Protein AF-0000000072998635 (afdb_homodimer)

Solvent-accessible surface area (backbone atoms only — not comparable to full-atom values): 25289 Å² total; per-residue (Å²): 128,79,74,74,67,78,73,79,70,59,41,30,37,25,29,32,71,36,27,49,85,94,41,79,39,68,26,34,42,17,39,50,30,30,52,21,34,29,11,45,69,48,35,55,75,69,69,54,67,72,72,43,81,48,84,55,64,44,72,39,67,62,55,54,74,44,61,41,70,13,27,30,69,65,43,56,40,26,73,48,94,96,38,66,54,64,34,63,32,37,28,22,81,50,31,77,61,36,31,36,44,4,28,37,47,36,41,66,26,35,22,33,42,27,47,66,77,33,29,36,33,35,36,52,95,93,43,74,50,76,38,64,41,47,36,66,57,75,76,67,73,68,74,74,74,70,74,74,73,74,74,74,69,69,76,75,74,80,70,82,72,80,76,75,68,81,68,84,72,84,75,90,76,88,86,77,88,76,89,81,86,91,86,92,88,82,84,82,84,83,81,88,82,84,83,78,82,72,78,73,76,78,71,82,62,76,69,68,127,128,80,74,72,68,78,73,78,69,60,42,30,36,26,31,32,69,35,26,50,86,94,41,80,39,67,25,34,41,18,38,50,31,29,52,20,33,28,12,45,68,49,36,55,74,70,67,55,68,73,72,43,82,47,80,56,61,45,73,38,66,60,54,51,75,45,61,40,70,13,27,31,69,66,43,55,39,25,74,49,94,95,39,68,53,62,34,63,32,37,27,22,82,48,31,76,62,36,30,37,45,4,28,36,48,36,42,65,27,36,20,32,41,28,48,66,78,34,29,37,34,36,37,50,94,93,42,74,52,77,42,62,40,48,37,65,56,76,77,68,73,68,74,73,73,74,74,75,76,74,76,78,71,75,78,73,78,76,70,80,70,75,76,77,76,74,76,80,72,87,78,89,84,87,88,85,90,82,85,91,79,88,78,87,78,87,85,85,81,81,79,84,79,82,80,76,80,71,79,72,76,79,69,80,63,81,71,72,127

Foldseek 3Di:
DPPVPVPDFAWAFKWFWWDFDPDIAIEGEDAPAAFKEFEPVVCVVSVHDFPAADPDWDQDPVRDIFGFRHKDFQRWIGPDVPDTQGGIYTYGNDDPSRIYDYDRSCVQQVWDQDPPVQWIWGHHDHDIDITGMGIGDDPPPDPPPPPPPPPPPPPPPPPVPPPPPPDDDDDDDDDDDDDDDDDDDDDDDDDDDDDPPPPPPPPPPPPDD/DPPVPVPDFAWAFKWFWWDFPPDIAIEGEDAPAAFKEFEPVVCVVSVHDFPAADPDWDQDPVRDIFGFRHKDFQRWIGPDVPDTQGGIYTYGNDDPSRIYDYDRSCVQQVWDQDPPVQWIWGHHDHDIDITGMGIGDDPPPDPPPPPPPPPPPPPDPPPPPPPPPDDDDDDDDDDDDDDDDDDDDDDDDDDDDDPPPPPPPPPPPPPDD

Organism: Rhizopus oryzae (NCBI:txid64495)

Secondary structure (DSSP, 8-state):
----------EEEEEEEEEETTEEEEEEE-TT-SS-EEEHHHHHHTT----B----EEEPTTS-EEE--EEEEEEEEEEETTEEEEEEEEEES--TTSEEE-HHHHHHTT-EEETTTTEEEEEETTEEEEEE-EEE-------------------------------------------------------------------------/----------EEEEEEEEEETTEEEEEEE-TT-SS-EEEHHHHHHTT----B----EEEPTTS-EEE--EEEEEEEEEEETTEEEEEEEEEES--TTSEEE-HHHHHHTT-EEETTTTEEEEEETTEEEEEE-EEE-------------------------------------------------------------------------

Radius of gyration: 38.13 Å; Cα contacts (8 Å, |Δi|>4): 710; chains: 2; bounding box: 74×111×147 Å

Structure (mmCIF, N/CA/C/O backbone):
data_AF-0000000072998635-model_v1
#
loop_
_entity.id
_entity.type
_entity.pdbx_description
1 polymer 'Peptidase A2 domain-containing protein'
#
loop_
_atom_site.group_PDB
_atom_site.id
_atom_site.type_symbol
_atom_site.label_atom_id
_atom_site.label_alt_id
_atom_site.label_comp_id
_atom_site.label_asym_id
_atom_site.label_entity_id
_atom_site.label_seq_id
_atom_site.pdbx_PDB_ins_code
_atom_site.Cartn_x
_atom_site.Cartn_y
_atom_site.Cartn_z
_atom_site.occupancy
_atom_site.B_iso_or_equiv
_atom_site.auth_seq_id
_atom_site.auth_comp_id
_atom_site.auth_asym_id
_atom_site.auth_atom_id
_atom_site.pdbx_PDB_model_num
ATOM 1 N N . MET A 1 1 ? -4.113 -18.953 -33.719 1 24 1 MET A N 1
ATOM 2 C CA . MET A 1 1 ? -4.598 -17.828 -32.938 1 24 1 MET A CA 1
ATOM 3 C C . MET A 1 1 ? -3.57 -17.422 -31.875 1 24 1 MET A C 1
ATOM 5 O O . MET A 1 1 ? -3.213 -18.219 -31.016 1 24 1 MET A O 1
ATOM 9 N N . ALA A 1 2 ? -2.623 -16.703 -32.156 1 31.66 2 ALA A N 1
ATOM 10 C CA . ALA A 1 2 ? -1.535 -16.312 -31.25 1 31.66 2 ALA A CA 1
ATOM 11 C C . ALA A 1 2 ? -2.072 -15.859 -29.891 1 31.66 2 ALA A C 1
ATOM 13 O O . ALA A 1 2 ? -2.988 -15.031 -29.828 1 31.66 2 ALA A O 1
ATOM 14 N N . LEU A 1 3 ? -2.174 -16.688 -28.891 1 37.56 3 LEU A N 1
ATOM 15 C CA . LEU A 1 3 ? -2.545 -16.328 -27.531 1 37.56 3 LEU A CA 1
ATOM 16 C C . LEU A 1 3 ? -1.985 -14.953 -27.172 1 37.56 3 LEU A C 1
ATOM 18 O O . LEU A 1 3 ? -0.778 -14.719 -27.266 1 37.56 3 LEU A O 1
ATOM 22 N N . ILE A 1 4 ? -2.453 -13.906 -27.688 1 39.78 4 ILE A N 1
ATOM 23 C CA . ILE A 1 4 ? -2.082 -12.586 -27.203 1 39.78 4 ILE A CA 1
ATOM 24 C C . ILE A 1 4 ? -1.679 -12.664 -25.734 1 39.78 4 ILE A C 1
ATOM 26 O O . ILE A 1 4 ? -2.512 -12.953 -24.859 1 39.78 4 ILE A O 1
ATOM 30 N N . GLU A 1 5 ? -0.656 -13.312 -25.438 1 45.03 5 GLU A N 1
ATOM 31 C CA . GLU A 1 5 ? -0.06 -13.266 -24.109 1 45.03 5 GLU A CA 1
ATOM 32 C C . GLU A 1 5 ? -0.219 -11.883 -23.484 1 45.03 5 GLU A C 1
ATOM 34 O O . GLU A 1 5 ? 0.13 -10.875 -24.094 1 45.03 5 GLU A O 1
ATOM 39 N N . ASP A 1 6 ? -1.352 -11.5 -22.953 1 54.28 6 ASP A N 1
ATOM 40 C CA . ASP A 1 6 ? -1.59 -10.25 -22.234 1 54.28 6 ASP A CA 1
ATOM 41 C C . ASP A 1 6 ? -0.31 -9.742 -21.578 1 54.28 6 ASP A C 1
ATOM 43 O O . ASP A 1 6 ? 0.246 -10.406 -20.688 1 54.28 6 ASP A O 1
ATOM 47 N N . GLU A 1 7 ? 0.57 -9.164 -22.359 1 61.38 7 GLU A N 1
ATOM 48 C CA . GLU A 1 7 ? 1.803 -8.547 -21.875 1 61.38 7 GLU A CA 1
ATOM 49 C C . GLU A 1 7 ? 1.573 -7.785 -20.578 1 61.38 7 GLU A C 1
ATOM 51 O O . GLU A 1 7 ? 0.604 -7.031 -20.453 1 61.38 7 GLU A O 1
ATOM 56 N N . GLU A 1 8 ? 2.227 -8.219 -19.578 1 78.88 8 GLU A N 1
ATOM 57 C CA . GLU A 1 8 ? 2.107 -7.59 -18.281 1 78.88 8 GLU A CA 1
ATOM 58 C C . GLU A 1 8 ? 2.605 -6.145 -18.312 1 78.88 8 GLU A C 1
ATOM 60 O O . GLU A 1 8 ? 3.695 -5.871 -18.812 1 78.88 8 GLU A O 1
ATOM 65 N N . ILE A 1 9 ? 1.765 -5.25 -18.094 1 89.44 9 ILE A N 1
ATOM 66 C CA . ILE A 1 9 ? 2.062 -3.826 -17.969 1 89.44 9 ILE A CA 1
ATOM 67 C C . ILE A 1 9 ? 3.045 -3.607 -16.812 1 89.44 9 ILE A C 1
ATOM 69 O O . ILE A 1 9 ? 2.91 -4.215 -15.75 1 89.44 9 ILE A O 1
ATOM 73 N N . ASN A 1 10 ? 4.113 -2.832 -17.109 1 95.38 10 ASN A N 1
ATOM 74 C CA . ASN A 1 10 ? 5.066 -2.473 -16.078 1 95.38 10 ASN A CA 1
ATOM 75 C C . ASN A 1 10 ? 4.496 -1.415 -15.133 1 95.38 10 ASN A C 1
ATOM 77 O O . ASN A 1 10 ? 4.211 -0.292 -15.547 1 95.38 10 ASN A O 1
ATOM 81 N N . THR A 1 11 ? 4.379 -1.779 -13.859 1 98.19 11 THR A N 1
ATOM 82 C CA . THR A 1 11 ? 3.688 -0.896 -12.922 1 98.19 11 THR A CA 1
ATOM 83 C C . THR A 1 11 ? 4.668 -0.29 -11.922 1 98.19 11 THR A C 1
ATOM 85 O O . THR A 1 11 ? 5.789 -0.78 -11.773 1 98.19 11 THR A O 1
ATOM 88 N N . THR A 1 12 ? 4.309 0.846 -11.32 1 98.5 12 THR A N 1
ATOM 89 C CA . THR A 1 12 ? 4.887 1.479 -10.141 1 98.5 12 THR A CA 1
ATOM 90 C C . THR A 1 12 ? 3.898 1.462 -8.977 1 98.5 12 THR A C 1
ATOM 92 O O . THR A 1 12 ? 2.783 0.954 -9.109 1 98.5 12 THR A O 1
ATOM 95 N N . ALA A 1 13 ? 4.359 1.939 -7.902 1 98.75 13 ALA A N 1
ATOM 96 C CA . ALA A 1 13 ? 3.422 2.305 -6.84 1 98.75 13 ALA A CA 1
ATOM 97 C C . ALA A 1 13 ? 2.461 3.393 -7.309 1 98.75 13 ALA A C 1
ATOM 99 O O . ALA A 1 13 ? 2.74 4.102 -8.281 1 98.75 13 ALA A O 1
ATOM 100 N N 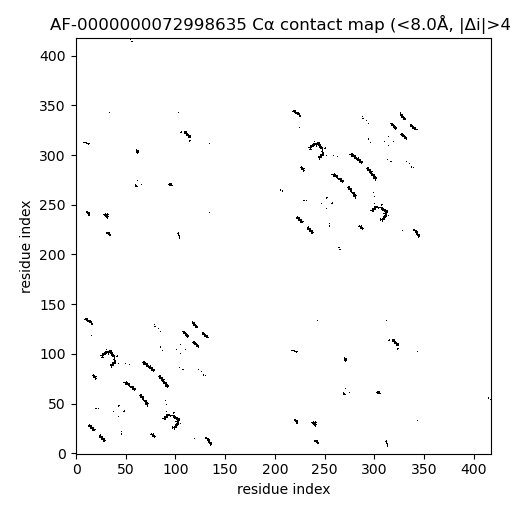. ALA A 1 14 ? 1.341 3.449 -6.609 1 98.94 14 ALA A N 1
ATOM 101 C CA . ALA A 1 14 ? 0.342 4.441 -6.992 1 98.94 14 ALA A CA 1
ATOM 102 C C . ALA A 1 14 ? 0.62 5.785 -6.324 1 98.94 14 ALA A C 1
ATOM 104 O O . ALA A 1 14 ? 0.811 5.855 -5.109 1 98.94 14 ALA A O 1
ATOM 105 N N . TYR A 1 15 ? 0.623 6.809 -7.121 1 98.94 15 TYR A N 1
ATOM 106 C CA . TYR A 1 15 ? 0.86 8.164 -6.625 1 98.94 15 TYR A CA 1
ATOM 107 C C . TYR A 1 15 ? -0.266 9.102 -7.043 1 98.94 15 TYR A C 1
ATOM 109 O O . TYR A 1 15 ? -0.882 8.914 -8.094 1 98.94 15 TYR A O 1
ATOM 117 N N . SER A 1 16 ? -0.522 10.031 -6.234 1 98.94 16 SER A N 1
ATOM 118 C CA . SER A 1 16 ? -1.393 11.164 -6.527 1 98.94 16 SER A CA 1
ATOM 119 C C . SER A 1 16 ? -0.774 12.477 -6.051 1 98.94 16 SER A C 1
ATOM 121 O O . SER A 1 16 ? 0.288 12.477 -5.426 1 98.94 16 SER A O 1
ATOM 123 N N . THR A 1 17 ? -1.388 13.555 -6.402 1 98.88 17 THR A N 1
ATOM 124 C CA . THR A 1 17 ? -0.902 14.859 -5.965 1 98.88 17 THR A CA 1
ATOM 125 C C . THR A 1 17 ? -1.901 15.516 -5.023 1 98.88 17 THR A C 1
ATOM 127 O O . THR A 1 17 ? -3.098 15.578 -5.316 1 98.88 17 THR A O 1
ATOM 130 N N . VAL A 1 18 ? -1.416 15.969 -3.924 1 98.94 18 VAL A N 1
ATOM 131 C CA . VAL A 1 18 ? -2.186 16.75 -2.959 1 98.94 18 VAL A CA 1
ATOM 132 C C . VAL A 1 18 ? -1.41 18 -2.57 1 98.94 18 VAL A C 1
ATOM 134 O O . VAL A 1 18 ? -0.243 18.156 -2.936 1 98.94 18 VAL A O 1
ATOM 137 N N . SER A 1 19 ? -2.121 18.844 -1.85 1 98.81 19 SER A N 1
ATOM 138 C CA . SER A 1 19 ? -1.439 20.062 -1.418 1 98.81 19 SER A CA 1
ATOM 139 C C . SER A 1 19 ? -1.489 20.219 0.098 1 98.81 19 SER A C 1
ATOM 141 O O . SER A 1 19 ? -2.496 19.875 0.729 1 98.81 19 SER A O 1
ATOM 143 N N . ILE A 1 20 ? -0.468 20.672 0.673 1 98.81 20 ILE A N 1
ATOM 144 C CA . ILE A 1 20 ? -0.379 21.156 2.049 1 98.81 20 ILE A CA 1
ATOM 145 C C . ILE A 1 20 ? 0.222 22.562 2.07 1 98.81 20 ILE A C 1
ATOM 147 O O . ILE A 1 20 ? 1.361 22.766 1.645 1 98.81 20 ILE A O 1
ATOM 151 N N . GLY A 1 21 ? -0.588 23.438 2.607 1 96.56 21 GLY A N 1
ATOM 152 C CA . GLY A 1 21 ? -0.176 24.812 2.42 1 96.56 21 GLY A CA 1
ATOM 153 C C . GLY A 1 21 ? -0.055 25.219 0.961 1 96.56 21 GLY A C 1
ATOM 154 O O . GLY A 1 21 ? -0.974 24.984 0.172 1 96.56 21 GLY A O 1
ATOM 155 N N . ASP A 1 22 ? 1.026 25.812 0.583 1 95.81 22 ASP A N 1
ATOM 156 C CA . ASP A 1 22 ? 1.22 26.297 -0.781 1 95.81 22 ASP A CA 1
ATOM 157 C C . ASP A 1 22 ? 2.033 25.297 -1.605 1 95.81 22 ASP A C 1
ATOM 159 O O . ASP A 1 22 ? 2.426 25.594 -2.736 1 95.81 22 ASP A O 1
ATOM 163 N N . LYS A 1 23 ? 2.229 24.109 -1.085 1 98.19 23 LYS A N 1
ATOM 164 C CA . LYS A 1 23 ? 3.078 23.141 -1.76 1 98.19 23 LYS A CA 1
ATOM 165 C C . LYS A 1 23 ? 2.252 21.984 -2.314 1 98.19 23 LYS A C 1
ATOM 167 O O . LYS A 1 23 ? 1.443 21.391 -1.595 1 98.19 23 LYS A O 1
ATOM 172 N N . ASN A 1 24 ? 2.418 21.781 -3.611 1 98.5 24 ASN A N 1
ATOM 173 C CA . ASN A 1 24 ? 1.921 20.547 -4.215 1 98.5 24 ASN A CA 1
ATOM 174 C C . ASN A 1 24 ? 2.869 19.375 -3.961 1 98.5 24 ASN A C 1
ATOM 176 O O . ASN A 1 24 ? 4.07 19.484 -4.207 1 98.5 24 ASN A O 1
ATOM 180 N N . ILE A 1 25 ? 2.336 18.312 -3.463 1 98.88 25 ILE A N 1
ATOM 181 C CA . ILE A 1 25 ? 3.154 17.188 -3.02 1 98.88 25 ILE A CA 1
ATOM 182 C C . ILE A 1 25 ? 2.713 15.922 -3.736 1 98.88 25 ILE A C 1
ATOM 184 O O . ILE A 1 25 ? 1.521 15.602 -3.766 1 98.88 25 ILE A O 1
ATOM 188 N N . LYS A 1 26 ? 3.621 15.258 -4.406 1 98.88 26 LYS A N 1
ATOM 189 C CA . LYS A 1 26 ? 3.389 13.891 -4.871 1 98.88 26 LYS A CA 1
ATOM 190 C C . LYS A 1 26 ? 3.348 12.914 -3.701 1 98.88 26 LYS A C 1
ATOM 192 O O . LYS A 1 26 ? 4.344 12.742 -2.994 1 98.88 26 LYS A O 1
ATOM 197 N N . ALA A 1 27 ? 2.219 12.32 -3.52 1 98.94 27 ALA A N 1
ATOM 198 C CA . ALA A 1 27 ? 2.016 11.438 -2.373 1 98.94 27 ALA A CA 1
ATOM 199 C C . ALA A 1 27 ? 1.821 9.992 -2.818 1 98.94 27 ALA A C 1
ATOM 201 O O . ALA A 1 27 ? 1.143 9.727 -3.814 1 98.94 27 ALA A O 1
ATOM 202 N N . LEU A 1 28 ? 2.467 9.078 -2.098 1 98.94 28 LEU A N 1
ATOM 203 C CA . LEU A 1 28 ? 2.191 7.656 -2.262 1 98.94 28 LEU A CA 1
ATOM 204 C C . LEU A 1 28 ? 0.809 7.305 -1.725 1 98.94 28 LEU A C 1
ATOM 206 O O . LEU A 1 28 ? 0.496 7.594 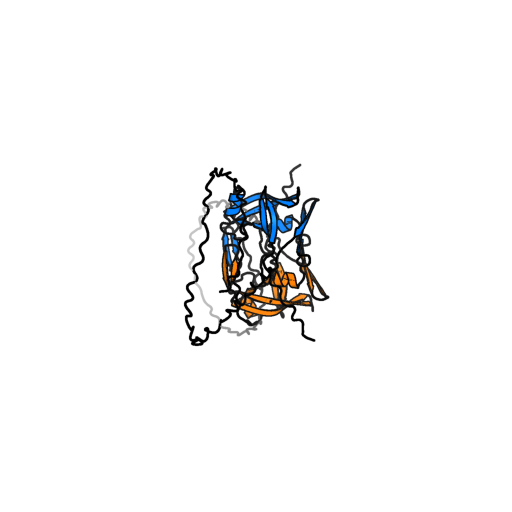-0.567 1 98.94 28 LEU A O 1
ATOM 210 N N . VAL A 1 29 ? -0.101 6.805 -2.531 1 99 29 VAL A N 1
ATOM 211 C CA . VAL A 1 29 ? -1.387 6.262 -2.107 1 99 29 VAL A CA 1
ATOM 212 C C . VAL A 1 29 ? -1.217 4.805 -1.682 1 99 29 VAL A C 1
ATOM 214 O O . VAL A 1 29 ? -1.06 3.918 -2.525 1 99 29 VAL A O 1
ATOM 217 N N . ASP A 1 30 ? -1.293 4.547 -0.354 1 98.94 30 ASP A N 1
ATOM 218 C CA . ASP A 1 30 ? -0.752 3.287 0.142 1 98.94 30 ASP A CA 1
ATOM 219 C C . ASP A 1 30 ? -1.737 2.598 1.083 1 98.94 30 ASP A C 1
ATOM 221 O O . ASP A 1 30 ? -1.691 2.805 2.297 1 98.94 30 ASP A O 1
ATOM 225 N N . SER A 1 31 ? -2.512 1.692 0.498 1 98.94 31 SER A N 1
ATOM 226 C CA . SER A 1 31 ? -3.438 0.902 1.302 1 98.94 31 SER A CA 1
ATOM 227 C C . SER A 1 31 ? -2.697 -0.129 2.146 1 98.94 31 SER A C 1
ATOM 229 O O . SER A 1 31 ? -3.287 -0.759 3.025 1 98.94 31 SER A O 1
ATOM 231 N N . GLY A 1 32 ? -1.427 -0.327 1.984 1 98.81 32 GLY A N 1
ATOM 232 C CA . GLY A 1 32 ? -0.618 -1.236 2.781 1 98.81 32 GLY A CA 1
ATOM 233 C C . GLY A 1 32 ? 0.022 -0.568 3.982 1 98.81 32 GLY A C 1
ATOM 234 O O . GLY A 1 32 ? 0.651 -1.234 4.809 1 98.81 32 GLY A O 1
ATOM 235 N N . ALA A 1 33 ? -0.105 0.682 4.078 1 98.81 33 ALA A N 1
ATOM 236 C CA . ALA A 1 33 ? 0.39 1.439 5.227 1 98.81 33 ALA A CA 1
ATOM 237 C C . ALA A 1 33 ? -0.724 1.695 6.238 1 98.81 33 ALA A C 1
ATOM 239 O O . ALA A 1 33 ? -1.768 2.254 5.891 1 98.81 33 ALA A O 1
ATOM 240 N N . SER A 1 34 ? -0.496 1.389 7.453 1 98.62 34 SER A N 1
ATOM 241 C CA . SER A 1 34 ? -1.503 1.524 8.5 1 98.62 34 SER A CA 1
ATOM 242 C C . SER A 1 34 ? -1.788 2.99 8.805 1 98.62 34 SER A C 1
ATOM 244 O O . SER A 1 34 ? -2.902 3.344 9.195 1 98.62 34 SER A O 1
ATOM 246 N N . LYS A 1 35 ? -0.803 3.809 8.656 1 98.75 35 LYS A N 1
ATOM 247 C CA . LYS A 1 35 ? -0.882 5.227 9 1 98.75 35 LYS A CA 1
ATOM 248 C C . LYS A 1 35 ? -0.327 6.094 7.871 1 98.75 35 LYS A C 1
ATOM 250 O O . LYS A 1 35 ? 0.487 5.629 7.07 1 98.75 35 LYS A O 1
ATOM 255 N N . THR A 1 36 ? -0.823 7.309 7.867 1 98.88 36 THR A N 1
ATOM 256 C CA . THR A 1 36 ? -0.204 8.328 7.027 1 98.88 36 THR A CA 1
ATOM 257 C C . THR A 1 36 ? 1.128 8.781 7.617 1 98.88 36 THR A C 1
ATOM 259 O O . THR A 1 36 ? 1.233 9 8.828 1 98.88 36 THR A O 1
ATOM 262 N N . CYS A 1 37 ? 2.119 8.852 6.777 1 98.94 37 CYS A N 1
ATOM 263 C CA . CYS A 1 37 ? 3.475 9.156 7.227 1 98.94 37 CYS A CA 1
ATOM 264 C C . CYS A 1 37 ? 4.098 10.258 6.379 1 98.94 37 CYS A C 1
ATOM 266 O O . CYS A 1 37 ? 3.713 10.453 5.227 1 98.94 37 CYS A O 1
ATOM 268 N N . MET A 1 38 ? 5.023 10.914 6.984 1 98.94 38 MET A N 1
ATOM 269 C CA . MET A 1 38 ? 5.762 11.992 6.344 1 98.94 38 MET A CA 1
ATOM 270 C C . MET A 1 38 ? 7.234 11.953 6.73 1 98.94 38 MET A C 1
ATOM 272 O O . MET A 1 38 ? 7.57 11.68 7.883 1 98.94 38 MET A O 1
ATOM 276 N N . SER A 1 39 ? 8.031 12.211 5.742 1 98.88 39 SER A N 1
ATOM 277 C CA . SER A 1 39 ? 9.445 12.312 6.086 1 98.88 39 SER A CA 1
ATOM 278 C C . SER A 1 39 ? 9.719 13.539 6.957 1 98.88 39 SER A C 1
ATOM 280 O O . SER A 1 39 ? 9.031 14.555 6.84 1 98.88 39 SER A O 1
ATOM 282 N N . LYS A 1 40 ? 10.734 13.453 7.797 1 98.75 40 LYS A N 1
ATOM 283 C CA . LYS A 1 40 ? 11.188 14.609 8.555 1 98.75 40 LYS A CA 1
ATOM 284 C C . LYS A 1 40 ? 11.57 15.758 7.621 1 98.75 40 LYS A C 1
ATOM 286 O O . LYS A 1 40 ? 11.297 16.922 7.914 1 98.75 40 LYS A O 1
ATOM 291 N N . ALA A 1 41 ? 12.188 15.453 6.52 1 98.5 41 ALA A N 1
ATOM 292 C CA . ALA A 1 41 ? 12.594 16.453 5.543 1 98.5 41 ALA A CA 1
ATOM 293 C C . ALA A 1 41 ? 11.398 17.25 5.039 1 98.5 41 ALA A C 1
ATOM 295 O O . ALA A 1 41 ? 11.453 18.484 4.953 1 98.5 41 ALA A O 1
ATOM 296 N N . LEU A 1 42 ? 10.32 16.594 4.723 1 98.81 42 LEU A N 1
ATOM 297 C CA . LEU A 1 42 ? 9.125 17.297 4.254 1 98.81 42 LEU A CA 1
ATOM 298 C C . LEU A 1 42 ? 8.484 18.109 5.375 1 98.81 42 LEU A C 1
ATOM 300 O O . LEU A 1 42 ? 8.039 19.234 5.16 1 98.81 42 LEU A O 1
ATOM 304 N N . ALA A 1 43 ? 8.375 17.531 6.566 1 98.88 43 ALA A N 1
ATOM 305 C CA . ALA A 1 43 ? 7.852 18.266 7.707 1 98.88 43 ALA A CA 1
ATOM 306 C C . ALA A 1 43 ? 8.594 19.594 7.883 1 98.88 43 ALA A C 1
ATOM 308 O O . ALA A 1 43 ? 7.969 20.641 8.094 1 98.88 43 ALA A O 1
ATOM 309 N N . ASP A 1 44 ? 9.914 19.516 7.766 1 98.56 44 ASP A N 1
ATOM 310 C CA . ASP A 1 44 ? 10.742 20.719 7.891 1 98.56 44 ASP A CA 1
ATOM 311 C C . ASP A 1 44 ? 10.438 21.703 6.77 1 98.56 44 ASP A C 1
ATOM 313 O O . ASP A 1 44 ? 10.281 22.906 7.02 1 98.56 44 ASP A O 1
ATOM 317 N N . ALA A 1 45 ? 10.328 21.203 5.586 1 98.31 45 ALA A N 1
ATOM 318 C CA . ALA A 1 45 ? 10.07 22.047 4.422 1 98.31 45 ALA A CA 1
ATOM 319 C C . ALA A 1 45 ? 8.719 22.75 4.543 1 98.31 45 ALA A C 1
ATOM 321 O O . ALA A 1 45 ? 8.555 23.875 4.062 1 98.31 45 ALA A O 1
ATOM 322 N N . LEU A 1 46 ? 7.785 22.109 5.172 1 98.62 46 LEU A N 1
ATOM 323 C CA . LEU A 1 46 ? 6.445 22.656 5.352 1 98.62 46 LEU A CA 1
ATOM 324 C C . LEU A 1 46 ? 6.355 23.484 6.633 1 98.62 46 LEU A C 1
ATOM 326 O O . LEU A 1 46 ? 5.305 24.047 6.945 1 98.62 46 LEU A O 1
ATOM 330 N N . GLU A 1 47 ? 7.449 23.438 7.387 1 98.38 47 GLU A N 1
ATOM 331 C CA . GLU A 1 47 ? 7.531 24.156 8.656 1 98.38 47 GLU A CA 1
ATOM 332 C C . GLU A 1 47 ? 6.5 23.641 9.656 1 98.38 47 GLU A C 1
ATOM 334 O O . GLU A 1 47 ? 5.836 24.422 10.328 1 98.38 47 GLU A O 1
ATOM 339 N N . LEU A 1 48 ? 6.375 22.375 9.648 1 98.62 48 LEU A N 1
ATOM 340 C CA . LEU A 1 48 ? 5.52 21.719 10.625 1 98.62 48 LEU A CA 1
ATOM 341 C C . LEU A 1 48 ? 6.34 21.188 11.805 1 98.62 48 LEU A C 1
ATOM 343 O O . LEU A 1 48 ? 7.453 20.703 11.617 1 98.62 48 LEU A O 1
ATOM 347 N N . GLU A 1 49 ? 5.715 21.281 12.953 1 98.5 49 GLU A N 1
ATOM 348 C CA . GLU A 1 49 ? 6.387 20.797 14.164 1 98.5 49 GLU A CA 1
ATOM 349 C C . GLU A 1 49 ? 5.68 19.578 14.734 1 98.5 49 GLU A C 1
ATOM 351 O O . GLU A 1 49 ? 4.449 19.5 14.719 1 98.5 49 GLU A O 1
ATOM 356 N N . ILE A 1 50 ? 6.48 18.656 15.289 1 98.81 50 ILE A N 1
ATOM 357 C CA . ILE A 1 50 ? 5.945 17.484 15.969 1 98.81 50 ILE A CA 1
ATOM 358 C C . ILE A 1 50 ? 5.195 17.922 17.234 1 98.81 50 ILE A C 1
ATOM 360 O O . ILE A 1 50 ? 5.75 18.641 18.078 1 98.81 50 ILE A O 1
ATOM 364 N N . ASP A 1 51 ? 3.988 17.484 17.328 1 98.62 51 ASP A N 1
ATOM 365 C CA . ASP A 1 51 ? 3.121 17.859 18.438 1 98.62 51 ASP A CA 1
ATOM 366 C C . ASP A 1 51 ? 3.336 16.953 19.641 1 98.62 51 ASP A C 1
ATOM 368 O O . ASP A 1 51 ? 3.193 17.375 20.797 1 98.62 51 ASP A O 1
ATOM 372 N N . SER A 1 52 ? 3.594 15.688 19.422 1 98.5 52 SER A N 1
ATOM 373 C CA . SER A 1 52 ? 3.715 14.703 20.5 1 98.5 52 SER A CA 1
ATOM 374 C C . SER A 1 52 ? 4.582 13.523 20.078 1 98.5 52 SER A C 1
ATOM 376 O O . SER A 1 52 ? 4.812 13.312 18.875 1 98.5 52 SER A O 1
ATOM 378 N N . ALA A 1 53 ? 5.004 12.789 21.078 1 98 53 ALA A N 1
ATOM 379 C CA . ALA A 1 53 ? 5.73 11.547 20.812 1 98 53 ALA A CA 1
ATOM 380 C C . ALA A 1 53 ? 4.805 10.492 20.234 1 98 53 ALA A C 1
ATOM 382 O O . ALA A 1 53 ? 3.59 10.531 20.438 1 98 53 ALA A O 1
ATOM 383 N N . SER A 1 54 ? 5.387 9.656 19.453 1 97.69 54 SER A N 1
ATOM 384 C CA . SER A 1 54 ? 4.672 8.492 18.922 1 97.69 54 SER A CA 1
ATOM 385 C C . SER A 1 54 ? 5.148 7.211 19.609 1 97.69 54 SER A C 1
ATOM 387 O O . SER A 1 54 ? 6.344 7.039 19.844 1 97.69 54 SER A O 1
ATOM 389 N N . GLU A 1 55 ? 4.184 6.297 19.781 1 96.06 55 GLU A N 1
ATOM 390 C CA . GLU A 1 55 ? 4.555 4.98 20.297 1 96.06 55 GLU A CA 1
ATOM 391 C C . GLU A 1 55 ? 4.578 3.941 19.172 1 96.06 55 GLU A C 1
ATOM 393 O O . GLU A 1 55 ? 4.883 2.771 19.422 1 96.06 55 GLU A O 1
ATOM 398 N N . ASN A 1 56 ? 4.293 4.379 18.031 1 96.88 56 ASN A N 1
ATOM 399 C CA . ASN A 1 56 ? 4.207 3.436 16.922 1 96.88 56 ASN A CA 1
ATOM 400 C C . ASN A 1 56 ? 5.594 3.051 16.406 1 96.88 56 ASN A C 1
ATOM 402 O O . ASN A 1 56 ? 6.484 3.896 16.312 1 96.88 56 ASN A O 1
ATOM 406 N N . VAL A 1 57 ? 5.762 1.762 16.172 1 98.19 57 VAL A N 1
ATOM 407 C CA . VAL A 1 57 ? 6.887 1.185 15.445 1 98.19 57 VAL A CA 1
ATOM 408 C C . VAL A 1 57 ? 6.391 0.484 14.188 1 98.19 57 VAL A C 1
ATOM 410 O O . VAL A 1 57 ? 5.586 -0.45 14.258 1 98.19 57 VAL A O 1
ATOM 413 N N . PHE A 1 58 ? 6.891 0.914 13.047 1 98.19 58 PHE A N 1
ATOM 414 C CA . PHE A 1 58 ? 6.391 0.397 11.773 1 98.19 58 PHE A CA 1
ATOM 415 C C . PHE A 1 58 ? 7.234 -0.781 11.305 1 98.19 58 PHE A C 1
ATOM 417 O O . PHE A 1 58 ? 8.469 -0.713 11.312 1 98.19 58 PHE A O 1
ATOM 424 N N . THR A 1 59 ? 6.582 -1.868 10.93 1 98.25 59 THR A N 1
ATOM 425 C CA . THR A 1 59 ? 7.23 -3.016 10.305 1 98.25 59 THR A CA 1
ATOM 426 C C . THR A 1 59 ? 7.277 -2.848 8.789 1 98.25 59 THR A C 1
ATOM 428 O O . THR A 1 59 ? 6.242 -2.656 8.148 1 98.25 59 THR A O 1
ATOM 431 N N . LEU A 1 60 ? 8.469 -2.957 8.258 1 98.06 60 LEU A N 1
ATOM 432 C CA . LEU A 1 60 ? 8.656 -2.746 6.828 1 98.06 60 LEU A CA 1
ATOM 433 C C . LEU A 1 60 ? 8.57 -4.066 6.07 1 98.06 60 LEU A C 1
ATOM 435 O O . LEU A 1 60 ? 8.453 -5.133 6.68 1 98.06 60 LEU A O 1
ATOM 439 N N . GLY A 1 61 ? 8.594 -3.969 4.766 1 97.31 61 GLY A N 1
ATOM 440 C CA . GLY A 1 61 ? 8.352 -5.098 3.883 1 97.31 61 GLY A CA 1
ATOM 441 C C . GLY A 1 61 ? 9.297 -6.258 4.125 1 97.31 61 GLY A C 1
ATOM 442 O O . GLY A 1 61 ? 9 -7.395 3.752 1 97.31 61 GLY A O 1
ATOM 443 N N . ASN A 1 62 ? 10.422 -6.008 4.703 1 97.88 62 ASN A N 1
ATOM 444 C CA . ASN A 1 62 ? 11.383 -7.07 4.969 1 97.88 62 ASN A CA 1
ATOM 445 C C . ASN A 1 62 ? 11.422 -7.434 6.449 1 97.88 62 ASN A C 1
ATOM 447 O O . ASN A 1 62 ? 12.297 -8.18 6.887 1 97.88 62 ASN A O 1
ATOM 451 N N . GLY A 1 63 ? 10.578 -6.789 7.203 1 97.88 63 GLY A N 1
ATOM 452 C CA . GLY A 1 63 ? 10.508 -7.094 8.617 1 97.88 63 GLY A CA 1
ATOM 453 C C . GLY A 1 63 ? 11.258 -6.102 9.484 1 97.88 63 GLY A C 1
ATOM 454 O O . GLY A 1 63 ? 11.125 -6.113 10.711 1 97.88 63 GLY A O 1
ATOM 455 N N . THR A 1 64 ? 12.031 -5.238 8.875 1 97.81 64 THR A N 1
ATOM 456 C CA . THR A 1 64 ? 12.727 -4.207 9.633 1 97.81 64 THR A CA 1
ATOM 457 C C . THR A 1 64 ? 11.734 -3.318 10.375 1 97.81 64 THR A C 1
ATOM 459 O O . THR A 1 64 ? 10.672 -2.982 9.844 1 97.81 64 THR A O 1
ATOM 462 N N . LYS A 1 65 ? 12.102 -2.961 11.562 1 98.06 65 LYS A N 1
ATOM 463 C CA . LYS A 1 65 ? 11.281 -2.078 12.383 1 98.06 65 LYS A CA 1
ATOM 464 C C . LYS A 1 65 ? 11.805 -0.644 12.344 1 98.06 65 LYS A C 1
ATOM 466 O O . LYS A 1 65 ? 13.016 -0.414 12.398 1 98.06 65 LYS A O 1
ATOM 471 N N . GLN A 1 66 ? 10.906 0.292 12.172 1 98.25 66 GLN A N 1
ATOM 472 C CA . GLN A 1 66 ? 11.258 1.708 12.195 1 98.25 66 GLN A CA 1
ATOM 473 C C . GLN A 1 66 ? 10.336 2.49 13.117 1 98.25 66 GLN A C 1
ATOM 475 O O . GLN A 1 66 ? 9.148 2.645 12.836 1 98.25 66 GLN A O 1
ATOM 480 N N . PRO A 1 67 ? 10.875 3.025 14.195 1 98.38 67 PRO A N 1
ATOM 481 C CA . PRO A 1 67 ? 10.062 3.906 15.039 1 98.38 67 PRO A CA 1
ATOM 482 C C . PRO A 1 67 ? 9.805 5.27 14.398 1 98.38 67 PRO A C 1
ATOM 484 O O . PRO A 1 67 ? 10.641 5.758 13.625 1 98.38 67 PRO A O 1
ATOM 487 N N . ALA A 1 68 ? 8.703 5.793 14.734 1 98.62 68 ALA A N 1
ATOM 488 C CA . ALA A 1 68 ? 8.422 7.16 14.305 1 98.62 68 ALA A CA 1
ATOM 489 C C . ALA A 1 68 ? 9.125 8.172 15.203 1 98.62 68 ALA A C 1
ATOM 491 O O . ALA A 1 68 ? 9.484 7.855 16.344 1 98.62 68 ALA A O 1
ATOM 492 N N . LEU A 1 69 ? 9.328 9.344 14.633 1 98.69 69 LEU A N 1
ATOM 493 C CA . LEU A 1 69 ? 9.906 10.445 15.398 1 98.69 69 LEU A CA 1
ATOM 494 C C . LEU A 1 69 ? 8.844 11.133 16.25 1 98.69 69 LEU A C 1
ATOM 496 O O . LEU A 1 69 ? 9.156 11.727 17.281 1 98.69 69 LEU A O 1
ATOM 500 N N . GLY A 1 70 ? 7.617 11.125 15.766 1 98.88 70 GLY A N 1
ATOM 501 C CA . GLY A 1 70 ? 6.523 11.789 16.453 1 98.88 70 GLY A CA 1
ATOM 502 C C . GLY A 1 70 ? 5.312 12.023 15.578 1 98.88 70 GLY A C 1
ATOM 503 O O . GLY A 1 70 ? 5.262 11.539 14.445 1 98.88 70 GLY A O 1
ATOM 504 N N . LEU A 1 71 ? 4.32 12.734 16.234 1 98.81 71 LEU A N 1
ATOM 505 C CA . LEU A 1 71 ? 3.037 12.961 15.578 1 98.81 71 LEU A CA 1
ATOM 506 C C . LEU A 1 71 ? 2.824 14.445 15.305 1 98.81 71 LEU A C 1
ATOM 508 O O . LEU A 1 71 ? 3.184 15.289 16.125 1 98.81 71 LEU A O 1
ATOM 512 N N . ILE A 1 72 ? 2.287 14.727 14.125 1 98.88 72 ILE A N 1
ATOM 513 C CA . ILE A 1 72 ? 1.704 16.031 13.852 1 98.88 72 ILE A CA 1
ATOM 514 C C . ILE A 1 72 ? 0.193 15.898 13.672 1 98.88 72 ILE A C 1
ATOM 516 O O . ILE A 1 72 ? -0.272 15.109 12.844 1 98.88 72 ILE A O 1
ATOM 520 N N . TYR A 1 73 ? -0.566 16.594 14.406 1 98.31 73 TYR A N 1
ATOM 521 C CA . TYR A 1 73 ? -2.021 16.5 14.375 1 98.31 73 TYR A CA 1
ATOM 522 C C . TYR A 1 73 ? -2.617 17.5 13.391 1 98.31 73 TYR A C 1
ATOM 524 O O . TYR A 1 73 ? -2.027 18.547 13.125 1 98.31 73 TYR A O 1
ATOM 532 N N . ASP A 1 74 ? -3.727 17.141 12.805 1 97.94 74 ASP A N 1
ATOM 533 C CA . ASP A 1 74 ? -4.617 18.031 12.062 1 97.94 74 ASP A CA 1
ATOM 534 C C . ASP A 1 74 ? -3.891 18.688 10.891 1 97.94 74 ASP A C 1
ATOM 536 O O . ASP A 1 74 ? -4.059 19.875 10.633 1 97.94 74 ASP A O 1
ATOM 540 N N . VAL A 1 75 ? -2.955 17.953 10.289 1 98.75 75 VAL A N 1
ATOM 541 C CA . VAL A 1 75 ? -2.312 18.484 9.094 1 98.75 75 VAL A CA 1
ATOM 542 C C . VAL A 1 75 ? -3.35 18.656 7.984 1 98.75 75 VAL A C 1
ATOM 544 O O . VAL A 1 75 ? -4.09 17.719 7.664 1 98.75 75 VAL A O 1
ATOM 547 N N . PRO A 1 76 ? -3.443 19.828 7.359 1 98.75 76 PRO A N 1
ATOM 548 C CA . PRO A 1 76 ? -4.488 20.094 6.371 1 98.75 76 PRO A CA 1
ATOM 549 C C . PRO A 1 76 ? -4.117 19.609 4.973 1 98.75 76 PRO A C 1
ATOM 551 O O . PRO A 1 76 ? -3.557 20.375 4.18 1 98.75 76 PRO A O 1
ATOM 554 N N . ILE A 1 77 ? -4.473 18.453 4.605 1 98.88 77 ILE A N 1
ATOM 555 C CA . ILE A 1 77 ? -4.246 17.938 3.264 1 98.88 77 ILE A CA 1
ATOM 556 C C . ILE A 1 77 ? -5.355 18.406 2.328 1 98.88 77 ILE A C 1
ATOM 558 O O . ILE A 1 77 ? -6.516 18.031 2.486 1 98.88 77 ILE A O 1
ATOM 562 N N . GLU A 1 78 ? -5.016 19.188 1.385 1 98.94 78 GLU A N 1
ATOM 563 C CA . GLU A 1 78 ? -5.977 19.719 0.42 1 98.94 78 GLU A CA 1
ATOM 564 C C . GLU A 1 78 ? -5.992 18.891 -0.857 1 98.94 78 GLU A C 1
ATOM 566 O O . GLU A 1 78 ? -4.945 18.641 -1.465 1 98.94 78 GLU A O 1
ATOM 571 N N . VAL A 1 79 ? -7.176 18.469 -1.259 1 98.88 79 VAL A N 1
ATOM 572 C CA . VAL A 1 79 ? -7.27 17.562 -2.4 1 98.88 79 VAL A CA 1
ATOM 573 C C . VAL A 1 79 ? -7.855 18.312 -3.6 1 98.88 79 VAL A C 1
ATOM 575 O O . VAL A 1 79 ? -7.719 17.859 -4.742 1 98.88 79 VAL A O 1
ATOM 578 N N . LYS A 1 80 ? -8.492 19.312 -3.4 1 97.44 80 LYS A N 1
ATOM 579 C CA . LYS A 1 80 ? -8.945 20.297 -4.383 1 97.44 80 LYS A CA 1
ATOM 580 C C . LYS A 1 80 ? -9.195 21.656 -3.729 1 97.44 80 LYS A C 1
ATOM 582 O O . LYS A 1 80 ? -9.125 21.781 -2.506 1 97.44 80 LYS A O 1
ATOM 587 N N . GLU A 1 81 ? -9.422 22.641 -4.586 1 95.69 81 GLU A N 1
ATOM 588 C CA . GLU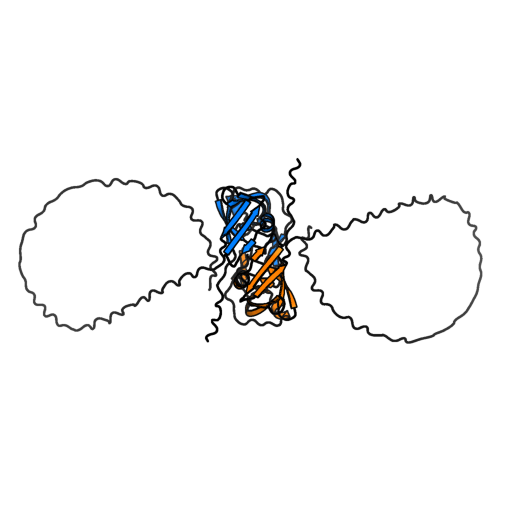 A 1 81 ? -9.656 23.969 -4.043 1 95.69 81 GLU A CA 1
ATOM 589 C C . GLU A 1 81 ? -10.742 23.953 -2.973 1 95.69 81 GLU A C 1
ATOM 591 O O . GLU A 1 81 ? -11.836 23.422 -3.197 1 95.69 81 GLU A O 1
ATOM 596 N N . ASP A 1 82 ? -10.445 24.344 -1.757 1 95.12 82 ASP A N 1
ATOM 597 C CA . ASP A 1 82 ? -11.344 24.547 -0.62 1 95.12 82 ASP A CA 1
ATOM 598 C C . ASP A 1 82 ? -11.82 23.219 -0.055 1 95.12 82 ASP A C 1
ATOM 600 O O . ASP A 1 82 ? -12.867 23.156 0.596 1 95.12 82 ASP A O 1
ATOM 604 N N . MET A 1 83 ? -11.188 22.188 -0.354 1 98.44 83 MET A N 1
ATOM 605 C CA . MET A 1 83 ? -11.508 20.891 0.26 1 98.44 83 MET A CA 1
ATOM 606 C C . MET A 1 83 ? -10.289 20.312 0.979 1 98.44 83 MET A C 1
ATOM 608 O O . MET A 1 83 ? -9.367 19.797 0.341 1 98.44 83 MET A O 1
ATOM 612 N N . VAL A 1 84 ? -10.391 20.375 2.268 1 98.56 84 VAL A N 1
ATOM 613 C CA . VAL A 1 84 ? -9.305 19.938 3.135 1 98.56 84 VAL A CA 1
ATOM 614 C C . VAL A 1 84 ? -9.75 18.734 3.967 1 98.56 84 VAL A C 1
ATOM 616 O O . VAL A 1 84 ? -10.844 18.75 4.539 1 98.56 84 VAL A O 1
ATOM 619 N N . ILE A 1 85 ? -8.992 17.734 3.969 1 98.56 85 ILE A N 1
ATOM 620 C CA . ILE A 1 85 ? -9.203 16.578 4.824 1 98.56 85 ILE A CA 1
ATOM 621 C C . ILE A 1 85 ? -8.055 16.453 5.824 1 98.56 85 ILE A C 1
ATOM 623 O O . ILE A 1 85 ? -6.957 16.031 5.469 1 98.56 85 ILE A O 1
ATOM 627 N N . PRO A 1 86 ? -8.289 16.781 7.062 1 98.44 86 PRO A N 1
ATOM 628 C CA . PRO A 1 86 ? -7.207 16.781 8.047 1 98.44 86 PRO A CA 1
ATOM 629 C C . PRO A 1 86 ? -6.727 15.375 8.391 1 98.44 86 PRO A C 1
ATOM 631 O O . PRO A 1 86 ? -7.48 14.406 8.258 1 98.44 86 PRO A O 1
ATOM 634 N N . CYS A 1 87 ? -5.516 15.328 8.859 1 98 87 CYS A N 1
ATOM 635 C CA . CYS A 1 87 ? -4.93 14.023 9.156 1 98 87 CYS A CA 1
ATOM 636 C C . CYS A 1 87 ? -3.889 14.133 10.266 1 98 87 CYS A C 1
ATOM 638 O O . CYS A 1 87 ? -3.152 15.117 10.336 1 98 87 CYS A O 1
ATOM 640 N N . THR A 1 88 ? -3.887 13.133 11.156 1 98.62 88 THR A N 1
ATOM 641 C CA . THR A 1 88 ? -2.727 12.898 12.016 1 98.62 88 THR A CA 1
ATOM 642 C C . THR A 1 88 ? -1.637 12.148 11.25 1 98.62 88 THR A C 1
ATOM 644 O O . THR A 1 88 ? -1.898 11.109 10.648 1 98.62 88 THR A O 1
ATOM 647 N N . ILE A 1 89 ? -0.449 12.695 11.367 1 98.88 89 ILE A N 1
ATOM 648 C CA . ILE A 1 89 ? 0.619 12.148 10.539 1 98.88 89 ILE A CA 1
ATOM 649 C C . ILE A 1 89 ? 1.782 11.703 11.422 1 98.88 89 ILE A C 1
ATOM 651 O O . ILE A 1 89 ? 2.15 12.406 12.367 1 98.88 89 ILE A O 1
ATOM 655 N N . GLU A 1 90 ? 2.303 10.531 11.133 1 98.88 90 GLU A N 1
ATOM 656 C CA . GLU A 1 90 ? 3.531 10.031 11.742 1 98.88 90 GLU A CA 1
ATOM 657 C C . GLU A 1 90 ? 4.762 10.555 11.016 1 98.88 90 GLU A C 1
ATOM 659 O O . GLU A 1 90 ? 4.914 10.359 9.805 1 98.88 90 GLU A O 1
ATOM 664 N N . VAL A 1 91 ? 5.629 11.188 11.734 1 98.94 91 VAL A N 1
ATOM 665 C CA . VAL A 1 91 ? 6.867 11.672 11.133 1 98.94 91 VAL A CA 1
ATOM 666 C C . VAL A 1 91 ? 7.945 10.594 11.242 1 98.94 91 VAL A C 1
ATOM 668 O O . VAL A 1 91 ? 8.203 10.07 12.328 1 98.94 91 VAL A O 1
ATOM 671 N N . LEU A 1 92 ? 8.547 10.289 10.109 1 98.88 92 LEU A N 1
ATOM 672 C CA . LEU A 1 92 ? 9.555 9.234 10.055 1 98.88 92 LEU A CA 1
ATOM 673 C C . LEU A 1 92 ? 10.938 9.82 9.797 1 98.88 92 LEU A C 1
ATOM 675 O O . LEU A 1 92 ? 11.078 10.797 9.062 1 98.88 92 LEU A O 1
ATOM 679 N N . PRO A 1 93 ? 11.922 9.133 10.359 1 98.06 93 PRO A N 1
ATOM 680 C CA . PRO A 1 93 ? 13.273 9.602 10.078 1 98.06 93 PRO A CA 1
ATOM 681 C C . PRO A 1 93 ? 13.664 9.43 8.609 1 98.06 93 PRO A C 1
ATOM 683 O O . PRO A 1 93 ? 14.359 10.281 8.047 1 98.06 93 PRO A O 1
ATOM 686 N N . SER A 1 94 ? 13.266 8.305 7.988 1 96.62 94 SER A N 1
ATOM 687 C CA . SER A 1 94 ? 13.492 8.016 6.574 1 96.62 94 SER A CA 1
ATOM 688 C C . SER A 1 94 ? 12.195 7.57 5.895 1 96.62 94 SER A C 1
ATOM 690 O O . SER A 1 94 ? 11.492 6.695 6.398 1 96.62 94 SER A O 1
ATOM 692 N N . CYS A 1 95 ? 11.961 8.211 4.84 1 98 95 CYS A N 1
ATOM 693 C CA . CYS A 1 95 ? 10.781 7.969 4.027 1 98 95 CYS A CA 1
ATOM 694 C C . CYS A 1 95 ? 10.969 8.516 2.615 1 98 95 CYS A C 1
ATOM 696 O O . CYS A 1 95 ? 10.625 9.672 2.344 1 98 95 CYS A O 1
ATOM 698 N N . PRO A 1 96 ? 11.406 7.695 1.712 1 97.19 96 PRO A N 1
ATOM 699 C CA . PRO A 1 96 ? 11.789 8.188 0.386 1 97.19 96 PRO A CA 1
ATOM 700 C C . PRO A 1 96 ? 10.625 8.828 -0.367 1 97.19 96 PRO A C 1
ATOM 702 O O . PRO A 1 96 ? 10.828 9.758 -1.146 1 97.19 96 PRO A O 1
ATOM 705 N N . SER A 1 97 ? 9.367 8.422 -0.143 1 98.12 97 SER A N 1
ATOM 706 C CA . SER A 1 97 ? 8.211 8.977 -0.83 1 98.12 97 SER A CA 1
ATOM 707 C C . SER A 1 97 ? 7.793 10.32 -0.224 1 98.12 97 SER A C 1
ATOM 709 O O . SER A 1 97 ? 6.949 11.023 -0.779 1 98.12 97 SER A O 1
ATOM 711 N N . HIS A 1 98 ? 8.281 10.688 0.893 1 98.75 98 HIS A N 1
ATOM 712 C CA . HIS A 1 98 ? 8.133 11.922 1.653 1 98.75 98 HIS A CA 1
ATOM 713 C C . HIS A 1 98 ? 6.727 12.039 2.238 1 98.75 98 HIS A C 1
ATOM 715 O O . HIS A 1 98 ? 6.551 12.578 3.334 1 98.75 98 HIS A O 1
ATOM 721 N N . LEU A 1 99 ? 5.691 11.656 1.483 1 98.94 99 LEU A N 1
ATOM 722 C CA . LEU A 1 99 ? 4.324 11.625 1.992 1 98.94 99 LEU A CA 1
ATOM 723 C C . LEU A 1 99 ? 3.615 10.344 1.569 1 98.94 99 LEU A C 1
ATOM 725 O O . LEU A 1 99 ? 3.559 10.023 0.38 1 98.94 99 LEU A O 1
ATOM 729 N N . ILE A 1 100 ? 3.168 9.617 2.555 1 98.94 100 ILE A N 1
ATOM 730 C CA . ILE A 1 100 ? 2.387 8.398 2.375 1 98.94 100 ILE A CA 1
ATOM 731 C C . ILE A 1 100 ? 0.968 8.617 2.895 1 98.94 100 ILE A C 1
ATOM 733 O O . ILE A 1 100 ? 0.773 8.969 4.059 1 98.94 100 ILE A O 1
ATOM 737 N N . LEU A 1 101 ? 0.015 8.484 2.033 1 98.94 101 LEU A N 1
ATOM 738 C CA . LEU A 1 101 ? -1.379 8.445 2.459 1 98.94 101 LEU A CA 1
ATOM 739 C C . LEU A 1 101 ? -1.794 7.02 2.818 1 98.94 101 LEU A C 1
ATOM 741 O O . LEU A 1 101 ? -2.072 6.207 1.935 1 98.94 101 LEU A O 1
ATOM 745 N N . GLY A 1 102 ? -1.817 6.773 4.113 1 98.94 102 GLY A N 1
ATOM 746 C CA . GLY A 1 102 ? -2.1 5.43 4.59 1 98.94 102 GLY A CA 1
ATOM 747 C C . GLY A 1 102 ? -3.561 5.215 4.938 1 98.94 102 GLY A C 1
ATOM 748 O O . GLY A 1 102 ? -4.406 6.059 4.637 1 98.94 102 GLY A O 1
ATOM 749 N N . SER A 1 103 ? -3.865 4.105 5.594 1 98.88 103 SER A N 1
ATOM 750 C CA . SER A 1 103 ? -5.227 3.637 5.832 1 98.88 103 SER A CA 1
ATOM 751 C C . SER A 1 103 ? -6.004 4.613 6.707 1 98.88 103 SER A C 1
ATOM 753 O O . SER A 1 103 ? -7.215 4.77 6.551 1 98.88 103 SER A O 1
ATOM 755 N N . ASN A 1 104 ? -5.359 5.273 7.602 1 98.56 104 ASN A N 1
ATOM 756 C CA . ASN A 1 104 ? -6.098 6.199 8.453 1 98.56 104 ASN A CA 1
ATOM 757 C C . ASN A 1 104 ? -6.676 7.363 7.656 1 98.56 104 ASN A C 1
ATOM 759 O O . ASN A 1 104 ? -7.855 7.695 7.797 1 98.56 104 ASN A O 1
ATOM 763 N N . TRP A 1 105 ? -5.906 7.926 6.805 1 98.81 105 TRP A N 1
ATOM 764 C CA . TRP A 1 105 ? -6.426 9.008 5.973 1 98.81 105 TRP A CA 1
ATOM 765 C C . TRP A 1 105 ? -7.383 8.469 4.914 1 98.81 105 TRP A C 1
ATOM 767 O O . TRP A 1 105 ? -8.414 9.086 4.629 1 98.81 105 TRP A O 1
ATOM 777 N N . LEU A 1 106 ? -6.992 7.352 4.297 1 98.88 106 LEU A N 1
ATOM 778 C CA . LEU A 1 106 ? -7.844 6.754 3.275 1 98.88 106 LEU A CA 1
ATOM 779 C C . LEU A 1 106 ? -9.219 6.426 3.842 1 98.88 106 LEU A C 1
ATOM 781 O O . LEU A 1 106 ? -10.234 6.594 3.158 1 98.88 106 LEU A O 1
ATOM 785 N N . ASN A 1 107 ? -9.234 5.996 5.086 1 98.62 107 ASN A N 1
ATOM 786 C CA . ASN A 1 107 ? -10.508 5.734 5.754 1 98.62 107 ASN A CA 1
ATOM 787 C C . ASN A 1 107 ? -11.266 7.023 6.043 1 98.62 107 ASN A C 1
ATOM 789 O O . ASN A 1 107 ? -12.461 7.125 5.762 1 98.62 107 ASN A O 1
ATOM 793 N N . ARG A 1 108 ? -10.594 7.953 6.57 1 98.19 108 ARG A N 1
ATOM 794 C CA . ARG A 1 108 ? -11.219 9.234 6.898 1 98.19 108 ARG A CA 1
ATOM 795 C C . ARG A 1 108 ? -11.828 9.875 5.656 1 98.19 108 ARG A C 1
ATOM 797 O O . ARG A 1 108 ? -12.906 10.477 5.727 1 98.19 108 ARG A O 1
ATOM 804 N N . ALA A 1 109 ? -11.148 9.719 4.586 1 98.62 109 ALA A N 1
ATOM 805 C CA . ALA A 1 109 ? -11.555 10.328 3.326 1 98.62 109 ALA A CA 1
ATOM 806 C C . ALA A 1 109 ? -12.578 9.469 2.598 1 98.62 109 ALA A C 1
ATOM 808 O O . ALA A 1 109 ? -12.969 9.766 1.466 1 98.62 109 ALA A O 1
ATOM 809 N N . LYS A 1 110 ? -12.93 8.328 3.199 1 98.56 110 LYS A N 1
ATOM 810 C CA . LYS A 1 110 ? -13.797 7.375 2.518 1 98.56 110 LYS A CA 1
ATOM 811 C C . LYS A 1 110 ? -13.305 7.094 1.103 1 98.56 110 LYS A C 1
ATOM 813 O O . LYS A 1 110 ? -14.086 7.117 0.15 1 98.56 110 LYS A O 1
ATOM 818 N N . ALA A 1 111 ? -12.109 6.84 0.972 1 98.94 111 ALA A N 1
ATOM 819 C CA . ALA A 1 111 ? -11.398 6.789 -0.305 1 98.94 111 ALA A CA 1
ATOM 820 C C . ALA A 1 111 ? -11.789 5.547 -1.099 1 98.94 111 ALA A C 1
ATOM 822 O O . ALA A 1 111 ? -12 4.477 -0.523 1 98.94 111 ALA A O 1
ATOM 823 N N . LYS A 1 112 ? -11.836 5.707 -2.369 1 98.94 112 LYS A N 1
ATOM 824 C CA . LYS A 1 112 ? -11.922 4.633 -3.355 1 98.94 112 LYS A CA 1
ATOM 825 C C . LYS A 1 112 ? -10.758 4.707 -4.344 1 98.94 112 LYS A C 1
ATOM 827 O O . LYS A 1 112 ? -10.641 5.68 -5.094 1 98.94 112 LYS A O 1
ATOM 832 N N . ILE A 1 113 ? -9.906 3.754 -4.266 1 99 113 ILE A N 1
ATOM 833 C CA . ILE A 1 113 ? -8.797 3.648 -5.215 1 99 113 ILE A CA 1
ATOM 834 C C . ILE A 1 113 ? -9.211 2.756 -6.383 1 99 113 ILE A C 1
ATOM 836 O O . ILE A 1 113 ? -9.508 1.574 -6.195 1 99 113 ILE A O 1
ATOM 840 N N . ASP A 1 114 ? -9.227 3.324 -7.562 1 98.94 114 ASP A N 1
ATOM 841 C CA . ASP A 1 114 ? -9.734 2.619 -8.742 1 98.94 114 ASP A CA 1
ATOM 842 C C . ASP A 1 114 ? -8.633 2.422 -9.773 1 98.94 114 ASP A C 1
ATOM 844 O O . ASP A 1 114 ? -8.227 3.371 -10.453 1 98.94 114 ASP A O 1
ATOM 848 N N . PHE A 1 115 ? -8.203 1.22 -9.93 1 98.81 115 PHE A N 1
ATOM 849 C CA . PHE A 1 115 ? -7.125 0.902 -10.859 1 98.81 115 PHE A CA 1
ATOM 850 C C . PHE A 1 115 ? -7.645 0.82 -12.289 1 98.81 115 PHE A C 1
ATOM 852 O O . PHE A 1 115 ? -6.863 0.845 -13.242 1 98.81 115 PHE A O 1
ATOM 859 N N . ASN A 1 116 ? -8.938 0.705 -12.43 1 98.06 116 ASN A N 1
ATOM 860 C CA . ASN A 1 116 ? -9.523 0.686 -13.766 1 98.06 116 ASN A CA 1
ATOM 861 C C . ASN A 1 116 ? -9.578 2.084 -14.375 1 98.06 116 ASN A C 1
ATOM 863 O O . ASN A 1 116 ? -9.164 2.285 -15.516 1 98.06 116 ASN A O 1
ATOM 867 N N . SER A 1 117 ? -10.008 3.018 -13.609 1 98.62 117 SER A N 1
ATOM 868 C CA . SER A 1 117 ? -10.133 4.387 -14.094 1 98.62 117 SER A CA 1
ATOM 869 C C . SER A 1 117 ? -8.922 5.227 -13.711 1 98.62 117 SER A C 1
ATOM 871 O O . SER A 1 117 ? -8.828 6.398 -14.07 1 98.62 117 SER A O 1
ATOM 873 N N . SER A 1 118 ? -7.941 4.684 -12.953 1 98.75 118 SER A N 1
ATOM 874 C CA . SER A 1 118 ? -6.746 5.367 -12.477 1 98.75 118 SER A CA 1
ATOM 875 C C . SER A 1 118 ? -7.105 6.625 -11.695 1 98.75 118 SER A C 1
ATOM 877 O O . SER A 1 118 ? -6.598 7.711 -11.984 1 98.75 118 SER A O 1
ATOM 879 N N . SER A 1 119 ? -7.953 6.336 -10.672 1 98.94 119 SER A N 1
ATOM 880 C CA . SER A 1 119 ? -8.438 7.5 -9.938 1 98.94 119 SER A CA 1
ATOM 881 C C . SER A 1 119 ? -8.555 7.203 -8.445 1 98.94 119 SER A C 1
ATOM 883 O O . SER A 1 119 ? -8.672 6.043 -8.039 1 98.94 119 SER A O 1
ATOM 885 N N . LEU A 1 120 ? -8.406 8.227 -7.676 1 98.94 120 LEU A N 1
ATOM 886 C CA . LEU A 1 120 ? -8.672 8.281 -6.242 1 98.94 120 LEU A CA 1
ATOM 887 C C . LEU A 1 120 ? -9.867 9.18 -5.945 1 98.94 120 LEU A C 1
ATOM 889 O O . LEU A 1 120 ? -9.797 10.398 -6.117 1 98.94 120 LEU A O 1
ATOM 893 N N . LYS A 1 121 ? -10.938 8.602 -5.516 1 98.94 121 LYS A N 1
ATOM 894 C CA . LYS A 1 121 ? -12.109 9.359 -5.105 1 98.94 121 LYS A CA 1
ATOM 895 C C . LYS A 1 121 ? -12.172 9.508 -3.588 1 98.94 121 LYS A C 1
ATOM 897 O O . LYS A 1 121 ? -11.906 8.547 -2.859 1 98.94 121 LYS A O 1
ATOM 902 N N . VAL A 1 122 ? -12.516 10.695 -3.174 1 98.88 122 VAL A N 1
ATOM 903 C CA . VAL A 1 122 ? -12.594 10.938 -1.736 1 98.88 122 VAL A CA 1
ATOM 904 C C . VAL A 1 122 ? -13.875 11.695 -1.406 1 98.88 122 VAL A C 1
ATOM 906 O O . VAL A 1 122 ? -14.43 12.391 -2.262 1 98.88 122 VAL A O 1
ATOM 909 N N . LYS A 1 123 ? -14.352 11.469 -0.235 1 98.69 123 LYS A N 1
ATOM 910 C CA . LYS A 1 123 ? -15.5 12.156 0.353 1 98.69 123 LYS A CA 1
ATOM 911 C C . LYS A 1 123 ? -15.219 12.57 1.795 1 98.69 123 LYS A C 1
ATOM 913 O O . LYS A 1 123 ? -14.75 11.758 2.596 1 98.69 123 LYS A O 1
ATOM 918 N N . TYR A 1 124 ? -15.523 13.68 2.104 1 97.88 124 TYR A N 1
ATOM 919 C CA . TYR A 1 124 ? -15.328 14.203 3.453 1 97.88 124 TYR A CA 1
ATOM 920 C C . TYR A 1 124 ? -16.312 15.328 3.75 1 97.88 124 TYR A C 1
ATOM 922 O O . TYR A 1 124 ? -16.438 16.281 2.975 1 97.88 124 TYR A O 1
ATOM 930 N N . LYS A 1 125 ? -17.094 14.945 4.855 1 93.25 125 LYS A N 1
ATOM 931 C CA . LYS A 1 125 ? -18.219 15.812 5.18 1 93.25 125 LYS A CA 1
ATOM 932 C C . LYS A 1 125 ? -19.188 15.914 4.008 1 93.25 125 LYS A C 1
ATOM 934 O O . LYS A 1 125 ? -19.734 14.898 3.561 1 93.25 125 LYS A O 1
ATOM 939 N N . ASN A 1 126 ? -19.359 16.891 3.244 1 93.81 126 ASN A N 1
ATOM 940 C CA . ASN A 1 126 ? -20.312 17 2.15 1 93.81 126 ASN A CA 1
ATOM 941 C C . ASN A 1 126 ? -19.625 17.344 0.832 1 93.81 126 ASN A C 1
ATOM 943 O O . ASN A 1 126 ? -20.266 17.828 -0.101 1 93.81 126 ASN A O 1
ATOM 947 N N . GLN A 1 127 ? -18.359 17.047 0.873 1 98.25 127 GLN A N 1
ATOM 948 C CA . GLN A 1 127 ? -17.625 17.344 -0.355 1 98.25 127 GLN A CA 1
ATOM 949 C C . GLN A 1 127 ? -17.047 16.062 -0.962 1 98.25 127 GLN A C 1
ATOM 951 O O . GLN A 1 127 ? -16.828 15.078 -0.257 1 98.25 127 GLN A O 1
ATOM 956 N N . LYS A 1 128 ? -16.906 16.125 -2.24 1 98.56 128 LYS A N 1
ATOM 957 C CA . LYS A 1 128 ? -16.312 15.023 -2.99 1 98.56 128 LYS A CA 1
ATOM 958 C C . LYS A 1 128 ? -15.242 15.523 -3.955 1 98.56 128 LYS A C 1
ATOM 960 O O . LYS A 1 128 ? -15.312 16.672 -4.422 1 98.56 128 LYS A O 1
ATOM 965 N N . ALA A 1 129 ? -14.273 14.727 -4.188 1 98.81 129 ALA A N 1
ATOM 966 C CA . ALA A 1 129 ? -13.234 15.016 -5.172 1 98.81 129 ALA A CA 1
ATOM 967 C C . ALA A 1 129 ? -12.719 13.734 -5.824 1 98.81 129 ALA A C 1
ATOM 969 O O . ALA A 1 129 ? -12.859 12.648 -5.258 1 98.81 129 ALA A O 1
ATOM 970 N N . GLU A 1 130 ? -12.258 13.852 -7.016 1 98.88 130 GLU A N 1
ATOM 971 C CA . GLU A 1 130 ? -11.586 12.766 -7.734 1 98.88 130 GLU A CA 1
ATOM 972 C C . GLU A 1 130 ? -10.203 13.195 -8.219 1 98.88 130 GLU A C 1
ATOM 974 O O . GLU A 1 130 ? -10.078 14.188 -8.953 1 98.88 130 GLU A O 1
ATOM 979 N N . LEU A 1 131 ? -9.211 12.516 -7.766 1 98.94 131 LEU A N 1
ATOM 980 C CA . LEU A 1 131 ? -7.832 12.773 -8.156 1 98.94 131 LEU A CA 1
ATOM 981 C C . LEU A 1 131 ? -7.316 11.672 -9.078 1 98.94 131 LEU A C 1
ATOM 983 O O . LEU A 1 131 ? -7.66 10.5 -8.906 1 98.94 131 LEU A O 1
ATOM 987 N N . PRO A 1 132 ? -6.488 12.047 -10.047 1 98.88 132 PRO A N 1
ATOM 988 C CA . PRO A 1 132 ? -5.82 10.984 -10.805 1 98.88 132 PRO A CA 1
ATOM 989 C C . PRO A 1 132 ? -4.777 10.234 -9.977 1 98.88 132 PRO A C 1
ATOM 991 O O . PRO A 1 132 ? -4.172 10.812 -9.07 1 98.88 132 PRO A O 1
ATOM 994 N N . ILE A 1 133 ? -4.633 8.961 -10.234 1 98.88 133 ILE A N 1
ATOM 995 C CA . ILE A 1 133 ? -3.48 8.227 -9.719 1 98.88 133 ILE A CA 1
ATOM 996 C C . ILE A 1 133 ? -2.633 7.711 -10.875 1 98.88 133 ILE A C 1
ATOM 998 O O . ILE A 1 133 ? -3.154 7.43 -11.961 1 98.88 133 ILE A O 1
ATOM 1002 N N . HIS A 1 134 ? -1.329 7.676 -10.625 1 98.75 134 HIS A N 1
ATOM 1003 C CA . HIS A 1 134 ? -0.356 7.164 -11.586 1 98.75 134 HIS A CA 1
ATOM 1004 C C . HIS A 1 134 ? 0.362 5.934 -11.039 1 98.75 134 HIS A C 1
ATOM 1006 O O . HIS A 1 134 ? 0.921 5.973 -9.945 1 98.75 134 HIS A O 1
ATOM 1012 N N . PHE A 1 135 ? 0.339 4.863 -11.844 1 98.69 135 PHE A N 1
ATOM 1013 C CA . PHE A 1 135 ? 0.988 3.65 -11.359 1 98.69 135 PHE A CA 1
ATOM 1014 C C . PHE A 1 135 ? 1.555 2.84 -12.523 1 98.69 135 PHE A C 1
ATOM 1016 O O . PHE A 1 135 ? 1.91 1.671 -12.352 1 98.69 135 PHE A O 1
ATOM 1023 N N . ILE A 1 136 ? 1.571 3.357 -13.703 1 97.5 136 ILE A N 1
ATOM 1024 C CA . ILE A 1 136 ? 2.15 2.709 -14.875 1 97.5 136 ILE A CA 1
ATOM 1025 C C . ILE A 1 136 ? 3.479 3.375 -15.227 1 97.5 136 ILE A C 1
ATOM 1027 O O . ILE A 1 136 ? 3.562 4.602 -15.312 1 97.5 136 ILE A O 1
ATOM 1031 N N . ARG A 1 137 ? 4.426 2.486 -15.383 1 93.56 137 ARG A N 1
ATOM 1032 C CA . ARG A 1 137 ? 5.738 3.014 -15.75 1 93.56 137 ARG A CA 1
ATOM 1033 C C . ARG A 1 137 ? 5.754 3.494 -17.203 1 93.56 137 ARG A C 1
ATOM 1035 O O . ARG A 1 137 ? 5.348 2.764 -18.109 1 93.56 137 ARG A O 1
ATOM 1042 N N . LYS A 1 138 ? 6.078 4.734 -17.422 1 83.88 138 LYS A N 1
ATOM 1043 C CA . LYS A 1 138 ? 6.168 5.293 -18.766 1 83.88 138 LYS A CA 1
ATOM 1044 C C . LYS A 1 138 ? 7.414 4.789 -19.5 1 83.88 138 LYS A C 1
ATOM 1046 O O . LYS A 1 138 ? 8.484 4.684 -18.891 1 83.88 138 LYS A O 1
ATOM 1051 N N . SER A 1 139 ? 7.203 3.92 -20.484 1 69.94 139 SER A N 1
ATOM 1052 C CA . SER A 1 139 ? 8.32 3.418 -21.281 1 69.94 139 SER A CA 1
ATOM 1053 C C . SER A 1 139 ? 9.18 4.559 -21.812 1 69.94 139 SER A C 1
ATOM 1055 O O . SER A 1 139 ? 8.656 5.574 -22.266 1 69.94 139 SER A O 1
ATOM 1057 N N . THR A 1 140 ? 10.211 4.812 -21.172 1 55.69 140 THR A N 1
ATOM 1058 C CA . THR A 1 140 ? 11.094 5.738 -21.875 1 55.69 140 THR A CA 1
ATOM 1059 C C . THR A 1 140 ? 11.508 5.172 -23.234 1 55.69 140 THR A C 1
ATOM 1061 O O . THR A 1 140 ? 12.023 4.055 -23.312 1 55.69 140 THR A O 1
ATOM 1064 N N . PRO A 1 141 ? 10.93 5.766 -24.219 1 53.97 141 PRO A N 1
ATOM 1065 C CA . PRO A 1 141 ? 11.398 5.266 -25.516 1 53.97 141 PRO A CA 1
ATOM 1066 C C . PRO A 1 141 ? 12.906 5.016 -25.531 1 53.97 141 PRO A C 1
ATOM 1068 O O . PRO A 1 141 ? 13.664 5.723 -24.859 1 53.97 141 PRO A O 1
ATOM 1071 N N . LEU A 1 142 ? 13.25 3.83 -25.688 1 51.19 142 LEU A N 1
ATOM 1072 C CA . LEU A 1 142 ? 14.664 3.6 -25.938 1 51.19 142 LEU A CA 1
ATOM 1073 C C . LEU A 1 142 ? 15.242 4.688 -26.844 1 51.19 142 LEU A C 1
ATOM 1075 O O . LEU A 1 142 ? 14.656 5.027 -27.875 1 51.19 142 LEU A O 1
ATOM 1079 N N . PRO A 1 143 ? 16.141 5.402 -26.234 1 43.84 143 PRO A N 1
ATOM 1080 C CA . PRO A 1 143 ? 16.703 6.316 -27.219 1 43.84 143 PRO A CA 1
ATOM 1081 C C . PRO A 1 143 ? 16.984 5.633 -28.562 1 43.84 143 PRO A C 1
ATOM 1083 O O . PRO A 1 143 ? 17.453 4.488 -28.578 1 43.84 143 PRO A O 1
ATOM 1086 N N . LYS A 1 144 ? 16.312 5.977 -29.547 1 44.75 144 LYS A N 1
ATOM 1087 C CA . LYS A 1 144 ? 16.688 5.504 -30.875 1 44.75 144 LYS A CA 1
ATOM 1088 C C . LYS A 1 144 ? 18.203 5.465 -31.047 1 44.75 144 LYS A C 1
ATOM 1090 O O . LYS A 1 144 ? 18.875 6.48 -30.859 1 44.75 144 LYS A O 1
ATOM 1095 N N . MET A 1 145 ? 18.734 4.32 -30.844 1 40.75 145 MET A N 1
ATOM 1096 C CA . MET A 1 145 ? 20.125 4.223 -31.234 1 40.75 145 MET A CA 1
ATOM 1097 C C . MET A 1 145 ? 20.359 4.898 -32.594 1 40.75 145 MET A C 1
ATOM 1099 O O . MET A 1 145 ? 19.719 4.539 -33.594 1 40.75 145 MET A O 1
ATOM 1103 N N . LYS A 1 146 ? 20.656 6.078 -32.562 1 39.72 146 LYS A N 1
ATOM 1104 C CA . LYS A 1 146 ? 21.172 6.609 -33.812 1 39.72 146 LYS A CA 1
ATOM 1105 C C . LYS A 1 146 ? 22.266 5.707 -34.375 1 39.72 146 LYS A C 1
ATOM 1107 O O . LYS A 1 146 ? 23.281 5.473 -33.75 1 39.72 146 LYS A O 1
ATOM 1112 N N . THR A 1 147 ? 21.844 4.777 -35.094 1 41.47 147 THR A N 1
ATOM 1113 C CA . THR A 1 147 ? 22.859 4.078 -35.875 1 41.47 147 THR A CA 1
ATOM 1114 C C . THR A 1 147 ? 23.859 5.066 -36.5 1 41.47 147 THR A C 1
ATOM 1116 O O . THR A 1 147 ? 23.484 5.895 -37.344 1 41.47 147 THR A O 1
ATOM 1119 N N . PHE A 1 148 ? 24.828 5.441 -35.719 1 37.72 148 PHE A N 1
ATOM 1120 C CA . PHE A 1 148 ? 25.922 6.133 -36.375 1 37.72 148 PHE A CA 1
ATOM 1121 C C . PHE A 1 148 ? 26.438 5.316 -37.562 1 37.72 148 PHE A C 1
ATOM 1123 O O . PHE A 1 148 ? 27 4.234 -37.375 1 37.72 148 PHE A O 1
ATOM 1130 N N . HIS A 1 149 ? 25.719 5.387 -38.656 1 38.72 149 HIS A N 1
ATOM 1131 C CA . HIS A 1 149 ? 26.328 4.879 -39.875 1 38.72 149 HIS A CA 1
ATOM 1132 C C . HIS A 1 149 ? 27.688 5.543 -40.125 1 38.72 149 HIS A C 1
ATOM 1134 O O . HIS A 1 149 ? 27.75 6.734 -40.438 1 38.72 149 HIS A O 1
ATOM 1140 N N . GLN A 1 150 ? 28.719 5.18 -39.312 1 33 150 GLN A N 1
ATOM 1141 C CA . GLN A 1 150 ? 30.031 5.594 -39.781 1 33 150 GLN A CA 1
ATOM 1142 C C . GLN A 1 150 ? 30.234 5.262 -41.25 1 33 150 GLN A C 1
ATOM 1144 O O . GLN A 1 150 ? 30.266 4.086 -41.625 1 33 150 GLN A O 1
ATOM 1149 N N . ASP A 1 151 ? 29.859 6.152 -42.156 1 36.41 151 ASP A N 1
ATOM 1150 C CA . ASP A 1 151 ? 30.234 6.043 -43.562 1 36.41 151 ASP A CA 1
ATOM 1151 C C . ASP A 1 151 ? 31.734 5.75 -43.688 1 36.41 151 ASP A C 1
ATOM 1153 O O . ASP A 1 151 ? 32.562 6.57 -43.312 1 36.41 151 ASP A O 1
ATOM 1157 N N . TYR A 1 152 ? 32.156 4.523 -43.406 1 33.94 152 TYR A N 1
ATOM 1158 C CA . TYR A 1 152 ? 33.531 4.148 -43.781 1 33.94 152 TYR A CA 1
ATOM 1159 C C . TYR A 1 152 ? 33.875 4.676 -45.156 1 33.94 152 TYR A C 1
ATOM 1161 O O . TYR A 1 152 ? 33.312 4.227 -46.156 1 33.94 152 TYR A O 1
ATOM 1169 N N . GLN A 1 153 ? 34.094 5.992 -45.188 1 34.75 153 GLN A N 1
ATOM 1170 C CA . GLN A 1 153 ? 34.688 6.484 -46.438 1 34.75 153 GLN A CA 1
ATOM 1171 C C . GLN A 1 153 ? 35.844 5.613 -46.875 1 34.75 153 GLN A C 1
ATOM 1173 O O . GLN A 1 153 ? 36.75 5.316 -46.094 1 34.75 153 GLN A O 1
ATOM 1178 N N . HIS A 1 154 ? 35.625 4.746 -47.781 1 35.25 154 HIS A N 1
ATOM 1179 C CA . HIS A 1 154 ? 36.625 3.914 -48.438 1 35.25 154 HIS A CA 1
ATOM 1180 C C . HIS A 1 154 ? 37.906 4.695 -48.656 1 35.25 154 HIS A C 1
ATOM 1182 O O . HIS A 1 154 ? 37.875 5.855 -49.094 1 35.25 154 HIS A O 1
ATOM 1188 N N . PRO A 1 155 ? 39.031 4.395 -47.906 1 30.84 155 PRO A N 1
ATOM 1189 C CA . PRO A 1 155 ? 40.281 5.109 -48.156 1 30.84 155 PRO A CA 1
ATOM 1190 C C . PRO A 1 155 ? 40.5 5.445 -49.625 1 30.84 155 PRO A C 1
ATOM 1192 O O . PRO A 1 155 ? 40.188 4.637 -50.5 1 30.84 155 PRO A O 1
ATOM 1195 N N . ILE A 1 156 ? 40.469 6.758 -49.938 1 32 156 ILE A N 1
ATOM 1196 C CA . ILE A 1 156 ? 40.719 7.32 -51.25 1 32 156 ILE A CA 1
ATOM 1197 C C . ILE A 1 156 ? 41.844 6.52 -51.938 1 32 156 ILE A C 1
ATOM 1199 O O . ILE A 1 156 ? 42.906 6.305 -51.375 1 32 156 ILE A O 1
ATOM 1203 N N . SER A 1 157 ? 41.406 5.512 -52.688 1 31.22 157 SER A N 1
ATOM 1204 C CA . SER A 1 157 ? 42.406 4.895 -53.562 1 31.22 157 SER A CA 1
ATOM 1205 C C . SER A 1 157 ? 43.281 5.945 -54.219 1 31.22 157 SER A C 1
ATOM 1207 O O . SER A 1 157 ? 42.812 6.859 -54.875 1 31.22 157 SER A O 1
ATOM 1209 N N . LEU A 1 158 ? 44.469 6.277 -53.594 1 28.64 158 LEU A N 1
ATOM 1210 C CA . LEU A 1 158 ? 45.562 7.086 -54.125 1 28.64 158 LEU A CA 1
ATOM 1211 C C . LEU A 1 158 ? 45.75 6.832 -55.625 1 28.64 158 LEU A C 1
ATOM 1213 O O . LEU A 1 158 ? 46.281 5.793 -56.031 1 28.64 158 LEU A O 1
ATOM 1217 N N . THR A 1 159 ? 44.625 7.039 -56.375 1 26.62 159 THR A N 1
ATOM 1218 C CA . THR A 1 159 ? 44.969 7.027 -57.812 1 26.62 159 THR A CA 1
ATOM 1219 C C . THR A 1 159 ? 46.062 8.055 -58.094 1 26.62 159 THR A C 1
ATOM 1221 O O . THR A 1 159 ? 45.969 9.219 -57.688 1 26.62 159 THR A O 1
ATOM 1224 N N . ASN A 1 160 ? 47.312 7.629 -58.281 1 24.94 160 ASN A N 1
ATOM 1225 C CA . ASN A 1 160 ? 48.562 8.242 -58.75 1 24.94 160 ASN A CA 1
ATOM 1226 C C . ASN A 1 160 ? 48.312 9.211 -59.906 1 24.94 160 ASN A C 1
ATOM 1228 O O . ASN A 1 160 ? 48.312 8.805 -61.062 1 24.94 160 ASN A O 1
ATOM 1232 N N . SER A 1 161 ? 47.188 10.039 -59.844 1 25.14 161 SER A N 1
ATOM 1233 C CA . SER A 1 161 ? 47.125 10.953 -61 1 25.14 161 SER A CA 1
ATOM 1234 C C . SER A 1 161 ? 48.344 11.859 -61.062 1 25.14 161 SER A C 1
ATOM 1236 O O . SER A 1 161 ? 48.719 12.484 -60.062 1 25.14 161 SER A O 1
ATOM 1238 N N . HIS A 1 162 ? 49.188 11.664 -62 1 25.02 162 HIS A N 1
ATOM 1239 C CA . HIS A 1 162 ? 50.312 12.398 -62.562 1 25.02 162 HIS A CA 1
ATOM 1240 C C . HIS A 1 162 ? 49.906 13.828 -62.906 1 25.02 162 HIS A C 1
ATOM 1242 O O . HIS A 1 162 ? 49.156 14.047 -63.844 1 25.02 162 HIS A O 1
ATOM 1248 N N . SER A 1 163 ? 49.625 14.727 -61.906 1 24.19 163 SER A N 1
ATOM 1249 C CA . SER A 1 163 ? 49.344 16.156 -62.094 1 24.19 163 SER A CA 1
ATOM 1250 C C . SER A 1 163 ? 50.406 16.812 -62.938 1 24.19 163 SER A C 1
ATOM 1252 O O . SER A 1 163 ? 51.594 16.844 -62.531 1 24.19 163 SER A O 1
ATOM 1254 N N . ASP A 1 164 ? 50.219 16.734 -64.188 1 20.11 164 ASP A N 1
ATOM 1255 C CA . ASP A 1 164 ? 51.094 17.609 -64.938 1 20.11 164 ASP A CA 1
ATOM 1256 C C . ASP A 1 164 ? 50.844 19.078 -64.562 1 20.11 164 ASP A C 1
ATOM 1258 O O . ASP A 1 164 ? 49.719 19.562 -64.625 1 20.11 164 ASP A O 1
ATOM 1262 N N . LYS A 1 165 ? 51.656 19.641 -63.719 1 21.91 165 LYS A N 1
ATOM 1263 C CA . LYS A 1 165 ? 51.844 20.938 -63.094 1 21.91 165 LYS A CA 1
ATOM 1264 C C . LYS A 1 165 ? 51.75 22.078 -64.125 1 21.91 165 LYS A C 1
ATOM 1266 O O . LYS A 1 165 ? 52.156 23.203 -63.844 1 21.91 165 LYS A O 1
ATOM 1271 N N . HIS A 1 166 ? 50.75 22.094 -65.125 1 20.05 166 HIS A N 1
ATOM 1272 C CA . HIS A 1 166 ? 51.156 23.219 -65.938 1 20.05 166 HIS A CA 1
ATOM 1273 C C . HIS A 1 166 ? 51 24.547 -65.188 1 20.05 166 HIS A C 1
ATOM 1275 O O . HIS A 1 166 ? 49.969 24.781 -64.562 1 20.05 166 HIS A O 1
ATOM 1281 N N . VAL A 1 167 ? 52 25.266 -64.938 1 19.5 167 VAL A N 1
ATOM 1282 C CA . VAL A 1 167 ? 52.469 26.453 -64.25 1 19.5 167 VAL A CA 1
ATOM 1283 C C . VAL A 1 167 ? 51.812 27.688 -64.812 1 19.5 167 VAL A C 1
ATOM 1285 O O . VAL A 1 167 ? 52.031 28.812 -64.312 1 19.5 167 VAL A O 1
ATOM 1288 N N . HIS A 1 168 ? 50.531 27.734 -65.438 1 19.55 168 HIS A N 1
ATOM 1289 C CA . HIS A 1 168 ? 50.656 29.031 -66.125 1 19.55 168 HIS A CA 1
ATOM 1290 C C . HIS A 1 168 ? 50.562 30.172 -65.125 1 19.55 168 HIS A C 1
ATOM 1292 O O . HIS A 1 168 ? 49.906 30.047 -64.062 1 19.55 168 HIS A O 1
ATOM 1298 N N . PHE A 1 169 ? 51.281 31.266 -65.312 1 18.28 169 PHE A N 1
ATOM 1299 C CA . PHE A 1 169 ? 51.875 32.5 -64.75 1 18.28 169 PHE A CA 1
ATOM 1300 C C . PHE A 1 169 ? 50.875 33.625 -64.75 1 18.28 169 PHE A C 1
ATOM 1302 O O . PHE A 1 169 ? 51.188 34.75 -64.375 1 18.28 169 PHE A O 1
ATOM 1309 N N . GLU A 1 170 ? 49.5 33.344 -65 1 18.11 170 GLU A N 1
ATOM 1310 C CA . GLU A 1 170 ? 49.062 34.656 -65.438 1 18.11 170 GLU A CA 1
ATOM 1311 C C . GLU A 1 170 ? 49.094 35.688 -64.312 1 18.11 170 GLU A C 1
ATOM 1313 O O . GLU A 1 170 ? 49 35.344 -63.156 1 18.11 170 GLU A O 1
ATOM 1318 N N . ASP A 1 171 ? 49.25 36.969 -64.688 1 19.14 171 ASP A N 1
ATOM 1319 C CA . ASP A 1 171 ? 49.719 38.312 -64.438 1 19.14 171 ASP A CA 1
ATOM 1320 C C . ASP A 1 171 ? 48.656 39.156 -63.75 1 19.14 171 ASP A C 1
ATOM 1322 O O . ASP A 1 171 ? 48.875 40.344 -63.469 1 19.14 171 ASP A O 1
ATOM 1326 N N . SER A 1 172 ? 47.344 38.688 -63.688 1 18.02 172 SER A N 1
ATOM 1327 C CA . SER A 1 172 ? 46.5 39.875 -63.75 1 18.02 172 SER A CA 1
ATOM 1328 C C . SER A 1 172 ? 46.531 40.688 -62.438 1 18.02 172 SER A C 1
ATOM 1330 O O . SER A 1 172 ? 46.688 40.094 -61.344 1 18.02 172 SER A O 1
ATOM 1332 N N . ASP A 1 173 ? 46.344 42 -62.469 1 17.62 173 ASP A N 1
ATOM 1333 C CA . ASP A 1 173 ? 46.719 43.312 -61.938 1 17.62 173 ASP A CA 1
ATOM 1334 C C . ASP A 1 173 ? 45.781 43.75 -60.812 1 17.62 173 ASP A C 1
ATOM 1336 O O . ASP A 1 173 ? 46.219 44.312 -59.812 1 17.62 173 ASP A O 1
ATOM 1340 N N . SER A 1 174 ? 44.438 43.812 -61 1 18.02 174 SER A N 1
ATOM 1341 C CA . SER A 1 174 ? 43.938 45.125 -60.719 1 18.02 174 SER A CA 1
ATOM 1342 C C . SER A 1 174 ? 43.75 45.312 -59.219 1 18.02 174 SER A C 1
ATOM 1344 O O . SER A 1 174 ? 43.625 44.344 -58.469 1 18.02 174 SER A O 1
ATOM 1346 N N . GLU A 1 175 ? 43.219 46.625 -58.781 1 18.39 175 GLU A N 1
ATOM 1347 C CA . GLU A 1 175 ? 43.438 47.75 -57.875 1 18.39 175 GLU A CA 1
ATOM 1348 C C . GLU A 1 175 ? 42.562 47.625 -56.625 1 18.39 175 GLU A C 1
ATOM 1350 O O . GLU A 1 175 ? 41.406 47.219 -56.719 1 18.39 175 GLU A O 1
ATOM 1355 N N . GLY A 1 176 ? 43.094 47.844 -55.406 1 16.77 176 GLY A N 1
ATOM 1356 C CA . GLY A 1 176 ? 42.969 47.625 -53.969 1 16.77 176 GLY A CA 1
ATOM 1357 C C . GLY A 1 176 ? 42.125 48.656 -53.25 1 16.77 176 GLY A C 1
ATOM 1358 O O . GLY A 1 176 ? 42.094 48.719 -52.031 1 16.77 176 GLY A O 1
ATOM 1359 N N . SER A 1 177 ? 41 49.188 -53.844 1 18.08 177 SER A N 1
ATOM 1360 C CA . SER A 1 177 ? 40.812 50.375 -53.062 1 18.08 177 SER A CA 1
ATOM 1361 C C . SER A 1 177 ? 40.312 50.062 -51.656 1 18.08 177 SER A C 1
ATOM 1363 O O . SER A 1 177 ? 39.656 49.031 -51.438 1 18.08 177 SER A O 1
ATOM 1365 N N . TYR A 1 178 ? 40.5 51.031 -50.5 1 16.09 178 TYR A N 1
ATOM 1366 C CA . TYR A 1 178 ? 40.875 51.156 -49.094 1 16.09 178 TYR A CA 1
ATOM 1367 C C . TYR A 1 178 ? 39.656 51.281 -48.219 1 16.09 178 TYR A C 1
ATOM 1369 O O . TYR A 1 178 ? 39.656 50.875 -47.062 1 16.09 178 TYR A O 1
ATOM 1377 N N . SER A 1 179 ? 38.375 51.625 -48.5 1 18.64 179 SER A N 1
ATOM 1378 C CA . SER A 1 179 ? 38.062 52.656 -47.5 1 18.64 179 SER A CA 1
ATOM 1379 C C . SER A 1 179 ? 37.719 52.031 -46.156 1 18.64 179 SER A C 1
ATOM 1381 O O . SER A 1 179 ? 37.188 50.938 -46.094 1 18.64 179 SER A O 1
ATOM 1383 N N . PRO A 1 180 ? 37.625 52.844 -44.938 1 16.3 180 PRO A N 1
ATOM 1384 C CA . PRO A 1 180 ? 38.031 52.812 -43.531 1 16.3 180 PRO A CA 1
ATOM 1385 C C . PRO A 1 180 ? 36.938 52.312 -42.594 1 16.3 180 PRO A C 1
ATOM 1387 O O . PRO A 1 180 ? 37.156 51.469 -41.75 1 16.3 180 PRO A O 1
ATOM 1390 N N . THR A 1 181 ? 35.781 53.062 -42.344 1 16.52 181 THR A N 1
ATOM 1391 C CA . THR A 1 181 ? 35.75 53.719 -41.031 1 16.52 181 THR A CA 1
ATOM 1392 C C . THR A 1 181 ? 35.156 52.781 -40 1 16.52 181 THR A C 1
ATOM 1394 O O . THR A 1 181 ? 35.781 52.531 -38.938 1 16.52 181 THR A O 1
ATOM 1397 N N . GLU A 1 182 ? 33.844 53.156 -39.344 1 17.53 182 GLU A N 1
ATOM 1398 C CA . GLU A 1 182 ? 33.625 53.625 -38 1 17.53 182 GLU A CA 1
ATOM 1399 C C . GLU A 1 182 ? 33.156 52.5 -37.062 1 17.53 182 GLU A C 1
ATOM 1401 O O . GLU A 1 182 ? 32.656 51.469 -37.531 1 17.53 182 GLU A O 1
ATOM 1406 N N . GLU A 1 183 ? 32.875 52.844 -35.625 1 17.05 183 GLU A N 1
ATOM 1407 C CA . GLU A 1 183 ? 33.219 52.438 -34.25 1 17.05 183 GLU A CA 1
ATOM 1408 C C . GLU A 1 183 ? 32.094 51.625 -33.625 1 17.05 183 GLU A C 1
ATOM 1410 O O . GLU A 1 183 ? 32.344 50.562 -33.031 1 17.05 183 GLU A O 1
ATOM 1415 N N . GLU A 1 184 ? 30.828 52.125 -33.219 1 19.2 184 GLU A N 1
ATOM 1416 C CA . GLU A 1 184 ? 30.531 52.344 -31.812 1 19.2 184 GLU A CA 1
ATOM 1417 C C . GLU A 1 184 ? 30.031 51.062 -31.141 1 19.2 184 GLU A C 1
ATOM 1419 O O . GLU A 1 184 ? 29.594 50.125 -31.812 1 19.2 184 GLU A O 1
ATOM 1424 N N . SER A 1 185 ? 29.422 51.281 -29.719 1 19.69 185 SER A N 1
ATOM 1425 C CA . SER A 1 185 ? 29.5 50.875 -28.312 1 19.69 185 SER A CA 1
ATOM 1426 C C . SER A 1 185 ? 28.375 49.906 -27.984 1 19.69 185 SER A C 1
ATOM 1428 O O . SER A 1 185 ? 27.25 50.062 -28.438 1 19.69 185 SER A O 1
ATOM 1430 N N . GLU A 1 186 ? 28.562 48.906 -27.156 1 19.81 186 GLU A N 1
ATOM 1431 C CA . GLU A 1 186 ? 27.938 47.594 -26.859 1 19.81 186 GLU A CA 1
ATOM 1432 C C . GLU A 1 186 ? 27.156 47.656 -25.547 1 19.81 186 GLU A C 1
ATOM 1434 O O . GLU A 1 186 ? 27.75 47.719 -24.469 1 19.81 186 GLU A O 1
ATOM 1439 N N . SER A 1 187 ? 26.141 48.438 -25.406 1 21.14 187 SER A N 1
ATOM 1440 C CA . SER A 1 187 ? 25.625 48.406 -24.047 1 21.14 187 SER A CA 1
ATOM 1441 C C . SER A 1 187 ? 25.031 47.031 -23.703 1 21.14 187 SER A C 1
ATOM 1443 O O . SER A 1 187 ? 24.453 46.375 -24.562 1 21.14 187 SER A O 1
ATOM 1445 N N . GLU A 1 188 ? 25.281 46.469 -22.375 1 20.27 188 GLU A N 1
ATOM 1446 C CA . GLU A 1 188 ? 25.266 45.219 -21.672 1 20.27 188 GLU A CA 1
ATOM 1447 C C . GLU A 1 188 ? 23.922 44.969 -20.984 1 20.27 188 GLU A C 1
ATOM 1449 O O . GLU A 1 188 ? 23.609 45.625 -19.984 1 20.27 188 GLU A O 1
ATOM 1454 N N . SER A 1 189 ? 22.766 45.031 -21.484 1 21.3 189 SER A N 1
ATOM 1455 C CA . SER A 1 189 ? 21.625 44.906 -20.594 1 21.3 189 SER A CA 1
ATOM 1456 C C . SER A 1 189 ? 21.578 43.531 -19.922 1 21.3 189 SER A C 1
ATOM 1458 O O . SER A 1 189 ? 21.797 42.5 -20.594 1 21.3 189 SER A O 1
ATOM 1460 N N . GLU A 1 190 ? 21.562 43.438 -18.484 1 22.08 190 GLU A N 1
ATOM 1461 C CA . GLU A 1 190 ? 21.609 42.438 -17.422 1 22.08 190 GLU A CA 1
ATOM 1462 C C . GLU A 1 190 ? 20.297 41.688 -17.297 1 22.08 190 GLU A C 1
ATOM 1464 O O . GLU A 1 190 ? 19.25 42.281 -17.047 1 22.08 190 GLU A O 1
ATOM 1469 N N . GLU A 1 191 ? 19.844 40.719 -17.922 1 23.11 191 GLU A N 1
ATOM 1470 C CA . GLU A 1 191 ? 18.594 39.969 -17.781 1 23.11 191 GLU A CA 1
ATOM 1471 C C . GLU A 1 191 ? 18.625 39.094 -16.516 1 23.11 191 GLU A C 1
ATOM 1473 O O . GLU A 1 191 ? 19.594 38.375 -16.281 1 23.11 191 GLU A O 1
ATOM 1478 N N . THR A 1 192 ? 17.844 39.406 -15.422 1 24.86 192 THR A N 1
ATOM 1479 C CA . THR A 1 192 ? 17.547 38.781 -14.133 1 24.86 192 THR A CA 1
ATOM 1480 C C . THR A 1 192 ? 16.891 37.406 -14.336 1 24.86 192 THR A C 1
ATOM 1482 O O . THR A 1 192 ? 15.914 37.281 -15.078 1 24.86 192 THR A O 1
ATOM 1485 N N . SER A 1 193 ? 17.516 36.219 -14.109 1 22.61 193 SER A N 1
ATOM 1486 C CA . SER A 1 193 ? 17.188 34.812 -14.234 1 22.61 193 SER A CA 1
ATOM 1487 C C . SER A 1 193 ? 16.312 34.344 -13.086 1 22.61 193 SER A C 1
ATOM 1489 O O . SER A 1 193 ? 16.656 34.531 -11.914 1 22.61 193 SER A O 1
ATOM 1491 N N . ASP A 1 194 ? 14.977 34.312 -13.133 1 23.28 194 ASP A N 1
ATOM 1492 C CA . ASP A 1 194 ? 14.016 33.656 -12.242 1 23.28 194 ASP A CA 1
ATOM 1493 C C . ASP A 1 194 ? 14.359 32.188 -12.023 1 23.28 194 ASP A C 1
ATOM 1495 O O . ASP A 1 194 ? 14.531 31.438 -12.977 1 23.28 194 ASP A O 1
ATOM 1499 N N . ASP A 1 195 ? 14.805 31.719 -10.812 1 23.23 195 ASP A N 1
ATOM 1500 C CA . ASP A 1 195 ? 15.195 30.422 -10.281 1 23.23 195 ASP A CA 1
ATOM 1501 C C . ASP A 1 195 ? 13.984 29.5 -10.141 1 23.23 195 ASP A C 1
ATOM 1503 O O . ASP A 1 195 ? 13.141 29.719 -9.266 1 23.23 195 ASP A O 1
ATOM 1507 N N . ASP A 1 196 ? 13.258 28.938 -11.039 1 24.44 196 ASP A N 1
ATOM 1508 C CA . ASP A 1 196 ? 12.281 27.859 -10.93 1 24.44 196 ASP A CA 1
ATOM 1509 C C . ASP A 1 196 ? 12.891 26.641 -10.25 1 24.44 196 ASP A C 1
ATOM 1511 O O . ASP A 1 196 ? 13.906 26.109 -10.703 1 24.44 196 ASP A O 1
ATOM 1515 N N . ILE A 1 197 ? 12.609 26.391 -8.93 1 23.58 197 ILE A N 1
ATOM 1516 C CA . ILE A 1 197 ? 12.938 25.172 -8.18 1 23.58 197 ILE A CA 1
ATOM 1517 C C . ILE A 1 197 ? 12.312 23.953 -8.859 1 23.58 197 ILE A C 1
ATOM 1519 O O . ILE A 1 197 ? 11.094 23.812 -8.883 1 23.58 197 ILE A O 1
ATOM 1523 N N . GLU A 1 198 ? 12.719 23.422 -9.906 1 25 198 GLU A N 1
ATOM 1524 C CA . GLU A 1 198 ? 12.398 22.125 -10.5 1 25 198 GLU A CA 1
ATOM 1525 C C . GLU A 1 198 ? 12.617 21 -9.5 1 25 198 GLU A C 1
ATOM 1527 O O . GLU A 1 198 ? 13.75 20.734 -9.078 1 25 198 GLU A O 1
ATOM 1532 N N . MET A 1 199 ? 11.602 20.812 -8.594 1 26.09 199 MET A N 1
ATOM 1533 C CA . MET A 1 199 ? 11.648 19.578 -7.812 1 26.09 199 MET A CA 1
ATOM 1534 C C . MET A 1 199 ? 11.914 18.375 -8.711 1 26.09 199 MET A C 1
ATOM 1536 O O . MET A 1 199 ? 11.164 18.125 -9.656 1 26.09 199 MET A O 1
ATOM 1540 N N . GLU A 1 200 ? 13.07 17.953 -8.828 1 24.67 200 GLU A N 1
ATOM 1541 C CA . GLU A 1 200 ? 13.586 16.766 -9.492 1 24.67 200 GLU A CA 1
ATOM 1542 C C . GLU A 1 200 ? 12.82 15.516 -9.055 1 24.67 200 GLU A C 1
ATOM 1544 O O . GLU A 1 200 ? 12.734 15.227 -7.855 1 24.67 200 GLU A O 1
ATOM 1549 N N . PHE A 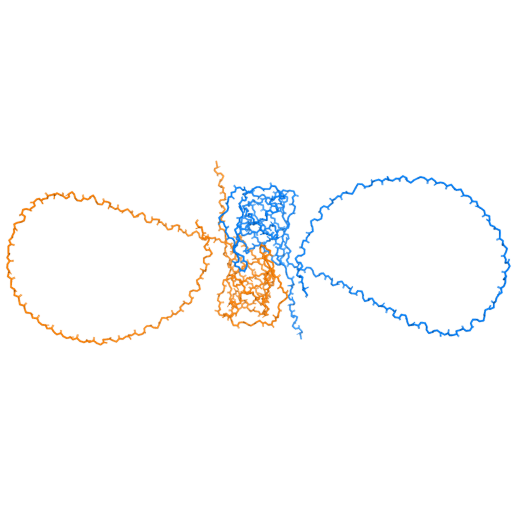1 201 ? 11.805 15.148 -9.688 1 25.12 201 PHE A N 1
ATOM 1550 C CA . PHE A 1 201 ? 11.18 13.828 -9.633 1 25.12 201 PHE A CA 1
ATOM 1551 C C . PHE A 1 201 ? 12.242 12.734 -9.609 1 25.12 201 PHE A C 1
ATOM 1553 O O . PHE A 1 201 ? 13 12.578 -10.57 1 25.12 201 PHE A O 1
ATOM 1560 N N . TRP A 1 202 ? 12.688 12.328 -8.438 1 25.91 202 TRP A N 1
ATOM 1561 C CA . TRP A 1 202 ? 13.609 11.203 -8.258 1 25.91 202 TRP A CA 1
ATOM 1562 C C . TRP A 1 202 ? 13.086 9.953 -8.961 1 25.91 202 TRP A C 1
ATOM 1564 O O . TRP A 1 202 ? 11.961 9.516 -8.703 1 25.91 202 TRP A O 1
ATOM 1574 N N . LYS A 1 203 ? 13.516 9.703 -10.133 1 26.25 203 LYS A N 1
ATOM 1575 C CA . LYS A 1 203 ? 13.398 8.461 -10.898 1 26.25 203 LYS A CA 1
ATOM 1576 C C . LYS A 1 203 ? 13.789 7.254 -10.047 1 26.25 203 LYS A C 1
ATOM 1578 O O . LYS A 1 203 ? 14.922 7.168 -9.57 1 26.25 203 LYS A O 1
ATOM 1583 N N . MET A 1 204 ? 12.859 6.746 -9.375 1 27.95 204 MET A N 1
ATOM 1584 C CA . MET A 1 204 ? 13.109 5.375 -8.938 1 27.95 204 MET A CA 1
ATOM 1585 C C . MET A 1 204 ? 13.633 4.523 -10.086 1 27.95 204 MET A C 1
ATOM 1587 O O . MET A 1 204 ? 12.883 4.145 -10.977 1 27.95 204 MET A O 1
ATOM 1591 N N . THR A 1 205 ? 14.75 4.988 -10.68 1 26.31 205 THR A N 1
ATOM 1592 C CA . THR A 1 205 ? 15.336 4.199 -11.758 1 26.31 205 THR A CA 1
ATOM 1593 C C . THR A 1 205 ? 15.688 2.797 -11.273 1 26.31 205 THR A C 1
ATOM 1595 O O . THR A 1 205 ? 16.281 2.635 -10.203 1 26.31 205 THR A O 1
ATOM 1598 N N . ASN A 1 206 ? 14.781 1.89 -11.523 1 25.98 206 ASN A N 1
ATOM 1599 C CA . ASN A 1 206 ? 15.258 0.51 -11.539 1 25.98 206 ASN A CA 1
ATOM 1600 C C . ASN A 1 206 ? 16.594 0.387 -12.258 1 25.98 206 ASN A C 1
ATOM 1602 O O . ASN A 1 206 ? 16.672 0.575 -13.477 1 25.98 206 ASN A O 1
ATOM 1606 N N . THR A 1 207 ? 17.672 0.919 -11.617 1 25.28 207 THR A N 1
ATOM 1607 C CA . THR A 1 207 ? 18.984 0.792 -12.227 1 25.28 207 THR A CA 1
ATOM 1608 C C . THR A 1 207 ? 19.281 -0.665 -12.57 1 25.28 207 THR A C 1
ATOM 1610 O O . THR A 1 207 ? 19.406 -1.506 -11.68 1 25.28 207 THR A O 1
ATOM 1613 N N . ARG A 1 208 ? 18.719 -1.142 -13.641 1 25.95 208 ARG A N 1
ATOM 1614 C CA . ARG A 1 208 ? 19.297 -2.354 -14.234 1 25.95 208 ARG A CA 1
ATOM 1615 C C . ARG A 1 208 ? 20.812 -2.248 -14.352 1 25.95 208 ARG A C 1
ATOM 1617 O O . ARG A 1 208 ? 21.328 -1.28 -14.906 1 25.95 208 ARG A O 1
ATOM 1624 N N . LYS A 1 209 ? 21.531 -2.93 -13.406 1 23.08 209 LYS A N 1
ATOM 1625 C CA . LYS A 1 209 ? 22.922 -3.127 -13.836 1 23.08 209 LYS A CA 1
ATOM 1626 C C . LYS A 1 209 ? 22.984 -3.803 -15.195 1 23.08 209 LYS A C 1
ATOM 1628 O O . LYS A 1 209 ? 22.156 -4.676 -15.5 1 23.08 209 LYS A O 1
ATOM 1633 N N . MET B 1 1 ? -21.609 22.922 22.5 1 24.23 1 MET B N 1
ATOM 1634 C CA . MET B 1 1 ? -21.656 21.844 21.516 1 24.23 1 MET B CA 1
ATOM 1635 C C . MET B 1 1 ? -20.328 21.125 21.422 1 24.23 1 MET B C 1
ATOM 1637 O O . MET B 1 1 ? -19.297 21.734 21.094 1 24.23 1 MET B O 1
ATOM 1641 N N . ALA B 1 2 ? -20.016 20.266 22.203 1 33.31 2 ALA B N 1
ATOM 1642 C CA . ALA B 1 2 ? -18.734 19.562 22.297 1 33.31 2 ALA B CA 1
ATOM 1643 C C . ALA B 1 2 ? -18.297 19.078 20.922 1 33.31 2 ALA B C 1
ATOM 1645 O O . ALA B 1 2 ? -19.062 18.422 20.203 1 33.31 2 ALA B O 1
ATOM 1646 N N . LEU B 1 3 ? -17.484 19.781 20.156 1 38.03 3 LEU B N 1
ATOM 1647 C CA . LEU B 1 3 ? -16.922 19.344 18.891 1 38.03 3 LEU B CA 1
ATOM 1648 C C . LEU B 1 3 ? -16.578 17.859 18.938 1 38.03 3 LEU B C 1
ATOM 1650 O O . LEU B 1 3 ? -15.852 17.422 19.828 1 38.03 3 LEU B O 1
ATOM 1654 N N . ILE B 1 4 ? -17.469 17 18.906 1 40.22 4 ILE B N 1
ATOM 1655 C CA . ILE B 1 4 ? -17.188 15.586 18.734 1 40.22 4 ILE B CA 1
ATOM 1656 C C . ILE B 1 4 ? -15.867 15.422 17.984 1 40.22 4 ILE B C 1
ATOM 1658 O O . ILE B 1 4 ? -15.766 15.773 16.812 1 40.22 4 ILE B O 1
ATOM 1662 N N . GLU B 1 5 ? -14.82 15.789 18.547 1 45.69 5 GLU B N 1
ATOM 1663 C CA . GLU B 1 5 ? -13.5 15.477 18.016 1 45.69 5 GLU B CA 1
ATOM 1664 C C . GLU B 1 5 ? -13.484 14.109 17.328 1 45.69 5 GLU B C 1
ATOM 1666 O O . GLU B 1 5 ? -13.914 13.117 17.922 1 45.69 5 GLU B O 1
ATOM 1671 N N . ASP B 1 6 ? -13.969 13.953 16.141 1 54.34 6 ASP B N 1
ATOM 1672 C CA . ASP B 1 6 ? -13.938 12.719 15.352 1 54.34 6 ASP B CA 1
ATOM 1673 C C . ASP B 1 6 ? -12.742 11.852 15.742 1 54.34 6 ASP B C 1
ATOM 1675 O O . ASP B 1 6 ? -11.586 12.266 15.578 1 54.34 6 ASP B O 1
ATOM 1679 N N . GLU B 1 7 ? -12.836 11.172 16.859 1 61.56 7 GLU B N 1
ATOM 1680 C CA . GLU B 1 7 ? -11.828 10.227 17.312 1 61.56 7 GLU B CA 1
ATOM 1681 C C . GLU B 1 7 ? -11.258 9.414 16.156 1 61.56 7 GLU B C 1
ATOM 1683 O O . GLU B 1 7 ? -12 8.914 15.312 1 61.56 7 GLU B O 1
ATOM 1688 N N . GLU B 1 8 ? -10.031 9.562 15.969 1 78.75 8 GLU B N 1
ATOM 1689 C CA . GLU B 1 8 ? -9.344 8.852 14.891 1 78.75 8 GLU B CA 1
ATOM 1690 C C . GLU B 1 8 ? -9.391 7.34 15.117 1 78.75 8 GLU B C 1
ATOM 1692 O O . GLU B 1 8 ? -9.07 6.859 16.203 1 78.75 8 GLU B O 1
ATOM 1697 N N . ILE B 1 9 ? -10.016 6.664 14.273 1 89.62 9 ILE B N 1
ATOM 1698 C CA . ILE B 1 9 ? -10.07 5.203 14.242 1 89.62 9 ILE B CA 1
ATOM 1699 C C . ILE B 1 9 ? -8.664 4.637 14.094 1 89.62 9 ILE B C 1
ATOM 1701 O O . ILE B 1 9 ? -7.859 5.152 13.312 1 89.62 9 ILE B O 1
ATOM 1705 N N . ASN B 1 10 ? -8.367 3.66 14.961 1 95.38 10 ASN B N 1
ATOM 1706 C CA . ASN B 1 10 ? -7.082 2.973 14.852 1 95.38 10 ASN B CA 1
ATOM 1707 C C . ASN B 1 10 ? -7.066 2.002 13.672 1 95.38 10 ASN B C 1
ATOM 1709 O O . ASN B 1 10 ? -7.832 1.035 13.656 1 95.38 10 ASN B O 1
ATOM 1713 N N . THR B 1 11 ? -6.16 2.246 12.734 1 98.12 11 THR B N 1
ATOM 1714 C CA . THR B 1 11 ? -6.188 1.473 11.492 1 98.12 11 THR B CA 1
ATOM 1715 C C . THR B 1 11 ? -4.98 0.543 11.414 1 98.12 11 THR B C 1
ATOM 1717 O O . THR B 1 11 ? -4 0.723 12.141 1 98.12 11 THR B O 1
ATOM 1720 N N . THR B 1 12 ? -5.078 -0.523 10.609 1 98.44 12 THR B N 1
ATOM 1721 C CA . THR B 1 12 ? -4.02 -1.395 10.109 1 98.44 12 THR B CA 1
ATOM 1722 C C . THR B 1 12 ? -3.863 -1.248 8.602 1 98.44 12 THR B C 1
ATOM 1724 O O . THR B 1 12 ? -4.578 -0.466 7.973 1 98.44 12 THR B O 1
ATOM 1727 N N . ALA B 1 13 ? -2.918 -1.938 8.117 1 98.75 13 ALA B N 1
ATOM 1728 C CA . ALA B 1 13 ? -2.895 -2.164 6.676 1 98.75 13 ALA B CA 1
ATOM 1729 C C . ALA B 1 13 ? -4.133 -2.928 6.219 1 98.75 13 ALA B C 1
ATOM 1731 O O . ALA B 1 13 ? -4.805 -3.576 7.027 1 98.75 13 ALA B O 1
ATOM 1732 N N . ALA B 1 14 ? -4.418 -2.773 4.941 1 98.94 14 ALA B N 1
ATOM 1733 C CA . ALA B 1 14 ? -5.602 -3.447 4.41 1 98.94 14 ALA B CA 1
ATOM 1734 C C . ALA B 1 14 ? -5.277 -4.879 3.996 1 98.94 14 ALA B C 1
ATOM 1736 O O . ALA B 1 14 ? -4.312 -5.117 3.266 1 98.94 14 ALA B O 1
ATOM 1737 N N . TYR B 1 15 ? -6.078 -5.789 4.453 1 98.94 15 TYR B N 1
ATOM 1738 C CA . TYR B 1 15 ? -5.906 -7.199 4.129 1 98.94 15 TYR B CA 1
ATOM 1739 C C . TYR B 1 15 ? -7.184 -7.785 3.537 1 98.94 15 TYR B C 1
ATOM 1741 O O . TYR B 1 15 ? -8.289 -7.344 3.869 1 98.94 15 TYR B O 1
ATOM 1749 N N . SER B 1 16 ? -7.023 -8.703 2.693 1 98.94 16 SER B N 1
ATOM 1750 C CA . SER B 1 16 ? -8.094 -9.555 2.174 1 98.94 16 SER B CA 1
ATOM 1751 C C . SER B 1 16 ? -7.668 -11.016 2.131 1 98.94 16 SER B C 1
ATOM 1753 O O . SER B 1 16 ? -6.516 -11.344 2.416 1 98.94 16 SER B O 1
ATOM 1755 N N . THR B 1 17 ? -8.594 -11.867 1.84 1 98.88 17 THR B N 1
ATOM 1756 C CA . THR B 1 17 ? -8.289 -13.289 1.736 1 98.88 17 THR B CA 1
ATOM 1757 C C . THR B 1 17 ? -8.469 -13.781 0.302 1 98.88 17 THR B C 1
ATOM 1759 O O . THR B 1 17 ? -9.484 -13.508 -0.332 1 98.88 17 THR B O 1
ATOM 1762 N N . VAL B 1 18 ? -7.484 -14.453 -0.179 1 98.94 18 VAL B N 1
ATOM 1763 C CA . VAL B 1 18 ? -7.52 -15.109 -1.481 1 98.94 18 VAL B CA 1
ATOM 1764 C C . VAL B 1 18 ? -7.043 -16.562 -1.344 1 98.94 18 VAL B C 1
ATOM 1766 O O . VAL B 1 18 ? -6.551 -16.953 -0.285 1 98.94 18 VAL B O 1
ATOM 1769 N N . SER B 1 19 ? -7.219 -17.266 -2.438 1 98.81 19 SER B N 1
ATOM 1770 C CA . SER B 1 19 ? -6.762 -18.641 -2.393 1 98.81 19 SER B CA 1
ATOM 1771 C C . SER B 1 19 ? -5.77 -18.938 -3.518 1 98.81 19 SER B C 1
ATOM 1773 O O . SER B 1 19 ? -5.922 -18.438 -4.633 1 98.81 19 SER B O 1
ATOM 1775 N N . ILE B 1 20 ? -4.801 -19.703 -3.273 1 98.81 20 ILE B N 1
ATOM 1776 C CA . ILE B 1 20 ? -3.896 -20.328 -4.234 1 98.81 20 ILE B CA 1
ATOM 1777 C C . ILE B 1 20 ? -3.822 -21.828 -3.975 1 98.81 20 ILE B C 1
ATOM 1779 O O . ILE B 1 20 ? -3.408 -22.266 -2.896 1 98.81 20 ILE B O 1
ATOM 1783 N N . GLY B 1 21 ? -4.199 -22.531 -5.004 1 96.56 21 GLY B N 1
ATOM 1784 C CA . GLY B 1 21 ? -4.398 -23.953 -4.727 1 96.56 21 GLY B CA 1
ATOM 1785 C C . GLY B 1 21 ? -5.438 -24.203 -3.652 1 96.56 21 GLY B C 1
ATOM 1786 O O . GLY B 1 21 ? -6.547 -23.672 -3.715 1 96.56 21 GLY B O 1
ATOM 1787 N N . ASP B 1 22 ? -5.129 -25 -2.693 1 95.81 22 ASP B N 1
ATOM 1788 C CA . ASP B 1 22 ? -6.074 -25.375 -1.643 1 95.81 22 ASP B CA 1
ATOM 1789 C C . ASP B 1 22 ? -5.855 -24.531 -0.388 1 95.81 22 ASP B C 1
ATOM 1791 O O . ASP B 1 22 ? -6.461 -24.781 0.653 1 95.81 22 ASP B O 1
ATOM 1795 N N . LYS B 1 23 ? -5.062 -23.5 -0.487 1 98.19 23 LYS B N 1
ATOM 1796 C CA . LYS B 1 23 ? -4.723 -22.688 0.684 1 98.19 23 LYS B CA 1
ATOM 1797 C C . LYS B 1 23 ? -5.379 -21.312 0.617 1 98.19 23 LYS B C 1
ATOM 1799 O O . LYS B 1 23 ? -5.281 -20.625 -0.398 1 98.19 23 LYS B O 1
ATOM 1804 N N . ASN B 1 24 ? -6.133 -21.031 1.673 1 98.5 24 ASN B N 1
ATOM 1805 C CA . ASN B 1 24 ? -6.582 -19.656 1.877 1 98.5 24 ASN B CA 1
ATOM 1806 C C . ASN B 1 24 ? -5.48 -18.797 2.48 1 98.5 24 ASN B C 1
ATOM 1808 O O . ASN B 1 24 ? -4.875 -19.172 3.488 1 98.5 24 ASN B O 1
ATOM 1812 N N . ILE B 1 25 ? -5.211 -17.688 1.868 1 98.88 25 ILE B N 1
ATOM 1813 C CA . ILE B 1 25 ? -4.074 -16.859 2.24 1 98.88 25 ILE B CA 1
ATOM 1814 C C . ILE B 1 25 ? -4.559 -15.445 2.57 1 98.88 25 ILE B C 1
ATOM 1816 O O . ILE B 1 25 ? -5.305 -14.844 1.795 1 98.88 25 ILE B O 1
ATOM 1820 N N . LYS B 1 26 ? -4.266 -14.961 3.746 1 98.88 26 LYS B N 1
ATOM 1821 C CA . LYS B 1 26 ? -4.406 -13.539 4.051 1 98.88 26 LYS B CA 1
ATOM 1822 C C . LYS B 1 26 ? -3.377 -12.703 3.295 1 98.88 26 LYS B C 1
ATOM 1824 O O . LYS B 1 26 ? -2.172 -12.852 3.512 1 98.88 26 LYS B O 1
ATOM 1829 N N . ALA B 1 27 ? -3.848 -11.875 2.441 1 98.94 27 ALA B N 1
ATOM 1830 C CA . ALA B 1 27 ? -2.965 -11.094 1.581 1 98.94 27 ALA B CA 1
ATOM 1831 C C . ALA B 1 27 ? -3.049 -9.609 1.913 1 98.94 27 ALA B C 1
ATOM 1833 O O . ALA B 1 27 ? -4.137 -9.086 2.174 1 98.94 27 ALA B O 1
ATOM 1834 N N . LEU B 1 28 ? -1.896 -8.969 1.953 1 98.94 28 LEU B N 1
ATOM 1835 C CA . LEU B 1 28 ? -1.845 -7.512 2.025 1 98.94 28 LEU B CA 1
ATOM 1836 C C . LEU B 1 28 ? -2.311 -6.887 0.714 1 98.94 28 LEU B C 1
ATOM 1838 O O . LEU B 1 28 ? -1.782 -7.207 -0.354 1 98.94 28 LEU B O 1
ATOM 1842 N N . VAL B 1 29 ? -3.361 -6.094 0.709 1 99 29 VAL B N 1
ATOM 1843 C CA . VAL B 1 29 ? -3.789 -5.293 -0.434 1 99 29 VAL B CA 1
ATOM 1844 C C . VAL B 1 29 ? -3.014 -3.979 -0.465 1 99 29 VAL B C 1
ATOM 1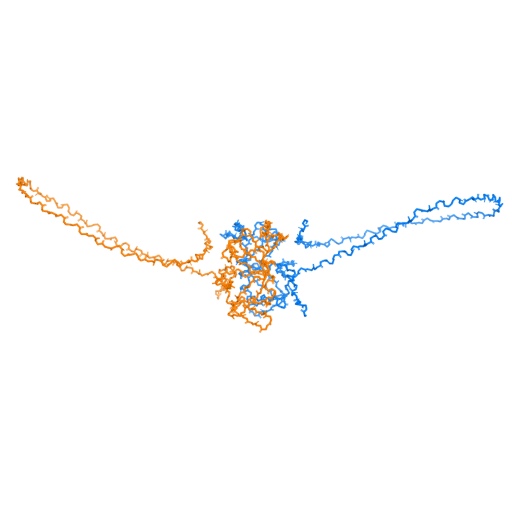846 O O . VAL B 1 29 ? -3.268 -3.082 0.344 1 99 29 VAL B O 1
ATOM 1849 N N . ASP B 1 30 ? -2.09 -3.844 -1.447 1 98.94 30 ASP B N 1
ATOM 1850 C CA . ASP B 1 30 ? -1.066 -2.816 -1.288 1 98.94 30 ASP B CA 1
ATOM 1851 C C . ASP B 1 30 ? -0.897 -2.006 -2.57 1 98.94 30 ASP B C 1
ATOM 1853 O O . ASP B 1 30 ? -0.065 -2.338 -3.416 1 98.94 30 ASP B O 1
ATOM 1857 N N . SER B 1 31 ? -1.588 -0.876 -2.607 1 98.94 31 SER B N 1
ATOM 1858 C CA . SER B 1 31 ? -1.451 0.03 -3.742 1 98.94 31 SER B CA 1
ATOM 1859 C C . SER B 1 31 ? -0.108 0.752 -3.715 1 98.94 31 SER B C 1
ATOM 1861 O O . SER B 1 31 ? 0.266 1.417 -4.684 1 98.94 31 SER B O 1
ATOM 1863 N N . GLY B 1 32 ? 0.67 0.641 -2.689 1 98.88 32 GLY B N 1
ATOM 1864 C CA . GLY B 1 32 ? 1.994 1.233 -2.594 1 98.88 32 GLY B CA 1
ATOM 1865 C C . GLY B 1 32 ? 3.098 0.308 -3.068 1 98.88 32 GLY B C 1
ATOM 1866 O O . GLY B 1 32 ? 4.262 0.709 -3.148 1 98.88 32 GLY B O 1
ATOM 1867 N N . ALA B 1 33 ? 2.771 -0.874 -3.354 1 98.81 33 ALA B N 1
ATOM 1868 C CA . ALA B 1 33 ? 3.715 -1.846 -3.896 1 98.81 33 ALA B CA 1
ATOM 1869 C C . ALA B 1 33 ? 3.611 -1.923 -5.418 1 98.81 33 ALA B C 1
ATOM 1871 O O . ALA B 1 33 ? 2.531 -2.174 -5.957 1 98.81 33 ALA B O 1
ATOM 1872 N N . SER B 1 34 ? 4.699 -1.802 -6.078 1 98.62 34 SER B N 1
ATOM 1873 C CA . SER B 1 34 ? 4.723 -1.794 -7.539 1 98.62 34 SER B CA 1
ATOM 1874 C C . SER B 1 34 ? 4.379 -3.168 -8.102 1 98.62 34 SER B C 1
ATOM 1876 O O . SER B 1 34 ? 3.816 -3.271 -9.195 1 98.62 34 SER B O 1
ATOM 1878 N N . LYS B 1 35 ? 4.734 -4.191 -7.406 1 98.75 35 LYS B N 1
ATOM 1879 C CA . LYS B 1 35 ? 4.566 -5.57 -7.852 1 98.75 35 LYS B CA 1
ATOM 1880 C C . LYS B 1 35 ? 3.934 -6.43 -6.758 1 98.75 35 LYS B C 1
ATOM 1882 O O . LYS B 1 35 ? 4.027 -6.102 -5.574 1 98.75 35 LYS B O 1
ATOM 1887 N N . THR B 1 36 ? 3.299 -7.488 -7.223 1 98.88 36 THR B N 1
ATOM 1888 C CA . THR B 1 36 ? 2.875 -8.539 -6.305 1 98.88 36 THR B CA 1
ATOM 1889 C C . THR B 1 36 ? 4.07 -9.367 -5.84 1 98.88 36 THR B C 1
ATOM 1891 O O . THR B 1 36 ? 4.934 -9.727 -6.645 1 98.88 36 THR B O 1
ATOM 1894 N N . CYS B 1 37 ? 4.129 -9.594 -4.559 1 98.94 37 CYS B N 1
ATOM 1895 C CA . CYS B 1 37 ? 5.277 -10.266 -3.961 1 98.94 37 CYS B CA 1
ATOM 1896 C C . CYS B 1 37 ? 4.832 -11.398 -3.041 1 98.94 37 CYS B C 1
ATOM 1898 O O . CYS B 1 37 ? 3.721 -11.367 -2.51 1 98.94 37 CYS B O 1
ATOM 1900 N N . MET B 1 38 ? 5.719 -12.312 -2.887 1 98.94 38 MET B N 1
ATOM 1901 C CA . MET B 1 38 ? 5.496 -13.477 -2.031 1 98.94 38 MET B CA 1
ATOM 1902 C C . MET B 1 38 ? 6.77 -13.844 -1.273 1 98.94 38 MET B C 1
ATOM 1904 O O . MET B 1 38 ? 7.867 -13.781 -1.829 1 98.94 38 MET B O 1
ATOM 1908 N N . SER B 1 39 ? 6.543 -14.188 -0.038 1 98.88 39 SER B N 1
ATOM 1909 C CA . SER B 1 39 ? 7.707 -14.672 0.698 1 98.88 39 SER B CA 1
ATOM 1910 C C . SER B 1 39 ? 8.195 -16 0.145 1 98.88 39 SER B C 1
ATOM 1912 O O . SER B 1 39 ? 7.398 -16.797 -0.359 1 98.88 39 SER B O 1
ATOM 1914 N N . LYS B 1 40 ? 9.492 -16.281 0.261 1 98.75 40 LYS B N 1
ATOM 1915 C CA . LYS B 1 40 ? 10.031 -17.578 -0.081 1 98.75 40 LYS B CA 1
ATOM 1916 C C . LYS B 1 40 ? 9.352 -18.688 0.726 1 98.75 40 LYS B C 1
ATOM 1918 O O . LYS B 1 40 ? 9.086 -19.766 0.202 1 98.75 40 LYS B O 1
ATOM 1923 N N . ALA B 1 41 ? 9.07 -18.422 1.975 1 98.5 41 ALA B N 1
ATOM 1924 C CA . ALA B 1 41 ? 8.414 -19.391 2.846 1 98.5 41 ALA B CA 1
ATOM 1925 C C . ALA B 1 41 ? 7.062 -19.812 2.279 1 98.5 41 ALA B C 1
ATOM 1927 O O . ALA B 1 41 ? 6.734 -21 2.252 1 98.5 41 ALA B O 1
ATOM 1928 N N . LEU B 1 42 ? 6.273 -18.891 1.813 1 98.81 42 LEU B N 1
ATOM 1929 C CA . LEU B 1 42 ? 4.969 -19.203 1.24 1 98.81 42 LEU B CA 1
ATOM 1930 C C . LEU B 1 42 ? 5.125 -19.938 -0.087 1 98.81 42 LEU B C 1
ATOM 1932 O O . LEU B 1 42 ? 4.395 -20.891 -0.366 1 98.81 42 LEU B O 1
ATOM 1936 N N . ALA B 1 43 ? 6.027 -19.469 -0.943 1 98.88 43 ALA B N 1
ATOM 1937 C CA . ALA B 1 43 ? 6.285 -20.172 -2.195 1 98.88 43 ALA B CA 1
ATOM 1938 C C . ALA B 1 43 ? 6.574 -21.656 -1.945 1 98.88 43 ALA B C 1
ATOM 1940 O O . ALA B 1 43 ? 6.043 -22.516 -2.639 1 98.88 43 ALA B O 1
ATOM 1941 N N . ASP B 1 44 ? 7.414 -21.906 -0.929 1 98.56 44 ASP B N 1
ATOM 1942 C CA . ASP B 1 44 ? 7.754 -23.281 -0.57 1 98.56 44 ASP B CA 1
ATOM 1943 C C . ASP B 1 44 ? 6.52 -24.047 -0.092 1 98.56 44 ASP B C 1
ATOM 1945 O O . ASP B 1 44 ? 6.293 -25.188 -0.5 1 98.56 44 ASP B O 1
ATOM 1949 N N . ALA B 1 45 ? 5.746 -23.406 0.721 1 98.31 45 ALA B N 1
ATOM 1950 C CA . ALA B 1 45 ? 4.551 -24.031 1.277 1 98.31 45 ALA B CA 1
ATOM 1951 C C . ALA B 1 45 ? 3.555 -24.375 0.177 1 98.31 45 ALA B C 1
ATOM 1953 O O . ALA B 1 45 ? 2.826 -25.375 0.285 1 98.31 45 ALA B O 1
ATOM 1954 N N . LEU B 1 46 ? 3.523 -23.609 -0.862 1 98.62 46 LEU B N 1
ATOM 1955 C CA . LEU B 1 46 ? 2.611 -23.812 -1.981 1 98.62 46 LEU B CA 1
ATOM 1956 C C . LEU B 1 46 ? 3.242 -24.719 -3.037 1 98.62 46 LEU B C 1
ATOM 1958 O O . LEU B 1 46 ? 2.615 -25.016 -4.055 1 98.62 46 LEU B O 1
ATOM 1962 N N . GLU B 1 47 ? 4.52 -25.016 -2.812 1 98.38 47 GLU B N 1
ATOM 1963 C CA . GLU B 1 47 ? 5.277 -25.859 -3.729 1 98.38 47 GLU B CA 1
ATOM 1964 C C . GLU B 1 47 ? 5.41 -25.219 -5.102 1 98.38 47 GLU B C 1
ATOM 1966 O O . GLU B 1 47 ? 5.242 -25.875 -6.129 1 98.38 47 GLU B O 1
ATOM 1971 N N . LEU B 1 48 ? 5.637 -23.984 -5.051 1 98.62 48 LEU B N 1
ATOM 1972 C CA . LEU B 1 48 ? 5.914 -23.219 -6.266 1 98.62 48 LEU B CA 1
ATOM 1973 C C . LEU B 1 48 ? 7.418 -23.047 -6.465 1 98.62 48 LEU B C 1
ATOM 1975 O O . LEU B 1 48 ? 8.156 -22.828 -5.5 1 98.62 48 LEU B O 1
ATOM 1979 N N . GLU B 1 49 ? 7.789 -23.078 -7.723 1 98.5 49 GLU B N 1
ATOM 1980 C CA . GLU B 1 49 ? 9.195 -22.906 -8.055 1 98.5 49 GLU B CA 1
ATOM 1981 C C . GLU B 1 49 ? 9.43 -21.609 -8.82 1 98.5 49 GLU B C 1
ATOM 1983 O O . GLU B 1 49 ? 8.617 -21.219 -9.664 1 98.5 49 GLU B O 1
ATOM 1988 N N . ILE B 1 50 ? 10.578 -21 -8.555 1 98.81 50 ILE B N 1
ATOM 1989 C CA . ILE B 1 50 ? 10.984 -19.797 -9.297 1 98.81 50 ILE B CA 1
ATOM 1990 C C . ILE B 1 50 ? 11.258 -20.156 -10.75 1 98.81 50 ILE B C 1
ATOM 1992 O O . ILE B 1 50 ? 12.039 -21.078 -11.039 1 98.81 50 ILE B O 1
ATOM 1996 N N . ASP B 1 51 ? 10.617 -19.438 -11.633 1 98.62 51 ASP B N 1
ATOM 1997 C CA . ASP B 1 51 ? 10.719 -19.703 -13.07 1 98.62 51 ASP B CA 1
ATOM 1998 C C . ASP B 1 51 ? 11.93 -19 -13.672 1 98.62 51 ASP B C 1
ATOM 2000 O O . ASP B 1 51 ? 12.531 -19.5 -14.625 1 98.62 51 ASP B O 1
ATOM 2004 N N . SER B 1 52 ? 12.25 -17.828 -13.211 1 98.5 52 SER B N 1
ATOM 2005 C CA . SER B 1 52 ? 13.32 -17.031 -13.789 1 98.5 52 SER B CA 1
ATOM 2006 C C . SER B 1 52 ? 13.898 -16.062 -12.758 1 98.5 52 SER B C 1
ATOM 2008 O O . SER B 1 52 ? 13.273 -15.789 -11.727 1 98.5 52 SER B O 1
ATOM 2010 N N . ALA B 1 53 ? 15.078 -15.562 -13.102 1 98 53 ALA B N 1
ATOM 2011 C CA . ALA B 1 53 ? 15.688 -14.516 -12.281 1 98 53 ALA B CA 1
ATOM 2012 C C . ALA B 1 53 ? 14.914 -13.211 -12.398 1 98 53 ALA B C 1
ATOM 2014 O O . ALA B 1 53 ? 14.234 -12.969 -13.391 1 98 53 ALA B O 1
ATOM 2015 N N . SER B 1 54 ? 14.961 -12.477 -11.344 1 97.69 54 SER B N 1
ATOM 2016 C CA . SER B 1 54 ? 14.406 -11.125 -11.344 1 97.69 54 SER B CA 1
ATOM 2017 C C . SER B 1 54 ? 15.516 -10.07 -11.352 1 97.69 54 SER B C 1
ATOM 2019 O O . SER B 1 54 ? 16.531 -10.227 -10.664 1 97.69 54 SER B O 1
ATOM 2021 N N . GLU B 1 55 ? 15.219 -8.969 -12.062 1 96.12 55 GLU B N 1
ATOM 2022 C CA . GLU B 1 55 ? 16.141 -7.844 -12.031 1 96.12 55 GLU B CA 1
ATOM 2023 C C . GLU B 1 55 ? 15.641 -6.73 -11.117 1 96.12 55 GLU B C 1
ATOM 2025 O O . GLU B 1 55 ? 16.297 -5.703 -10.953 1 96.12 55 GLU B O 1
ATOM 2030 N N . ASN B 1 56 ? 14.539 -6.961 -10.539 1 96.94 56 ASN B N 1
ATOM 2031 C CA . ASN B 1 56 ? 13.945 -5.914 -9.719 1 96.94 56 ASN B CA 1
ATOM 2032 C C . ASN B 1 56 ? 14.609 -5.84 -8.344 1 96.94 56 ASN B C 1
ATOM 2034 O O . ASN B 1 56 ? 14.93 -6.867 -7.75 1 96.94 56 ASN B O 1
ATOM 2038 N N . VAL B 1 57 ? 14.891 -4.613 -7.926 1 98.19 57 VAL B N 1
ATOM 2039 C CA . VAL B 1 57 ? 15.281 -4.266 -6.562 1 98.19 57 VAL B CA 1
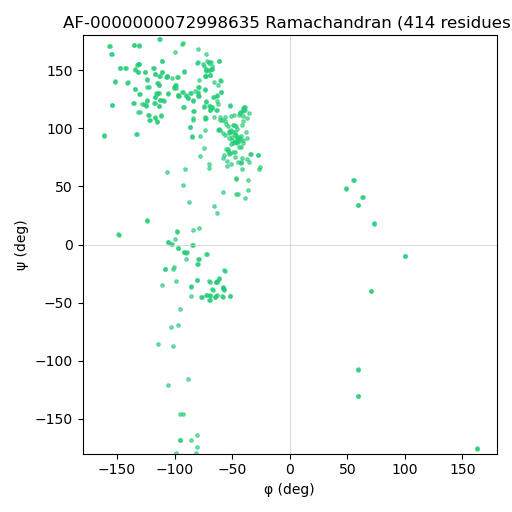ATOM 2040 C C . VAL B 1 57 ? 14.242 -3.336 -5.945 1 98.19 57 VAL B C 1
ATOM 2042 O O . VAL B 1 57 ? 13.992 -2.24 -6.453 1 98.19 57 VAL B O 1
ATOM 2045 N N . PHE B 1 58 ? 13.672 -3.77 -4.84 1 98.25 58 PHE B N 1
ATOM 2046 C CA . PHE B 1 58 ? 12.578 -3.018 -4.238 1 98.25 58 PHE B CA 1
ATOM 2047 C C . PHE B 1 58 ? 13.109 -2.045 -3.189 1 98.25 58 PHE B C 1
ATOM 2049 O O . PHE B 1 58 ? 13.93 -2.416 -2.346 1 98.25 58 PHE B O 1
ATOM 2056 N N . THR B 1 59 ? 12.672 -0.785 -3.27 1 98.25 59 THR B N 1
ATOM 2057 C CA . THR B 1 59 ? 12.945 0.221 -2.25 1 98.25 59 THR B CA 1
ATOM 2058 C C . THR B 1 59 ? 11.875 0.2 -1.163 1 98.25 59 THR B C 1
ATOM 2060 O O . THR B 1 59 ? 10.688 0.339 -1.455 1 98.25 59 THR B O 1
ATOM 2063 N N . LEU B 1 60 ? 12.336 0.067 0.064 1 98.12 60 LEU B N 1
ATOM 2064 C CA . LEU B 1 60 ? 11.406 -0.036 1.186 1 98.12 60 LEU B CA 1
ATOM 2065 C C . LEU B 1 60 ? 11.141 1.334 1.801 1 98.12 60 LEU B C 1
ATOM 2067 O O . LEU B 1 60 ? 11.75 2.328 1.395 1 98.12 60 LEU B O 1
ATOM 2071 N N . GLY B 1 61 ? 10.211 1.368 2.719 1 97.38 61 GLY B N 1
ATOM 2072 C CA . GLY B 1 61 ? 9.703 2.605 3.293 1 97.38 61 GLY B CA 1
ATOM 2073 C C . GLY B 1 61 ? 10.797 3.469 3.898 1 97.38 61 GLY B C 1
ATOM 2074 O O . GLY B 1 61 ? 10.625 4.68 4.059 1 97.38 61 GLY B O 1
ATOM 2075 N N . ASN B 1 62 ? 11.891 2.883 4.246 1 97.88 62 ASN B N 1
ATOM 2076 C CA . ASN B 1 62 ? 12.984 3.643 4.84 1 97.88 62 ASN B CA 1
ATOM 2077 C C . ASN B 1 62 ? 14.133 3.832 3.859 1 97.88 62 ASN B C 1
ATOM 2079 O O . ASN B 1 62 ? 15.219 4.281 4.242 1 97.88 62 ASN B O 1
ATOM 2083 N N . GLY B 1 63 ? 13.945 3.338 2.672 1 97.88 63 GLY B N 1
ATOM 2084 C CA . GLY B 1 63 ? 14.961 3.506 1.649 1 97.88 63 GLY B CA 1
ATOM 2085 C C . GLY B 1 63 ? 15.828 2.271 1.461 1 97.88 63 GLY B C 1
ATOM 2086 O O . GLY B 1 63 ? 16.609 2.191 0.506 1 97.88 63 GLY B O 1
ATOM 2087 N N . THR B 1 64 ? 15.688 1.317 2.354 1 97.88 64 THR B N 1
ATOM 2088 C CA . THR B 1 64 ? 16.438 0.073 2.199 1 97.88 64 THR B CA 1
ATOM 2089 C C . THR B 1 64 ? 16.078 -0.618 0.888 1 97.88 64 THR B C 1
ATOM 2091 O O . THR B 1 64 ? 14.906 -0.624 0.486 1 97.88 64 THR B O 1
ATOM 2094 N N . LYS B 1 65 ? 17.062 -1.18 0.285 1 98.06 65 LYS B N 1
ATOM 2095 C CA . LYS B 1 65 ? 16.875 -1.913 -0.963 1 98.06 65 LYS B CA 1
ATOM 2096 C C . LYS B 1 65 ? 16.828 -3.418 -0.715 1 98.06 65 LYS B C 1
ATOM 2098 O O . LYS B 1 65 ? 17.609 -3.945 0.087 1 98.06 65 LYS B O 1
ATOM 2103 N N . GLN B 1 66 ? 15.898 -4.07 -1.349 1 98.31 66 GLN B N 1
ATOM 2104 C CA . GLN B 1 66 ? 15.789 -5.523 -1.266 1 98.31 66 GLN B CA 1
ATOM 2105 C C . GLN B 1 66 ? 15.633 -6.145 -2.65 1 98.31 66 GLN B C 1
ATOM 2107 O O . GLN B 1 66 ? 14.602 -5.969 -3.301 1 98.31 66 GLN B O 1
ATOM 2112 N N . PRO B 1 67 ? 16.609 -6.906 -3.084 1 98.38 67 PRO B N 1
ATOM 2113 C CA . PRO B 1 67 ? 16.438 -7.641 -4.34 1 98.38 67 PRO B CA 1
ATOM 2114 C C . PRO B 1 67 ? 15.484 -8.82 -4.207 1 98.38 67 PRO B C 1
ATOM 2116 O O . PRO B 1 67 ? 15.383 -9.422 -3.135 1 98.38 67 PRO B O 1
ATOM 2119 N N . ALA B 1 68 ? 14.859 -9.094 -5.27 1 98.69 68 ALA B N 1
ATOM 2120 C CA . ALA B 1 68 ? 14.031 -10.297 -5.312 1 98.69 68 ALA B CA 1
ATOM 2121 C C . ALA B 1 68 ? 14.883 -11.539 -5.559 1 98.69 68 ALA B C 1
ATOM 2123 O O . ALA B 1 68 ? 15.992 -11.438 -6.078 1 98.69 68 ALA B O 1
ATOM 2124 N N . LEU B 1 69 ? 14.336 -12.648 -5.137 1 98.69 69 LEU B N 1
ATOM 2125 C CA . LEU B 1 69 ? 14.984 -13.93 -5.387 1 98.69 69 LEU B CA 1
ATOM 2126 C C . LEU B 1 69 ? 14.695 -14.414 -6.805 1 98.69 69 LEU B C 1
ATOM 2128 O O . LEU B 1 69 ? 15.484 -15.164 -7.379 1 98.69 69 LEU B O 1
ATOM 2132 N N . GLY B 1 70 ? 13.547 -14.055 -7.324 1 98.88 70 GLY B N 1
ATOM 2133 C CA . GLY B 1 70 ? 13.133 -14.492 -8.648 1 98.88 70 GLY B CA 1
ATOM 2134 C C . GLY B 1 70 ? 11.641 -14.328 -8.898 1 98.88 70 GLY B C 1
ATOM 2135 O O . GLY B 1 70 ? 10.938 -13.727 -8.078 1 98.88 70 GLY B O 1
ATOM 2136 N N . LEU B 1 71 ? 11.25 -14.836 -10.109 1 98.81 71 LEU B N 1
ATOM 2137 C CA . LEU B 1 71 ? 9.875 -14.672 -10.57 1 98.81 71 LEU B CA 1
ATOM 2138 C C . LEU B 1 71 ? 9.172 -16.016 -10.68 1 98.81 71 LEU B C 1
ATOM 2140 O O . LEU B 1 71 ? 9.781 -17.016 -11.094 1 98.81 71 LEU B O 1
ATOM 2144 N N . ILE B 1 72 ? 7.93 -16.031 -10.258 1 98.88 72 ILE B N 1
ATOM 2145 C CA . ILE B 1 72 ? 7.023 -17.109 -10.609 1 98.88 72 ILE B CA 1
ATOM 2146 C C . ILE B 1 72 ? 5.914 -16.594 -11.523 1 98.88 72 ILE B C 1
ATOM 2148 O O . ILE B 1 72 ? 5.223 -15.633 -11.18 1 98.88 72 ILE B O 1
ATOM 2152 N N . TYR B 1 73 ? 5.742 -17.156 -12.641 1 98.31 73 TYR B N 1
ATOM 2153 C CA . TYR B 1 73 ? 4.766 -16.703 -13.625 1 98.31 73 TYR B CA 1
ATOM 2154 C C . TYR B 1 73 ? 3.432 -17.422 -13.445 1 98.31 73 TYR B C 1
ATOM 2156 O O . TYR B 1 73 ? 3.389 -18.547 -12.953 1 98.31 73 TYR B O 1
ATOM 2164 N N . ASP B 1 74 ? 2.365 -16.75 -13.773 1 97.94 74 ASP B N 1
ATOM 2165 C CA . ASP B 1 74 ? 1.03 -17.297 -13.969 1 97.94 74 ASP B CA 1
ATOM 2166 C C . ASP B 1 74 ? 0.539 -17.984 -12.695 1 97.94 74 ASP B C 1
ATOM 2168 O O . ASP B 1 74 ? -0.043 -19.078 -12.758 1 97.94 74 ASP B O 1
ATOM 2172 N N . VAL B 1 75 ? 0.923 -17.453 -11.547 1 98.75 75 VAL B N 1
ATOM 2173 C CA . VAL B 1 75 ? 0.386 -18 -10.297 1 98.75 75 VAL B CA 1
ATOM 2174 C C . VAL B 1 75 ? -1.126 -17.797 -10.258 1 98.75 75 VAL B C 1
ATOM 2176 O O . VAL B 1 75 ? -1.615 -16.672 -10.453 1 98.75 75 VAL B O 1
ATOM 2179 N N . PRO B 1 76 ? -1.913 -18.828 -10.008 1 98.75 76 PRO B N 1
ATOM 2180 C CA . PRO B 1 76 ? -3.373 -18.734 -10.062 1 98.75 76 PRO B CA 1
ATOM 2181 C C . PRO B 1 76 ? -3.982 -18.219 -8.766 1 98.75 76 PRO B C 1
ATOM 2183 O O . PRO B 1 76 ? -4.34 -19 -7.891 1 98.75 76 PRO B O 1
ATOM 2186 N N . ILE B 1 77 ? -4.191 -16.984 -8.633 1 98.88 77 ILE B N 1
ATOM 2187 C CA . ILE B 1 77 ? -4.844 -16.391 -7.469 1 98.88 77 ILE B CA 1
ATOM 2188 C C . ILE B 1 77 ? -6.359 -16.484 -7.629 1 98.88 77 ILE B C 1
ATOM 2190 O O . ILE B 1 77 ? -6.938 -15.844 -8.508 1 98.88 77 ILE B O 1
ATOM 2194 N N . GLU B 1 78 ? -6.988 -17.219 -6.801 1 98.94 78 GLU B N 1
ATOM 2195 C CA . GLU B 1 78 ? -8.438 -17.391 -6.84 1 98.94 78 GLU B CA 1
ATOM 2196 C C . GLU B 1 78 ? -9.133 -16.453 -5.859 1 98.94 78 GLU B C 1
ATOM 2198 O O . GLU B 1 78 ? -8.797 -16.422 -4.676 1 98.94 78 GLU B O 1
ATOM 2203 N N . VAL B 1 79 ? -10.102 -15.711 -6.344 1 98.88 79 VAL B N 1
ATOM 2204 C CA . VAL B 1 79 ? -10.734 -14.695 -5.512 1 98.88 79 VAL B CA 1
ATOM 2205 C C . VAL B 1 79 ? -12.148 -15.141 -5.148 1 98.88 79 VAL B C 1
ATOM 2207 O O . VAL B 1 79 ? -12.75 -14.617 -4.203 1 98.88 79 VAL B O 1
ATOM 2210 N N . LYS B 1 80 ? -12.688 -15.977 -5.836 1 97.44 80 LYS B N 1
ATOM 2211 C CA . LYS B 1 80 ? -13.922 -16.703 -5.559 1 97.44 80 LYS B CA 1
ATOM 2212 C C . LYS B 1 80 ? -13.969 -18.016 -6.332 1 97.44 80 LYS B C 1
ATOM 2214 O O . LYS B 1 80 ? -13.102 -18.281 -7.164 1 97.44 80 LYS B O 1
ATOM 2219 N N . GLU B 1 81 ? -14.961 -18.828 -6 1 95.69 81 GLU B N 1
ATOM 2220 C CA . GLU B 1 81 ? -15.07 -20.109 -6.68 1 95.69 81 GLU B CA 1
ATOM 2221 C C . GLU B 1 81 ? -15.047 -19.938 -8.195 1 95.69 81 GLU B C 1
ATOM 2223 O O . GLU B 1 81 ? -15.805 -19.125 -8.742 1 95.69 81 GLU B O 1
ATOM 2228 N N . ASP B 1 82 ? -14.094 -20.5 -8.891 1 95.06 82 ASP B N 1
ATOM 2229 C CA . ASP B 1 82 ? -13.945 -20.594 -10.344 1 95.06 82 ASP B CA 1
ATOM 2230 C C . ASP B 1 82 ? -13.547 -19.25 -10.945 1 95.06 82 ASP B C 1
ATOM 2232 O O . ASP B 1 82 ? -13.781 -19 -12.125 1 95.06 82 ASP B O 1
ATOM 2236 N N . MET B 1 83 ? -13.07 -18.391 -10.18 1 98.38 83 MET B N 1
ATOM 2237 C CA . MET B 1 83 ? -12.539 -17.141 -10.703 1 98.38 83 MET B CA 1
ATOM 2238 C C . MET B 1 83 ? -11.07 -16.953 -10.312 1 98.38 83 MET B C 1
ATOM 2240 O O . MET B 1 83 ? -10.773 -16.625 -9.164 1 98.38 83 MET B O 1
ATOM 2244 N N . VAL B 1 84 ? -10.258 -17.125 -11.305 1 98.56 84 VAL B N 1
ATOM 2245 C CA . VAL B 1 84 ? -8.812 -17.062 -11.109 1 98.56 84 VAL B CA 1
ATOM 2246 C C . VAL B 1 84 ? -8.234 -15.875 -11.891 1 98.56 84 VAL B C 1
ATOM 2248 O O . VAL B 1 84 ? -8.57 -15.672 -13.055 1 98.56 84 VAL B O 1
ATOM 2251 N N . ILE B 1 85 ? -7.484 -15.109 -11.266 1 98.56 85 ILE B N 1
ATOM 2252 C CA . ILE B 1 85 ? -6.738 -14.031 -11.898 1 98.56 85 ILE B CA 1
ATOM 2253 C C . ILE B 1 85 ? -5.238 -14.297 -11.789 1 98.56 85 ILE B C 1
ATOM 2255 O O . ILE B 1 85 ? -4.645 -14.109 -10.719 1 98.56 85 ILE B O 1
ATOM 2259 N N . PRO B 1 86 ? -4.605 -14.68 -12.859 1 98.44 86 PRO B N 1
ATOM 2260 C CA . PRO B 1 86 ? -3.188 -15.047 -12.805 1 98.44 86 PRO B CA 1
ATOM 2261 C C . PRO B 1 86 ? -2.275 -13.844 -12.562 1 98.44 86 PRO B C 1
ATOM 2263 O O . PRO B 1 86 ? -2.637 -12.711 -12.898 1 98.44 86 PRO B O 1
ATOM 2266 N N . CYS B 1 87 ? -1.131 -14.148 -12.039 1 98 87 CYS B N 1
ATOM 2267 C CA . CYS B 1 87 ? -0.214 -13.062 -11.695 1 98 87 CYS B CA 1
ATOM 2268 C C . CYS B 1 87 ? 1.234 -13.531 -11.766 1 98 87 CYS B C 1
ATOM 2270 O O . CYS B 1 87 ? 1.54 -14.672 -11.406 1 98 87 CYS B O 1
ATOM 2272 N N . THR B 1 88 ? 2.104 -12.656 -12.297 1 98.62 88 THR B N 1
ATOM 2273 C CA . THR B 1 88 ? 3.537 -12.805 -12.07 1 98.62 88 THR B CA 1
ATOM 2274 C C . THR B 1 88 ? 3.926 -12.281 -10.695 1 98.62 88 THR B C 1
ATOM 2276 O O . THR B 1 88 ? 3.584 -11.148 -10.336 1 98.62 88 THR B O 1
ATOM 2279 N N . ILE B 1 89 ? 4.648 -13.125 -10 1 98.88 89 ILE B N 1
ATOM 2280 C CA . ILE B 1 89 ? 4.922 -12.781 -8.609 1 98.88 89 ILE B CA 1
ATOM 2281 C C . ILE B 1 89 ? 6.434 -12.734 -8.383 1 98.88 89 ILE B C 1
ATOM 2283 O O . ILE B 1 89 ? 7.168 -13.594 -8.867 1 98.88 89 ILE B O 1
ATOM 2287 N N . GLU B 1 90 ? 6.879 -11.695 -7.684 1 98.88 90 GLU B N 1
ATOM 2288 C CA . GLU B 1 90 ? 8.25 -11.578 -7.203 1 98.88 90 GLU B CA 1
ATOM 2289 C C . GLU B 1 90 ? 8.438 -12.32 -5.883 1 98.88 90 GLU B C 1
ATOM 2291 O O . GLU B 1 90 ? 7.742 -12.047 -4.906 1 98.88 90 GLU B O 1
ATOM 2296 N N . VAL B 1 91 ? 9.367 -13.227 -5.855 1 98.94 91 VAL B N 1
ATOM 2297 C CA . VAL B 1 91 ? 9.656 -13.93 -4.613 1 98.94 91 VAL B CA 1
ATOM 2298 C C . VAL B 1 91 ? 10.727 -13.172 -3.824 1 98.94 91 VAL B C 1
ATOM 2300 O O . VAL B 1 91 ? 11.781 -12.844 -4.359 1 98.94 91 VAL B O 1
ATOM 2303 N N . LEU B 1 92 ? 10.43 -12.914 -2.584 1 98.88 92 LEU B N 1
ATOM 2304 C CA . LEU B 1 92 ? 11.32 -12.141 -1.73 1 98.88 92 LEU B CA 1
ATOM 2305 C C . LEU B 1 92 ? 11.93 -13.016 -0.64 1 98.88 92 LEU B C 1
ATOM 2307 O O . LEU B 1 92 ? 11.266 -13.922 -0.125 1 98.88 92 LEU B O 1
ATOM 2311 N N . PRO B 1 93 ? 13.141 -12.648 -0.278 1 98.06 93 PRO B N 1
ATOM 2312 C CA . PRO B 1 93 ? 13.742 -13.406 0.823 1 98.06 93 PRO B CA 1
ATOM 2313 C C . PRO B 1 93 ? 13.031 -13.18 2.152 1 98.06 93 PRO B C 1
ATOM 2315 O O . PRO B 1 93 ? 12.898 -14.109 2.955 1 98.06 93 PRO B O 1
ATOM 2318 N N . SER B 1 94 ? 12.586 -11.938 2.418 1 96.62 94 SER B N 1
ATOM 2319 C CA . SER B 1 94 ? 11.828 -11.562 3.602 1 96.62 94 SER B CA 1
ATOM 2320 C C . SER B 1 94 ? 10.586 -10.75 3.229 1 96.62 94 SER B C 1
ATOM 2322 O O . SER B 1 94 ? 10.68 -9.797 2.459 1 96.62 94 SER B O 1
ATOM 2324 N N . CYS B 1 95 ? 9.539 -11.211 3.762 1 98.06 95 CYS B N 1
ATOM 2325 C CA . CYS B 1 95 ? 8.227 -10.609 3.535 1 98.06 95 CYS B CA 1
ATOM 2326 C C . CYS B 1 95 ? 7.238 -11.039 4.609 1 98.06 95 CYS B C 1
ATOM 2328 O O . CYS B 1 95 ? 6.535 -12.039 4.449 1 98.06 95 CYS B O 1
ATOM 2330 N N . PRO B 1 96 ? 7.113 -10.25 5.641 1 97.06 96 PRO B N 1
ATOM 2331 C CA . PRO B 1 96 ? 6.324 -10.68 6.797 1 97.06 96 PRO B CA 1
ATOM 2332 C C . PRO B 1 96 ? 4.859 -10.93 6.453 1 97.06 96 PRO B C 1
ATOM 2334 O O . PRO B 1 96 ? 4.219 -11.805 7.051 1 97.06 96 PRO B O 1
ATOM 2337 N N . SER B 1 97 ? 4.266 -10.25 5.457 1 98.19 97 SER B N 1
ATOM 2338 C CA . SER B 1 97 ? 2.869 -10.43 5.074 1 98.19 97 SER B CA 1
ATOM 2339 C C . SER B 1 97 ? 2.688 -11.68 4.215 1 98.19 97 SER B C 1
ATOM 2341 O O . SER B 1 97 ? 1.558 -12.094 3.947 1 98.19 97 SER B O 1
ATOM 2343 N N . HIS B 1 98 ? 3.707 -12.273 3.721 1 98.75 98 HIS B N 1
ATOM 2344 C CA . HIS B 1 98 ? 3.832 -13.508 2.947 1 98.75 98 HIS B CA 1
ATOM 2345 C C . HIS B 1 98 ? 3.271 -13.336 1.541 1 98.75 98 HIS B C 1
ATOM 2347 O O . HIS B 1 98 ? 3.787 -13.914 0.586 1 98.75 98 HIS B O 1
ATOM 2353 N N . LEU B 1 99 ? 2.135 -12.633 1.388 1 98.94 99 LEU B N 1
ATOM 2354 C CA . LEU B 1 99 ? 1.58 -12.312 0.076 1 98.94 99 LEU B CA 1
ATOM 2355 C C . LEU B 1 99 ? 1.129 -10.859 0.014 1 98.94 99 LEU B C 1
ATOM 2357 O O . LEU B 1 99 ? 0.34 -10.414 0.851 1 98.94 99 LEU B O 1
ATOM 2361 N N . ILE B 1 100 ? 1.688 -10.148 -0.916 1 98.94 100 ILE B N 1
ATOM 2362 C CA . ILE B 1 100 ? 1.344 -8.766 -1.207 1 98.94 100 ILE B CA 1
ATOM 2363 C C . ILE B 1 100 ? 0.7 -8.672 -2.588 1 98.94 100 ILE B C 1
ATOM 2365 O O . ILE B 1 100 ? 1.294 -9.086 -3.586 1 98.94 100 ILE B O 1
ATOM 2369 N N . LEU B 1 101 ? -0.507 -8.211 -2.637 1 98.94 101 LEU B N 1
ATOM 2370 C CA . LEU B 1 101 ? -1.132 -7.867 -3.908 1 98.94 101 LEU B CA 1
ATOM 2371 C C . LEU B 1 101 ? -0.803 -6.434 -4.305 1 98.94 101 LEU B C 1
ATOM 2373 O O . LEU B 1 101 ? -1.399 -5.488 -3.785 1 98.94 101 LEU B O 1
ATOM 2377 N N . GLY B 1 102 ? 0.138 -6.324 -5.211 1 98.94 102 GLY B N 1
ATOM 2378 C CA . GLY B 1 102 ? 0.614 -5.008 -5.605 1 98.94 102 GLY B CA 1
ATOM 2379 C C . GLY B 1 102 ? -0.069 -4.477 -6.852 1 98.94 102 GLY B C 1
ATOM 2380 O O . GLY B 1 102 ? -1.064 -5.039 -7.309 1 98.94 102 GLY B O 1
ATOM 2381 N N . SER B 1 103 ? 0.473 -3.404 -7.418 1 98.88 103 SER B N 1
ATOM 2382 C CA . SER B 1 103 ? -0.159 -2.639 -8.484 1 98.88 103 SER B CA 1
ATOM 2383 C C . SER B 1 103 ? -0.312 -3.479 -9.75 1 98.88 103 SER B C 1
ATOM 2385 O O . SER B 1 103 ? -1.274 -3.307 -10.5 1 98.88 103 SER B O 1
ATOM 2387 N N . ASN B 1 104 ? 0.585 -4.371 -10 1 98.56 104 ASN B N 1
ATOM 2388 C CA . ASN B 1 104 ? 0.455 -5.164 -11.211 1 98.56 104 ASN B CA 1
ATOM 2389 C C . ASN B 1 104 ? -0.783 -6.055 -11.172 1 98.56 104 ASN B C 1
ATOM 2391 O O . ASN B 1 104 ? -1.557 -6.102 -12.133 1 98.56 104 ASN B O 1
ATOM 2395 N N . TRP B 1 105 ? -0.997 -6.695 -10.094 1 98.81 105 TRP B N 1
ATOM 2396 C CA . TRP B 1 105 ? -2.193 -7.523 -9.977 1 98.81 105 TRP B CA 1
ATOM 2397 C C . TRP B 1 105 ? -3.441 -6.656 -9.844 1 98.81 105 TRP B C 1
ATOM 2399 O O . TRP B 1 105 ? -4.484 -6.965 -10.422 1 98.81 105 TRP B O 1
ATOM 2409 N N . LEU B 1 106 ? -3.336 -5.613 -9.023 1 98.88 106 LEU B N 1
ATOM 2410 C CA . LEU B 1 106 ? -4.473 -4.723 -8.836 1 98.88 106 LEU B CA 1
ATOM 2411 C C . LEU B 1 106 ? -4.922 -4.125 -10.164 1 98.88 106 LEU B C 1
ATOM 2413 O O . LEU B 1 106 ? -6.121 -3.965 -10.406 1 98.88 106 LEU B O 1
ATOM 2417 N N . ASN B 1 107 ? -3.947 -3.824 -11 1 98.62 107 ASN B N 1
ATOM 2418 C CA . ASN B 1 107 ? -4.266 -3.328 -12.336 1 98.62 107 ASN B CA 1
ATOM 2419 C C . ASN B 1 107 ? -4.895 -4.414 -13.203 1 98.62 107 ASN B C 1
ATOM 2421 O O . ASN B 1 107 ? -5.918 -4.184 -13.852 1 98.62 107 ASN B O 1
ATOM 2425 N N . ARG B 1 108 ? -4.305 -5.543 -13.203 1 98.19 108 ARG B N 1
ATOM 2426 C CA . ARG B 1 108 ? -4.812 -6.656 -14 1 98.19 108 ARG B CA 1
ATOM 2427 C C . ARG B 1 108 ? -6.246 -6.996 -13.617 1 98.19 108 ARG B C 1
ATOM 2429 O O . ARG B 1 108 ? -7.07 -7.305 -14.484 1 98.19 108 ARG B O 1
ATOM 2436 N N . ALA B 1 109 ? -6.504 -6.895 -12.375 1 98.62 109 ALA B N 1
ATOM 2437 C CA . ALA B 1 109 ? -7.809 -7.254 -11.836 1 98.62 109 ALA B CA 1
ATOM 2438 C C . ALA B 1 109 ? -8.789 -6.094 -11.945 1 98.62 109 ALA B C 1
ATOM 2440 O O . ALA B 1 109 ? -9.914 -6.172 -11.445 1 98.62 109 ALA B O 1
ATOM 2441 N N . LYS B 1 110 ? -8.328 -4.992 -12.484 1 98.5 110 LYS B N 1
ATOM 2442 C CA . LYS B 1 110 ? -9.148 -3.789 -12.516 1 98.5 110 LYS B CA 1
ATOM 2443 C C . LYS B 1 110 ? -9.742 -3.496 -11.141 1 98.5 110 LYS B C 1
ATOM 2445 O O . LYS B 1 110 ? -10.945 -3.232 -11.016 1 98.5 110 LYS B O 1
ATOM 2450 N N . ALA B 1 111 ? -8.977 -3.521 -10.172 1 98.94 111 ALA B N 1
ATOM 2451 C CA . ALA B 1 111 ? -9.383 -3.514 -8.773 1 98.94 111 ALA B CA 1
ATOM 2452 C C . ALA B 1 111 ? -9.891 -2.137 -8.352 1 98.94 111 ALA B C 1
ATOM 2454 O O . ALA B 1 111 ? -9.367 -1.114 -8.797 1 98.94 111 ALA B O 1
ATOM 2455 N N . LYS B 1 112 ? -10.852 -2.152 -7.504 1 98.94 112 LYS B N 1
ATOM 2456 C CA . LYS B 1 112 ? -11.328 -0.995 -6.754 1 98.94 112 LYS B CA 1
ATOM 2457 C C . LYS B 1 112 ? -11.258 -1.248 -5.25 1 98.94 112 LYS B C 1
ATOM 2459 O O . LYS B 1 112 ? -11.945 -2.133 -4.734 1 98.94 112 LYS B O 1
ATOM 2464 N N . ILE B 1 113 ? -10.391 -0.556 -4.613 1 99 113 ILE B N 1
ATOM 2465 C CA . ILE B 1 113 ? -10.289 -0.627 -3.16 1 99 113 ILE B CA 1
ATOM 2466 C C . ILE B 1 113 ? -11.164 0.456 -2.527 1 99 113 ILE B C 1
ATOM 2468 O O . ILE B 1 113 ? -10.945 1.648 -2.752 1 99 113 ILE B O 1
ATOM 2472 N N . ASP B 1 114 ? -12.133 0.043 -1.758 1 98.94 114 ASP B N 1
ATOM 2473 C CA . ASP B 1 114 ? -13.125 0.969 -1.208 1 98.94 114 ASP B CA 1
ATOM 2474 C C . ASP B 1 114 ? -13.055 0.997 0.318 1 98.94 114 ASP B C 1
ATOM 2476 O O . ASP B 1 114 ? -13.492 0.053 0.979 1 98.94 114 ASP B O 1
ATOM 2480 N N . PHE B 1 115 ? -12.594 2.062 0.838 1 98.81 115 PHE B N 1
ATOM 2481 C CA . PHE B 1 115 ? -12.438 2.199 2.281 1 98.81 115 PHE B CA 1
ATOM 2482 C C . PHE B 1 115 ? -13.766 2.553 2.934 1 98.81 115 PHE B C 1
ATOM 2484 O O . PHE B 1 115 ? -13.922 2.432 4.152 1 98.81 115 PHE B O 1
ATOM 2491 N N . ASN B 1 116 ? -14.703 3.01 2.137 1 98.06 116 ASN B N 1
ATOM 2492 C CA . ASN B 1 116 ? -16.031 3.312 2.674 1 98.06 116 ASN B CA 1
ATOM 2493 C C . ASN B 1 116 ? -16.844 2.041 2.926 1 98.06 116 ASN B C 1
ATOM 2495 O O . ASN B 1 116 ? -17.406 1.869 4 1 98.06 116 ASN B O 1
ATOM 2499 N N . SER B 1 117 ? -16.828 1.161 1.992 1 98.62 117 SER B N 1
ATOM 2500 C CA . SER B 1 117 ? -17.578 -0.076 2.111 1 98.62 117 SER B CA 1
ATOM 2501 C C . SER B 1 117 ? -16.703 -1.223 2.602 1 98.62 117 SER B C 1
ATOM 2503 O O . SER B 1 117 ? -17.188 -2.34 2.797 1 98.62 117 SER B O 1
ATOM 2505 N N . SER B 1 118 ? -15.391 -1.019 2.812 1 98.75 118 SER B N 1
ATOM 2506 C CA . SER B 1 118 ? -14.422 -2.025 3.238 1 98.75 118 SER B CA 1
ATOM 2507 C C . SER B 1 118 ? -14.43 -3.229 2.303 1 98.75 118 SER B C 1
ATOM 2509 O O . SER B 1 118 ? -14.555 -4.371 2.752 1 98.75 118 SER B O 1
ATOM 2511 N N . SER B 1 119 ? -14.219 -2.846 1.017 1 98.94 119 SER B N 1
ATOM 2512 C CA . SER B 1 119 ? -14.312 -3.922 0.036 1 98.94 119 SER B CA 1
ATOM 2513 C C . SER B 1 119 ? -13.273 -3.758 -1.069 1 98.94 119 SER B C 1
ATOM 2515 O O . SER B 1 119 ? -12.789 -2.652 -1.31 1 98.94 119 SER B O 1
ATOM 2517 N N . LEU B 1 120 ? -12.883 -4.875 -1.621 1 98.94 120 LEU B N 1
ATOM 2518 C CA . LEU B 1 120 ? -12.07 -5 -2.826 1 98.94 120 LEU B CA 1
ATOM 2519 C C . LEU B 1 120 ? -12.883 -5.602 -3.969 1 98.94 120 LEU B C 1
ATOM 2521 O O . LEU B 1 120 ? -13.25 -6.777 -3.922 1 98.94 120 LEU B O 1
ATOM 2525 N N . LYS B 1 121 ? -13.164 -4.824 -4.953 1 98.94 121 LYS B N 1
ATOM 2526 C CA . LYS B 1 121 ? -13.852 -5.312 -6.145 1 98.94 121 LYS B CA 1
ATOM 2527 C C . LYS B 1 121 ? -12.867 -5.59 -7.277 1 98.94 121 LYS B C 1
ATOM 2529 O O . LYS B 1 121 ? -11.945 -4.805 -7.508 1 98.94 121 LYS B O 1
ATOM 2534 N N . VAL B 1 122 ? -13.094 -6.703 -7.938 1 98.88 122 VAL B N 1
ATOM 2535 C CA . VAL B 1 122 ? -12.195 -7.062 -9.031 1 98.88 122 VAL B CA 1
ATOM 2536 C C . VAL B 1 122 ? -13.016 -7.512 -10.242 1 98.88 122 VAL B C 1
ATOM 2538 O O . VAL B 1 122 ? -14.164 -7.945 -10.102 1 98.88 122 VAL B O 1
ATOM 2541 N N . LYS B 1 123 ? -12.469 -7.289 -11.375 1 98.69 123 LYS B N 1
ATOM 2542 C CA . LYS B 1 123 ? -13 -7.73 -12.664 1 98.69 123 LYS B CA 1
ATOM 2543 C C . LYS B 1 123 ? -11.898 -8.344 -13.531 1 98.69 123 LYS B C 1
ATOM 2545 O O . LYS B 1 123 ? -10.828 -7.758 -13.688 1 98.69 123 LYS B O 1
ATOM 2550 N N . TYR B 1 124 ? -12.164 -9.383 -14.078 1 97.88 124 TYR B N 1
ATOM 2551 C CA . TYR B 1 124 ? -11.219 -10.07 -14.945 1 97.88 124 TYR B CA 1
ATOM 2552 C C . TYR B 1 124 ? -11.945 -10.945 -15.953 1 97.88 124 TYR B C 1
ATOM 2554 O O . TYR B 1 124 ? -12.797 -11.758 -15.586 1 97.88 124 TYR B O 1
ATOM 2562 N N . LYS B 1 125 ? -11.586 -10.492 -17.25 1 93.38 125 LYS B N 1
ATOM 2563 C CA . LYS B 1 125 ? -12.336 -11.086 -18.344 1 93.38 125 LYS B CA 1
ATOM 2564 C C . LYS B 1 125 ? -13.828 -10.82 -18.203 1 93.38 125 LYS B C 1
ATOM 2566 O O . LYS B 1 125 ? -14.266 -9.672 -18.156 1 93.38 125 LYS B O 1
ATOM 2571 N N . ASN B 1 126 ? -14.727 -11.648 -17.891 1 93.88 126 ASN B N 1
ATOM 2572 C CA . ASN B 1 126 ? -16.156 -11.406 -17.797 1 93.88 126 ASN B CA 1
ATOM 2573 C C . ASN B 1 126 ? -16.703 -11.773 -16.422 1 93.88 126 ASN B C 1
ATOM 2575 O O . ASN B 1 126 ? -17.906 -11.984 -16.25 1 93.88 126 ASN B O 1
ATOM 2579 N N . GLN B 1 127 ? -15.75 -11.789 -15.539 1 98.25 127 GLN B N 1
ATOM 2580 C CA . GLN B 1 127 ? -16.188 -12.125 -14.188 1 98.25 127 GLN B CA 1
ATOM 2581 C C . GLN B 1 127 ? -15.906 -10.984 -13.219 1 98.25 127 GLN B C 1
ATOM 2583 O O . GLN B 1 127 ? -15.023 -10.156 -13.461 1 98.25 127 GLN B O 1
ATOM 2588 N N . LYS B 1 128 ? -16.719 -10.945 -12.219 1 98.56 128 LYS B N 1
ATOM 2589 C CA . LYS B 1 128 ? -16.578 -9.953 -11.164 1 98.56 128 LYS B CA 1
ATOM 2590 C C . LYS B 1 128 ? -16.656 -10.602 -9.781 1 98.56 128 LYS B C 1
ATOM 2592 O O . LYS B 1 128 ? -17.312 -11.633 -9.609 1 98.56 128 LYS B O 1
ATOM 2597 N N . ALA B 1 129 ? -15.969 -10.047 -8.859 1 98.81 129 ALA B N 1
ATOM 2598 C CA . ALA B 1 129 ? -16.031 -10.484 -7.465 1 98.81 129 ALA B CA 1
ATOM 2599 C C . ALA B 1 129 ? -15.828 -9.312 -6.512 1 98.81 129 ALA B C 1
ATOM 2601 O O . ALA B 1 129 ? -15.266 -8.281 -6.898 1 98.81 129 ALA B O 1
ATOM 2602 N N . GLU B 1 130 ? -16.391 -9.414 -5.352 1 98.88 130 GLU B N 1
ATOM 2603 C CA . GLU B 1 130 ? -16.172 -8.461 -4.266 1 98.88 130 GLU B CA 1
ATOM 2604 C C . GLU B 1 130 ? -15.695 -9.164 -2.998 1 98.88 130 GLU B C 1
ATOM 2606 O O . GLU B 1 130 ? -16.359 -10.078 -2.5 1 98.88 130 GLU B O 1
ATOM 2611 N N . LEU B 1 131 ? -14.539 -8.805 -2.562 1 98.94 131 LEU B N 1
ATOM 2612 C CA . LEU B 1 131 ? -13.953 -9.352 -1.346 1 98.94 131 LEU B CA 1
ATOM 2613 C C . LEU B 1 131 ? -13.984 -8.32 -0.217 1 98.94 131 LEU B C 1
ATOM 2615 O O . LEU B 1 131 ? -13.812 -7.125 -0.455 1 98.94 131 LEU B O 1
ATOM 2619 N N . PRO B 1 132 ? -14.203 -8.773 0.998 1 98.88 132 PRO B N 1
ATOM 2620 C CA . PRO B 1 132 ? -14.016 -7.844 2.113 1 98.88 132 PRO B CA 1
ATOM 2621 C C . PRO B 1 132 ? -12.555 -7.465 2.332 1 98.88 132 PRO B C 1
ATOM 2623 O O . PRO B 1 132 ? -11.656 -8.266 2.057 1 98.88 132 PRO B O 1
ATOM 2626 N N . ILE B 1 133 ? -12.32 -6.242 2.752 1 98.88 133 ILE B N 1
ATOM 2627 C CA . ILE B 1 133 ? -11.008 -5.875 3.268 1 98.88 133 ILE B CA 1
ATOM 2628 C C . ILE B 1 133 ? -11.117 -5.469 4.734 1 98.88 133 ILE B C 1
ATOM 2630 O O . ILE B 1 133 ? -12.164 -4.965 5.164 1 98.88 133 ILE B O 1
ATOM 2634 N N . HIS B 1 134 ? -10.062 -5.77 5.465 1 98.75 134 HIS B N 1
ATOM 2635 C CA . HIS B 1 134 ? -9.945 -5.422 6.879 1 98.75 134 HIS B CA 1
ATOM 2636 C C . HIS B 1 134 ? -8.781 -4.473 7.121 1 98.75 134 HIS B C 1
ATOM 2638 O O . HIS B 1 134 ? -7.648 -4.758 6.734 1 98.75 134 HIS B O 1
ATOM 2644 N N . PHE B 1 135 ? -9.094 -3.342 7.785 1 98.69 135 PHE B N 1
ATOM 2645 C CA . PHE B 1 135 ? -8.023 -2.383 8.023 1 98.69 135 PHE B CA 1
ATOM 2646 C C . PHE B 1 135 ? -8.25 -1.626 9.328 1 98.69 135 PHE B C 1
ATOM 2648 O O . PHE B 1 135 ? -7.605 -0.607 9.578 1 98.69 135 PHE B O 1
ATOM 2655 N N . ILE B 1 136 ? -9.203 -2.018 10.109 1 97.5 136 ILE B N 1
ATOM 2656 C CA . ILE B 1 136 ? -9.469 -1.415 11.414 1 97.5 136 ILE B CA 1
ATOM 2657 C C . ILE B 1 136 ? -8.992 -2.35 12.523 1 97.5 136 ILE B C 1
ATOM 2659 O O . ILE B 1 136 ? -9.297 -3.545 12.508 1 97.5 136 ILE B O 1
ATOM 2663 N N . ARG B 1 137 ? -8.258 -1.73 13.398 1 93.75 137 ARG B N 1
ATOM 2664 C CA . ARG B 1 137 ? -7.773 -2.529 14.516 1 93.75 137 ARG B CA 1
ATOM 2665 C C . ARG B 1 137 ? -8.898 -2.85 15.492 1 93.75 137 ARG B C 1
ATOM 2667 O O . ARG B 1 137 ? -9.633 -1.955 15.922 1 93.75 137 ARG B O 1
ATOM 2674 N N . LYS B 1 138 ? -9.148 -4.066 15.758 1 83.94 138 LYS B N 1
ATOM 2675 C CA . LYS B 1 138 ? -10.18 -4.484 16.703 1 83.94 138 LYS B CA 1
ATOM 2676 C C . LYS B 1 138 ? -9.742 -4.227 18.141 1 83.94 138 LYS B C 1
ATOM 2678 O O . LYS B 1 138 ? -8.578 -4.441 18.5 1 83.94 138 LYS B O 1
ATOM 2683 N N . SER B 1 139 ? -10.367 -3.264 18.797 1 70.12 139 SER B N 1
ATOM 2684 C CA . SER B 1 139 ? -10.078 -2.98 20.188 1 70.12 139 SER B CA 1
ATOM 2685 C C . SER B 1 139 ? -10.156 -4.246 21.047 1 70.12 139 SER B C 1
ATOM 2687 O O . SER B 1 139 ? -11.086 -5.047 20.891 1 70.12 139 SER B O 1
ATOM 2689 N N . THR B 1 140 ? -9.102 -4.832 21.297 1 56.09 140 THR B N 1
ATOM 2690 C CA . THR B 1 140 ? -9.242 -5.863 22.328 1 56.09 140 THR B CA 1
ATOM 2691 C C . THR B 1 140 ? -9.805 -5.277 23.609 1 56.09 140 THR B C 1
ATOM 2693 O O . THR B 1 140 ? -9.266 -4.312 24.156 1 56.09 140 THR B O 1
ATOM 2696 N N . PRO B 1 141 ? -11.055 -5.598 23.828 1 54.25 141 PRO B N 1
ATOM 2697 C CA . PRO B 1 141 ? -11.539 -5.109 25.125 1 54.25 141 PRO B CA 1
ATOM 2698 C C . PRO B 1 141 ? -10.508 -5.27 26.234 1 54.25 141 PRO B C 1
ATOM 2700 O O . PRO B 1 141 ? -9.719 -6.227 26.219 1 54.25 141 PRO B O 1
ATOM 2703 N N . LEU B 1 142 ? -10.125 -4.215 26.75 1 51 142 LEU B N 1
ATOM 2704 C CA . LEU B 1 142 ? -9.336 -4.371 27.969 1 51 142 LEU B CA 1
ATOM 2705 C C . LEU B 1 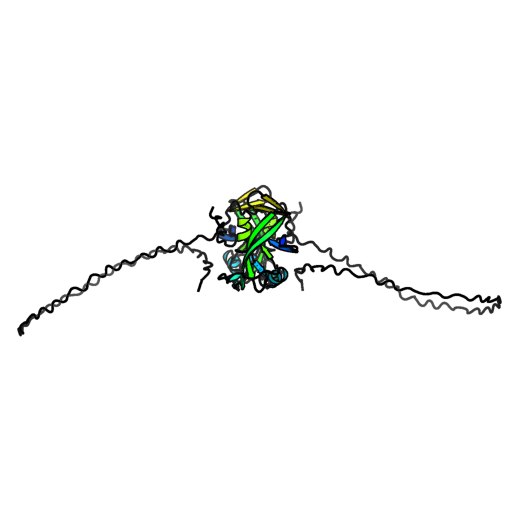142 ? -9.914 -5.477 28.844 1 51 142 LEU B C 1
ATOM 2707 O O . LEU B 1 142 ? -11.125 -5.512 29.094 1 51 142 LEU B O 1
ATOM 2711 N N . PRO B 1 143 ? -9.164 -6.477 28.984 1 42.16 143 PRO B N 1
ATOM 2712 C CA . PRO B 1 143 ? -9.75 -7.383 29.969 1 42.16 143 PRO B CA 1
ATOM 2713 C C . PRO B 1 143 ? -10.297 -6.645 31.188 1 42.16 143 PRO B C 1
ATOM 2715 O O . PRO B 1 143 ? -9.664 -5.715 31.703 1 42.16 143 PRO B O 1
ATOM 2718 N N . LYS B 1 144 ? -11.539 -6.66 31.391 1 45.16 144 LYS B N 1
ATOM 2719 C CA . LYS B 1 144 ? -12.078 -6.168 32.656 1 45.16 144 LYS B CA 1
ATOM 2720 C C . LYS B 1 144 ? -11.219 -6.625 33.844 1 45.16 144 LYS B C 1
ATOM 2722 O O . LYS B 1 144 ? -10.922 -7.812 33.969 1 45.16 144 LYS B O 1
ATOM 2727 N N . MET B 1 145 ? -10.469 -5.77 34.312 1 37.97 145 MET B N 1
ATOM 2728 C CA . MET B 1 145 ? -9.828 -6.152 35.562 1 37.97 145 MET B CA 1
ATOM 2729 C C . MET B 1 145 ? -10.82 -6.805 36.5 1 37.97 145 MET B C 1
ATOM 2731 O O . MET B 1 145 ? -11.828 -6.195 36.875 1 37.97 145 MET B O 1
ATOM 2735 N N . LYS B 1 146 ? -10.914 -8.07 36.469 1 40.94 146 LYS B N 1
ATOM 2736 C CA . LYS B 1 146 ? -11.617 -8.656 37.594 1 40.94 146 LYS B CA 1
ATOM 2737 C C . LYS B 1 146 ? -11.148 -8.047 38.906 1 40.94 146 LYS B C 1
ATOM 2739 O O . LYS B 1 146 ? -9.961 -8.117 39.25 1 40.94 146 LYS B O 1
ATOM 2744 N N . THR B 1 147 ? -11.805 -6.988 39.281 1 39 147 THR B N 1
ATOM 2745 C CA . THR B 1 147 ? -11.547 -6.52 40.656 1 39 147 THR B CA 1
ATOM 2746 C C . THR B 1 147 ? -11.57 -7.688 41.625 1 39 147 THR B C 1
ATOM 2748 O O . THR B 1 147 ? -12.602 -8.328 41.812 1 39 147 THR B O 1
ATOM 2751 N N . PHE B 1 148 ? -10.5 -8.359 41.844 1 37.59 148 PHE B N 1
ATOM 2752 C CA . PHE B 1 148 ? -10.43 -9.25 43 1 37.59 148 PHE B CA 1
ATOM 2753 C C . PHE B 1 148 ? -10.742 -8.492 44.281 1 37.59 148 PHE B C 1
ATOM 2755 O O . PHE B 1 148 ? -9.977 -7.613 44.688 1 37.59 148 PHE B O 1
ATOM 2762 N N . HIS B 1 149 ? -11.992 -8.32 44.562 1 39.28 149 HIS B N 1
ATOM 2763 C CA . HIS B 1 149 ? -12.328 -7.938 45.938 1 39.28 149 HIS B CA 1
ATOM 2764 C C . HIS B 1 149 ? -11.789 -8.953 46.938 1 39.28 149 HIS B C 1
ATOM 2766 O O . HIS B 1 149 ? -12.289 -10.078 47.031 1 39.28 149 HIS B O 1
ATOM 2772 N N . GLN B 1 150 ? -10.523 -8.969 47.25 1 33.56 150 GLN B N 1
ATOM 2773 C CA . GLN B 1 150 ? -10.07 -9.711 48.406 1 33.56 150 GLN B CA 1
ATOM 2774 C C . GLN B 1 150 ? -10.859 -9.312 49.656 1 33.56 150 GLN B C 1
ATOM 2776 O O . GLN B 1 150 ? -10.805 -8.156 50.094 1 33.56 150 GLN B O 1
ATOM 2781 N N . ASP B 1 151 ? -11.945 -10 49.969 1 37.5 151 ASP B N 1
ATOM 2782 C CA . ASP B 1 151 ? -12.586 -9.906 51.281 1 37.5 151 ASP B CA 1
ATOM 2783 C C . ASP B 1 151 ? -11.562 -10.023 52.406 1 37.5 151 ASP B C 1
ATOM 2785 O O . ASP B 1 151 ? -10.93 -11.07 52.562 1 37.5 151 ASP B O 1
ATOM 2789 N N . TYR B 1 152 ? -10.812 -9.016 52.781 1 34.38 152 TYR B N 1
ATOM 2790 C CA . TYR B 1 152 ? -10.008 -8.977 54 1 34.38 152 TYR B CA 1
ATOM 2791 C C . TYR B 1 152 ? -10.797 -9.484 55.188 1 34.38 152 TYR B C 1
ATOM 2793 O O . TYR B 1 152 ? -11.734 -8.82 55.656 1 34.38 152 TYR B O 1
ATOM 2801 N N . GLN B 1 153 ? -11.047 -10.805 55.219 1 37.56 153 GLN B N 1
ATOM 2802 C CA . GLN B 1 153 ? -11.547 -11.336 56.5 1 37.56 153 GLN B CA 1
ATOM 2803 C C . GLN B 1 153 ? -10.695 -10.852 57.656 1 37.56 153 GLN B C 1
ATOM 2805 O O . GLN B 1 153 ? -9.469 -10.883 57.594 1 37.56 153 GLN B O 1
ATOM 2810 N N . HIS B 1 154 ? -11.18 -10.008 58.531 1 35.72 154 HIS B N 1
ATOM 2811 C CA . HIS B 1 154 ? -10.594 -9.461 59.75 1 35.72 154 HIS B CA 1
ATOM 2812 C C . HIS B 1 154 ? -9.906 -10.555 60.562 1 35.72 154 HIS B C 1
ATOM 2814 O O . HIS B 1 154 ? -10.445 -11.656 60.719 1 35.72 154 HIS B O 1
ATOM 2820 N N . PRO B 1 155 ? -8.531 -10.57 60.688 1 31.5 155 PRO B N 1
ATOM 2821 C CA . PRO B 1 155 ? -7.82 -11.578 61.469 1 31.5 155 PRO B CA 1
ATOM 2822 C C . PRO B 1 155 ? -8.523 -11.906 62.781 1 31.5 155 PRO B C 1
ATOM 2824 O O . PRO B 1 155 ? -9.023 -11.008 63.469 1 31.5 155 PRO B O 1
ATOM 2827 N N . ILE B 1 156 ? -9.078 -13.117 62.875 1 34.53 156 ILE B N 1
ATOM 2828 C CA . ILE B 1 156 ? -9.695 -13.641 64.062 1 34.53 156 ILE B CA 1
ATOM 2829 C C . ILE B 1 156 ? -8.859 -13.258 65.312 1 34.53 156 ILE B C 1
ATOM 2831 O O . ILE B 1 156 ? -7.629 -13.359 65.25 1 34.53 156 ILE B O 1
ATOM 2835 N N . SER B 1 157 ? -9.328 -12.312 66.125 1 32.47 157 SER B N 1
ATOM 2836 C CA . SER B 1 157 ? -8.742 -11.953 67.375 1 32.47 157 SER B CA 1
ATOM 2837 C C . SER B 1 157 ? -8.344 -13.188 68.188 1 32.47 157 SER B C 1
ATOM 2839 O O . SER B 1 157 ? -9.188 -14.023 68.5 1 32.47 157 SER B O 1
ATOM 2841 N N . LEU B 1 158 ? -7.09 -13.75 67.875 1 28.92 158 LEU B N 1
ATOM 2842 C CA . LEU B 1 158 ? -6.477 -14.812 68.625 1 28.92 158 LEU B CA 1
ATOM 2843 C C . LEU B 1 158 ? -6.664 -14.562 70.125 1 28.92 158 LEU B C 1
ATOM 2845 O O . LEU B 1 158 ? -6.074 -13.641 70.688 1 28.92 158 LEU B O 1
ATOM 2849 N N . THR B 1 159 ? -7.895 -14.727 70.562 1 28.39 159 THR B N 1
ATOM 2850 C CA . THR B 1 159 ? -8.031 -14.766 72 1 28.39 159 THR B CA 1
ATOM 2851 C C . THR B 1 159 ? -7.082 -15.797 72.625 1 28.39 159 THR B C 1
ATOM 2853 O O . THR B 1 159 ? -6.984 -16.922 72.125 1 28.39 159 THR B O 1
ATOM 2856 N N . ASN B 1 160 ? -5.926 -15.336 73.125 1 26.36 160 ASN B N 1
ATOM 2857 C CA . ASN B 1 160 ? -4.875 -15.977 73.938 1 26.36 160 ASN B CA 1
ATOM 2858 C C . ASN B 1 160 ? -5.457 -16.953 74.938 1 26.36 160 ASN B C 1
ATOM 2860 O O . ASN B 1 160 ? -5.84 -16.547 76.062 1 26.36 160 ASN B O 1
ATOM 2864 N N . SER B 1 161 ? -6.406 -17.828 74.438 1 25.42 161 SER B N 1
ATOM 2865 C CA . SER B 1 161 ? -6.844 -18.719 75.5 1 25.42 161 SER B CA 1
ATOM 2866 C C . SER B 1 161 ? -5.684 -19.562 76.062 1 25.42 161 SER B C 1
ATOM 2868 O O . SER B 1 161 ? -4.965 -20.188 75.25 1 25.42 161 SER B O 1
ATOM 2870 N N . HIS B 1 162 ? -5.109 -19.203 77.125 1 26.5 162 HIS B N 1
ATOM 2871 C CA . HIS B 1 162 ? -4.145 -19.797 78.062 1 26.5 162 HIS B CA 1
ATOM 2872 C C . HIS B 1 162 ? -4.535 -21.234 78.375 1 26.5 162 HIS B C 1
ATOM 2874 O O . HIS B 1 162 ? -4.133 -21.75 79.438 1 26.5 162 HIS B O 1
ATOM 2880 N N . SER B 1 163 ? -4.949 -22.047 77.312 1 21.39 163 SER B N 1
ATOM 2881 C CA . SER B 1 163 ? -5.344 -23.344 77.875 1 21.39 163 SER B CA 1
ATOM 2882 C C . SER B 1 163 ? -4.152 -24.078 78.438 1 21.39 163 SER B C 1
ATOM 2884 O O . SER B 1 163 ? -3.074 -24.109 77.875 1 21.39 163 SER B O 1
ATOM 2886 N N . ASP B 1 164 ? -4.152 -24.328 79.625 1 21.56 164 ASP B N 1
ATOM 2887 C CA . ASP B 1 164 ? -3.367 -25.094 80.625 1 21.56 164 ASP B CA 1
ATOM 2888 C C . ASP B 1 164 ? -3.301 -26.562 80.25 1 21.56 164 ASP B C 1
ATOM 2890 O O . ASP B 1 164 ? -4.215 -27.328 80.562 1 21.56 164 ASP B O 1
ATOM 2894 N N . LYS B 1 165 ? -3.014 -26.75 78.938 1 21.97 165 LYS B N 1
ATOM 2895 C CA . LYS B 1 165 ? -3.043 -28.156 78.562 1 21.97 165 LYS B CA 1
ATOM 2896 C C . LYS B 1 165 ? -2.072 -28.969 79.438 1 21.97 165 LYS B C 1
ATOM 2898 O O . LYS B 1 165 ? -0.88 -28.656 79.5 1 21.97 165 LYS B O 1
ATOM 2903 N N . HIS B 1 166 ? -2.656 -29.734 80.25 1 20.02 166 HIS B N 1
ATOM 2904 C CA . HIS B 1 166 ? -2.072 -30.719 81.125 1 20.02 166 HIS B CA 1
ATOM 2905 C C . HIS B 1 166 ? -1.357 -31.812 80.375 1 20.02 166 HIS B C 1
ATOM 2907 O O . HIS B 1 166 ? -1.746 -32.125 79.25 1 20.02 166 HIS B O 1
ATOM 2913 N N . VAL B 1 167 ? -0.24 -32.188 80.812 1 19.81 167 VAL B N 1
ATOM 2914 C CA . VAL B 1 167 ? 0.957 -32.969 80.5 1 19.81 167 VAL B CA 1
ATOM 2915 C C . VAL B 1 167 ? 0.581 -34.469 80.375 1 19.81 167 VAL B C 1
ATOM 2917 O O . VAL B 1 167 ? 1.453 -35.312 80.25 1 19.81 167 VAL B O 1
ATOM 2920 N N . HIS B 1 168 ? -0.663 -34.844 79.875 1 19.2 168 HIS B N 1
ATOM 2921 C CA . HIS B 1 168 ? -0.606 -36.219 80.312 1 19.2 168 HIS B CA 1
ATOM 2922 C C . HIS B 1 168 ? 0.272 -37.062 79.375 1 19.2 168 HIS B C 1
ATOM 2924 O O . HIS B 1 168 ? 0.351 -36.812 78.188 1 19.2 168 HIS B O 1
ATOM 2930 N N . PHE B 1 169 ? 1.058 -38 79.938 1 18.5 169 PHE B N 1
ATOM 2931 C CA . PHE B 1 169 ? 2.182 -38.906 79.688 1 18.5 169 PHE B CA 1
ATOM 2932 C C . PHE B 1 169 ? 1.747 -40.125 78.938 1 18.5 169 PHE B C 1
ATOM 2934 O O . PHE B 1 169 ? 2.553 -41.031 78.625 1 18.5 169 PHE B O 1
ATOM 2941 N N . GLU B 1 170 ? 0.503 -40.156 78.312 1 17.67 170 GLU B N 1
ATOM 2942 C CA . GLU B 1 170 ? 0.357 -41.625 78.25 1 17.67 170 GLU B CA 1
ATOM 2943 C C . GLU B 1 170 ? 1.257 -42.219 77.188 1 17.67 170 GLU B C 1
ATOM 2945 O O . GLU B 1 170 ? 1.576 -41.562 76.188 1 17.67 170 GLU B O 1
ATOM 2950 N N . ASP B 1 171 ? 1.656 -43.531 77.375 1 18.8 171 ASP B N 1
ATOM 2951 C CA . ASP B 1 171 ? 2.625 -44.562 77.062 1 18.8 171 ASP B CA 1
ATOM 2952 C C . ASP B 1 171 ? 2.301 -45.281 75.812 1 18.8 171 ASP B C 1
ATOM 2954 O O . ASP B 1 171 ? 3.205 -45.688 75.062 1 18.8 171 ASP B O 1
ATOM 2958 N N . SER B 1 172 ? 1.025 -45.719 75.5 1 16.61 172 SER B N 1
ATOM 2959 C CA . SER B 1 172 ? 1.03 -47.125 75.125 1 16.61 172 SER B CA 1
ATOM 2960 C C . SER B 1 172 ? 1.464 -47.344 73.688 1 16.61 172 SER B C 1
ATOM 2962 O O . SER B 1 172 ? 1.419 -46.406 72.875 1 16.61 172 SER B O 1
ATOM 2964 N N . ASP B 1 173 ? 1.196 -48.625 73.062 1 17.25 173 ASP B N 1
ATOM 2965 C CA . ASP B 1 173 ? 1.838 -49.844 72.562 1 17.25 173 ASP B CA 1
ATOM 2966 C C . ASP B 1 173 ? 1.668 -49.969 71.062 1 17.25 173 ASP B C 1
ATOM 2968 O O . ASP B 1 173 ? 2.643 -50.188 70.375 1 17.25 173 ASP B O 1
ATOM 2972 N N . SER B 1 174 ? 0.5 -50.562 70.5 1 16.3 174 SER B N 1
ATOM 2973 C CA . SER B 1 174 ? 0.625 -51.844 69.875 1 16.3 174 SER B CA 1
ATOM 2974 C C . SER B 1 174 ? 0.877 -51.688 68.375 1 16.3 174 SER B C 1
ATOM 2976 O O . SER B 1 174 ? 0.664 -50.625 67.812 1 16.3 174 SER B O 1
ATOM 2978 N N . GLU B 1 175 ? 0.292 -52.719 67.5 1 16.69 175 GLU B N 1
ATOM 2979 C CA . GLU B 1 175 ? 0.8 -53.812 66.688 1 16.69 175 GLU B CA 1
ATOM 2980 C C . GLU B 1 175 ? 0.757 -53.5 65.188 1 16.69 175 GLU B C 1
ATOM 2982 O O . GLU B 1 175 ? 0.227 -52.438 64.812 1 16.69 175 GLU B O 1
ATOM 2987 N N . GLY B 1 176 ? 0.004 -54.375 64.375 1 16.06 176 GLY B N 1
ATOM 2988 C CA . GLY B 1 176 ? 0.516 -55.344 63.406 1 16.06 176 GLY B CA 1
ATOM 2989 C C . GLY B 1 176 ? 0.424 -54.875 61.969 1 16.06 176 GLY B C 1
ATOM 2990 O O . GLY B 1 176 ? 1.42 -54.906 61.25 1 16.06 176 GLY B O 1
ATOM 2991 N N . SER B 1 177 ? -0.717 -55.062 61.156 1 17.38 177 SER B N 1
ATOM 2992 C CA . SER B 1 177 ? -0.71 -56.094 60.094 1 17.38 177 SER B CA 1
ATOM 2993 C C . SER B 1 177 ? -0.441 -55.5 58.719 1 17.38 177 SER B C 1
ATOM 2995 O O . SER B 1 177 ? -0.688 -54.312 58.531 1 17.38 177 SER B O 1
ATOM 2997 N N . TYR B 1 178 ? -0.079 -56.406 57.625 1 16.91 178 TYR B N 1
ATOM 2998 C CA . TYR B 1 178 ? 0.808 -56.594 56.469 1 16.91 178 TYR B CA 1
ATOM 2999 C C . TYR B 1 178 ? 0.105 -56.25 55.188 1 16.91 178 TYR B C 1
ATOM 3001 O O . TYR B 1 178 ? 0.712 -55.656 54.281 1 16.91 178 TYR B O 1
ATOM 3009 N N . SER B 1 179 ? -1.16 -56.344 54.844 1 17.75 179 SER B N 1
ATOM 3010 C CA . SER B 1 179 ? -1.285 -57.188 53.656 1 17.75 179 SER B CA 1
ATOM 3011 C C . SER B 1 179 ? -0.96 -56.406 52.375 1 17.75 179 SER B C 1
ATOM 3013 O O . SER B 1 179 ? -1.054 -55.156 52.375 1 17.75 179 SER B O 1
ATOM 3015 N N . PRO B 1 180 ? -1.175 -57.125 51.094 1 17.11 180 PRO B N 1
ATOM 3016 C CA . PRO B 1 180 ? -0.435 -57.438 49.875 1 17.11 180 PRO B CA 1
ATOM 3017 C C . PRO B 1 180 ? -0.703 -56.438 48.75 1 17.11 180 PRO B C 1
ATOM 3019 O O . PRO B 1 180 ? -1.596 -55.594 48.875 1 17.11 180 PRO B O 1
ATOM 3022 N N . THR B 1 181 ? -0.689 -57.031 47.406 1 17.12 181 THR B N 1
ATOM 3023 C CA . THR B 1 181 ? 0.173 -56.938 46.219 1 17.12 181 THR B CA 1
ATOM 3024 C C . THR B 1 181 ? -0.55 -56.219 45.094 1 17.12 181 THR B C 1
ATOM 3026 O O . THR B 1 181 ? 0.082 -55.562 44.25 1 17.12 181 THR B O 1
ATOM 3029 N N . GLU B 1 182 ? -1.856 -56.281 44.812 1 17.92 182 GLU B N 1
ATOM 3030 C CA . GLU B 1 182 ? -2.141 -56.719 43.438 1 17.92 182 GLU B CA 1
ATOM 3031 C C . GLU B 1 182 ? -1.884 -55.625 42.438 1 17.92 182 GLU B C 1
ATOM 3033 O O . GLU B 1 182 ? -1.992 -54.438 42.75 1 17.92 182 GLU B O 1
ATOM 3038 N N . GLU B 1 183 ? -1.583 -56 41.031 1 17.86 183 GLU B N 1
ATOM 3039 C CA . GLU B 1 183 ? -0.778 -55.688 39.844 1 17.86 183 GLU B CA 1
ATOM 3040 C C . GLU B 1 183 ? -1.58 -54.906 38.812 1 17.86 183 GLU B C 1
ATOM 3042 O O . GLU B 1 183 ? -1.01 -54.156 38.031 1 17.86 183 GLU B O 1
ATOM 3047 N N . GLU B 1 184 ? -2.844 -54.812 38.656 1 19.34 184 GLU B N 1
ATOM 3048 C CA . GLU B 1 184 ? -3.291 -55.062 37.312 1 19.34 184 GLU B CA 1
ATOM 3049 C C . GLU B 1 184 ? -2.922 -53.875 36.375 1 19.34 184 GLU B C 1
ATOM 3051 O O . GLU B 1 184 ? -2.738 -52.75 36.844 1 19.34 184 GLU B O 1
ATOM 3056 N N . SER B 1 185 ? -2.984 -54.156 34.906 1 19.5 185 SER B N 1
ATOM 3057 C CA . SER B 1 185 ? -2.363 -53.969 33.594 1 19.5 185 SER B CA 1
ATOM 3058 C C . SER B 1 185 ? -3.043 -52.875 32.812 1 19.5 185 SER B C 1
ATOM 3060 O O . SER B 1 185 ? -2.557 -52.438 31.766 1 19.5 185 SER B O 1
ATOM 3062 N N . GLU B 1 186 ? -3.943 -52.125 33.156 1 19.42 186 GLU B N 1
ATOM 3063 C CA . GLU B 1 186 ? -4.84 -51.781 32.062 1 19.42 186 GLU B CA 1
ATOM 3064 C C . GLU B 1 186 ? -4.125 -50.906 31.047 1 19.42 186 GLU B C 1
ATOM 3066 O O . GLU B 1 186 ? -3.158 -50.219 31.375 1 19.42 186 GLU B O 1
ATOM 3071 N N . SER B 1 187 ? -4.723 -50.938 29.703 1 21.2 187 SER B N 1
ATOM 3072 C CA . SER B 1 187 ? -4.559 -50.781 28.25 1 21.2 187 SER B CA 1
ATOM 3073 C C . SER B 1 187 ? -4.633 -49.312 27.859 1 21.2 187 SER B C 1
ATOM 3075 O O . SER B 1 187 ? -5.449 -48.562 28.391 1 21.2 187 SER B O 1
ATOM 3077 N N . GLU B 1 188 ? -3.648 -48.812 27.016 1 20.33 188 GLU B N 1
ATOM 3078 C CA . GLU B 1 188 ? -3.168 -47.5 26.578 1 20.33 188 GLU B CA 1
ATOM 3079 C C . GLU B 1 188 ? -3.908 -47.062 25.312 1 20.33 188 GLU B C 1
ATOM 3081 O O . GLU B 1 188 ? -3.721 -47.625 24.234 1 20.33 188 GLU B O 1
ATOM 3086 N N . SER B 1 189 ? -5.184 -46.812 25.297 1 21.53 189 SER B N 1
ATOM 3087 C CA . SER B 1 189 ? -5.789 -46.406 24.031 1 21.53 189 SER B CA 1
ATOM 3088 C C . SER B 1 189 ? -5.203 -45.094 23.531 1 21.53 189 SER B C 1
ATOM 3090 O O . SER B 1 189 ? -5.051 -44.156 24.297 1 21.53 189 SER B O 1
ATOM 3092 N N . GLU B 1 190 ? -4.586 -45.094 22.281 1 22.17 190 GLU B N 1
ATOM 3093 C CA . GLU B 1 190 ? -3.818 -44.156 21.484 1 22.17 190 GLU B CA 1
ATOM 3094 C C . GLU B 1 190 ? -4.73 -43.125 20.828 1 22.17 190 GLU B C 1
ATOM 3096 O O . GLU B 1 190 ? -5.594 -43.469 20.016 1 22.17 190 GLU B O 1
ATOM 3101 N N . GLU B 1 191 ? -5.297 -42.125 21.312 1 23.52 191 GLU B N 1
ATOM 3102 C CA . GLU B 1 191 ? -6.098 -41.094 20.656 1 23.52 191 GLU B CA 1
ATOM 3103 C C . GLU B 1 191 ? -5.254 -40.281 19.703 1 23.52 191 GLU B C 1
ATOM 3105 O O . GLU B 1 191 ? -4.168 -39.812 20.047 1 23.52 191 GLU B O 1
ATOM 3110 N N . THR B 1 192 ? -5.426 -40.406 18.328 1 25.28 192 THR B N 1
ATOM 3111 C CA . THR B 1 192 ? -4.887 -39.75 17.156 1 25.28 192 THR B CA 1
ATOM 3112 C C . THR B 1 192 ? -5.273 -38.25 17.156 1 25.28 192 THR B C 1
ATOM 3114 O O . THR B 1 192 ? -6.457 -37.938 17.25 1 25.28 192 THR B O 1
ATOM 3117 N N . SER B 1 193 ? -4.48 -37.312 17.562 1 22.62 193 SER B N 1
ATOM 3118 C CA . SER B 1 193 ? -4.613 -35.844 17.641 1 22.62 193 SER B CA 1
ATOM 3119 C C . SER B 1 193 ? -4.527 -35.219 16.25 1 22.62 193 SER B C 1
ATOM 3121 O O . SER B 1 193 ? -3.602 -35.5 15.492 1 22.62 193 SER B O 1
ATOM 3123 N N . ASP B 1 194 ? -5.637 -34.875 15.57 1 23.91 194 ASP B N 1
ATOM 3124 C CA . ASP B 1 194 ? -5.801 -34.031 14.398 1 23.91 194 ASP B CA 1
ATOM 3125 C C . ASP B 1 194 ? -5.07 -32.719 14.578 1 23.91 194 ASP B C 1
ATOM 3127 O O . ASP B 1 194 ? -5.328 -31.969 15.539 1 23.91 194 ASP B O 1
ATOM 3131 N N . ASP B 1 195 ? -3.904 -32.469 13.992 1 24 195 ASP B N 1
ATOM 3132 C CA . ASP B 1 195 ? -3.049 -31.297 13.984 1 24 195 ASP 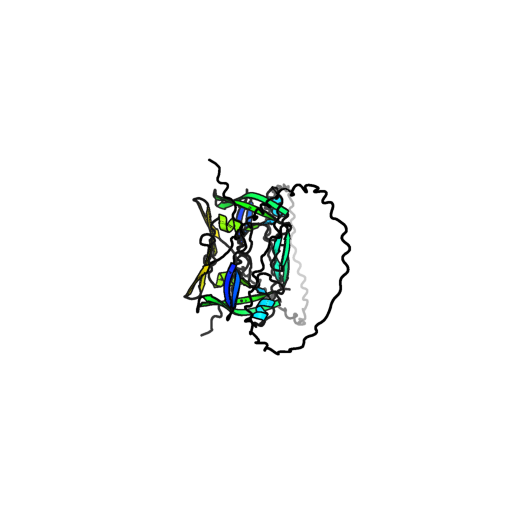B CA 1
ATOM 3133 C C . ASP B 1 195 ? -3.686 -30.172 13.188 1 24 195 ASP B C 1
ATOM 3135 O O . ASP B 1 195 ? -3.775 -30.234 11.961 1 24 195 ASP B O 1
ATOM 3139 N N . ASP B 1 196 ? -4.766 -29.531 13.484 1 24.81 196 ASP B N 1
ATOM 3140 C CA . ASP B 1 196 ? -5.199 -28.266 12.93 1 24.81 196 ASP B CA 1
ATOM 3141 C C . ASP B 1 196 ? -4.074 -27.234 12.969 1 24.81 196 ASP B C 1
ATOM 3143 O O . ASP B 1 196 ? -3.529 -26.938 14.039 1 24.81 196 ASP B O 1
ATOM 3147 N N . ILE B 1 197 ? -3.344 -27.062 11.852 1 23.8 197 ILE B N 1
ATOM 3148 C CA . ILE B 1 197 ? -2.377 -25.984 11.664 1 23.8 197 ILE B CA 1
ATOM 3149 C C . ILE B 1 197 ? -3.053 -24.641 11.906 1 23.8 197 ILE B C 1
ATOM 3151 O O . ILE B 1 197 ? -3.891 -24.203 11.117 1 23.8 197 ILE B O 1
ATOM 3155 N N . GLU B 1 198 ? -3.469 -24.25 13.016 1 25.36 198 GLU B N 1
ATOM 3156 C CA . GLU B 1 198 ? -3.83 -22.891 13.391 1 25.36 198 GLU B CA 1
ATOM 3157 C C . GLU B 1 198 ? -2.74 -21.906 12.992 1 25.36 198 GLU B C 1
ATOM 3159 O O . GLU B 1 198 ? -1.62 -21.953 13.5 1 25.36 198 GLU B O 1
ATOM 3164 N N . MET B 1 199 ? -2.76 -21.562 11.656 1 26.3 199 MET B N 1
ATOM 3165 C CA . MET B 1 199 ? -1.927 -20.422 11.289 1 26.3 199 MET B CA 1
ATOM 3166 C C . MET B 1 199 ? -2.117 -19.266 12.273 1 26.3 199 MET B C 1
ATOM 3168 O O . MET B 1 199 ? -3.234 -18.781 12.461 1 26.3 199 MET B O 1
ATOM 3172 N N . GLU B 1 200 ? -1.349 -19.219 13.25 1 24.36 200 GLU B N 1
ATOM 3173 C CA . GLU B 1 200 ? -1.212 -18.141 14.227 1 24.36 200 GLU B CA 1
ATOM 3174 C C . GLU B 1 200 ? -1.146 -16.781 13.547 1 24.36 200 GLU B C 1
ATOM 3176 O O . GLU B 1 200 ? -0.309 -16.562 12.664 1 24.36 200 GLU B O 1
ATOM 3181 N N . PHE B 1 201 ? -2.225 -16.172 13.375 1 24.48 201 PHE B N 1
ATOM 3182 C CA . PHE B 1 201 ? -2.318 -14.75 13.094 1 24.48 201 PHE B CA 1
ATOM 3183 C C . PHE B 1 201 ? -1.321 -13.961 13.938 1 24.48 201 PHE B C 1
ATOM 3185 O O . PHE B 1 201 ? -1.393 -13.977 15.164 1 24.48 201 PHE B O 1
ATOM 3192 N N . TRP B 1 202 ? -0.098 -13.82 13.438 1 25.03 202 TRP B N 1
ATOM 3193 C CA . TRP B 1 202 ? 0.925 -12.984 14.07 1 25.03 202 TRP B CA 1
ATOM 3194 C C . TRP B 1 202 ? 0.382 -11.594 14.383 1 25.03 202 TRP B C 1
ATOM 3196 O O . TRP B 1 202 ? -0.084 -10.891 13.484 1 25.03 202 TRP B O 1
ATOM 3206 N N . LYS B 1 203 ? -0.127 -11.383 15.562 1 26.66 203 LYS B N 1
ATOM 3207 C CA . LYS B 1 203 ? -0.42 -10.109 16.219 1 26.66 203 LYS B CA 1
ATOM 3208 C C . LYS B 1 203 ? 0.73 -9.125 16.047 1 26.66 203 LYS B C 1
ATOM 3210 O O . LYS B 1 203 ? 1.857 -9.398 16.469 1 26.66 203 LYS B O 1
ATOM 3215 N N . MET B 1 204 ? 0.697 -8.414 15.055 1 26.53 204 MET B N 1
ATOM 3216 C CA . MET B 1 204 ? 1.474 -7.176 15.109 1 26.53 204 MET B CA 1
ATOM 3217 C C . MET B 1 204 ? 1.224 -6.434 16.422 1 26.53 204 MET B C 1
ATOM 3219 O O . MET B 1 204 ? 0.166 -5.828 16.594 1 26.53 204 MET B O 1
ATOM 3223 N N . THR B 1 205 ? 1.49 -7.141 17.531 1 26.05 205 THR B N 1
ATOM 3224 C CA . THR B 1 205 ? 1.361 -6.438 18.797 1 26.05 205 THR B CA 1
ATOM 3225 C C . THR B 1 205 ? 2.234 -5.188 18.828 1 26.05 205 THR B C 1
ATOM 3227 O O . THR B 1 205 ? 3.414 -5.242 18.469 1 26.05 205 THR B O 1
ATOM 3230 N N . ASN B 1 206 ? 1.66 -4.098 18.484 1 25.7 206 ASN B N 1
ATOM 3231 C CA . ASN B 1 206 ? 2.236 -2.854 18.984 1 25.7 206 ASN B CA 1
ATOM 3232 C C . ASN B 1 206 ? 2.652 -2.979 20.438 1 25.7 206 ASN B C 1
ATOM 3234 O O . ASN B 1 206 ? 1.803 -3.027 21.328 1 25.7 206 ASN B O 1
ATOM 3238 N N . THR B 1 207 ? 3.654 -3.842 20.719 1 22.89 207 THR B N 1
ATOM 3239 C CA . THR B 1 207 ? 4.133 -3.955 22.094 1 22.89 207 THR B CA 1
ATOM 3240 C C . THR B 1 207 ? 4.516 -2.584 22.656 1 22.89 207 THR B C 1
ATOM 3242 O O . THR B 1 207 ? 5.449 -1.948 22.156 1 22.89 207 THR B O 1
ATOM 3245 N N . ARG B 1 208 ? 3.619 -1.842 23.109 1 22.67 208 ARG B N 1
ATOM 3246 C CA . ARG B 1 208 ? 3.996 -0.819 24.078 1 22.67 208 ARG B CA 1
ATOM 3247 C C . ARG B 1 208 ? 4.867 -1.406 25.188 1 22.67 208 ARG B C 1
ATOM 3249 O O . ARG B 1 208 ? 4.477 -2.375 25.828 1 22.67 208 ARG B O 1
ATOM 3256 N N . LYS B 1 209 ? 6.172 -1.139 25.094 1 19.53 209 LYS B N 1
ATOM 3257 C CA . LYS B 1 209 ? 6.836 -1.271 26.375 1 19.53 209 LYS B CA 1
ATOM 3258 C C . LYS B 1 209 ? 6.125 -0.448 27.453 1 19.53 209 LYS B C 1
ATOM 3260 O O . LYS B 1 209 ? 5.688 0.674 27.188 1 19.53 209 LYS B O 1
#

Sequence (418 aa):
MALIEDEEINTTAAYSTVSIGDKNIKALVDSGASKTCMSKALADALELEIDSASENVFTLGNGTKQPALGLIYDVPIEVKEDMVIPCTIEVLPSCPSHLILGSNWLNRAKAKIDFNSSSLKVKYKNQKAELPIHFIRKSTPLPKMKTFHQDYQHPISLTNSHSDKHVHFEDSDSEGSYSPTEEESESESEETSDDDIEMEFWKMTNTRKMALIEDEEINTTAAYSTVSIGDKNIKALVDSGASKTCMSKALADALELEIDSASENVFTLGNGTKQPALGLIYDVPIEVKEDMVIPCTIEVLPSCPSHLILGSNWLNRAKAKIDFNSSSLKVKYKNQKAELPIHFIRKSTPLPKMKTFHQDYQHPISLTNSHSDKHVHFEDSDSEGSYSPTEEESESESEETSDDDIEMEFWKMTNTRK

Nearest PDB structures (foldseek):
  4rgh-assembly1_A  TM=8.126E-01  e=3.333E-09  Homo sapiens
  4z2z-assembly1_B  TM=8.031E-01  e=2.543E-08  Saccharomyces cerevisiae S288C
  5yq8-assembly2_D  TM=7.889E-01  e=1.221E-08  Leishmania major
  7d66-assembly2_I  TM=7.907E-01  e=7.431E-08  Toxoplasma gondii GT1
  4rgh-assembly1_B  TM=8.100E-01  e=2.172E-07  Homo sapiens

InterPro domains:
  IPR001969 Aspartic peptidase, active site [PS00141] (27-38)
  IPR021109 Aspartic peptidase domain superfamily [G3DSA:2.40.70.10] (12-138)
  IPR021109 Aspartic peptidase domain superfamily [SSF50630] (14-115)

pLDDT: mean 72.01, std 34.44, range [16.06, 99.0]